Protein 2IJ9 (pdb70)

InterPro domains:
  IPR001048 Aspartate/glutamate/uridylate kinase [PF00696] (1-198)
  IPR011817 Uridylate kinase [PIRSF005650] (1-218)
  IPR011818 Uridylate kinase, archaeal/spirochete, putative [MF_01220_A] (1-219)
  IPR011818 Uridylate kinase, archaeal/spirochete, putative [TIGR02076] (3-218)
  IPR011818 Uridylate kinase, archaeal/spirochete, putative [cd04253] (2-218)
  IPR036393 Acetylglutamate kinase-like superfamily [G3DSA:3.40.1160.10] (1-219)
  IPR036393 Acetylglutamate kinase-like superfamily [SSF53633] (1-218)

B-factor: mean 96.23, std 28.85, range [34.58, 200.0]

Sequence (430 aa):
MKVVLSLGGSVLSNESEKIREFAKTIESVAQQNQVFVVVGGGKLAREYIKSARELGASETFCDYIGIAATRLNAMLLISAIPSAAKKVPVDFMEAEELSKLYRVVVMGGTFPGHTTDATAALLAEFIKADVFINATNVDGVYSADPKSDTSAVKYDRLSPQQLVEIVSRGTNVVIDLLAAKIIERSKIKTYVILGTPENIMKAVKGEAVGTVIAMKVVLSLGGSVLSNESEKIREFAKTIESVAQQNQVFVVVGGGKLAREYIKSARELGASETFCDYIGIAATRLNAMLLISAIPSAAKKVPVDFMEAEELSKLYRVVVMGGTFPGHTTDATAALLAEFIKADVFINATNVDGVYSADPKSDTSAVKYDRLSPQQLVEIVSRSSGTNVVIDLLAAKIIERSKIKTYVILGTPENIMKAVKGEAVGTVIA

Structure (mmCIF, N/CA/C/O backbone):
data_2IJ9
#
_entry.id   2IJ9
#
_cell.length_a   94.277
_cell.length_b   94.277
_cell.length_c   186.672
_cell.angle_alpha   90.00
_cell.angle_beta   90.00
_cell.angle_gamma   90.00
#
_symmetry.space_group_name_H-M   'P 43 2 2'
#
loop_
_entity.id
_entity.type
_entity.pdbx_description
1 polymer 'Uridylate kinase'
2 non-polymer 'SULFATE ION'
#
loop_
_atom_site.group_PDB
_atom_site.id
_atom_site.type_symbol
_atom_site.label_atom_id
_atom_site.label_alt_id
_atom_site.label_comp_id
_atom_site.label_asym_id
_atom_site.label_entity_id
_atom_site.label_seq_id
_atom_site.pdbx_PDB_ins_code
_atom_site.Cartn_x
_atom_site.Cartn_y
_atom_site.Cartn_z
_atom_site.occupancy
_atom_site.B_iso_or_equiv
_atom_site.auth_seq_id
_atom_site.auth_comp_id
_atom_site.auth_asym_id
_atom_site.auth_atom_id
_atom_site.pdbx_PDB_model_num
ATOM 1 N N . MET A 1 1 ? -5.792 60.135 -16.887 1.00 98.03 1 MET A N 1
ATOM 2 C CA . MET A 1 1 ? -6.550 60.869 -17.950 1.00 109.79 1 MET A CA 1
ATOM 3 C C . MET A 1 1 ? -6.742 60.039 -19.229 1.00 98.12 1 MET A C 1
ATOM 4 O O . MET A 1 1 ? -7.801 60.070 -19.837 1.00 107.73 1 MET A O 1
ATOM 9 N N . LYS A 1 2 ? -5.712 59.321 -19.654 1.00 92.60 2 LYS A N 1
ATOM 10 C CA . LYS A 1 2 ? -5.887 58.279 -20.661 1.00 85.69 2 LYS A CA 1
ATOM 11 C C . LYS A 1 2 ? -6.124 56.940 -19.960 1.00 94.26 2 LYS A C 1
ATOM 12 O O . LYS A 1 2 ? -5.178 56.306 -19.477 1.00 96.17 2 LYS A O 1
ATOM 18 N N . VAL A 1 3 ? -7.390 56.524 -19.910 1.00 91.47 3 VAL A N 1
ATOM 19 C CA . VAL A 1 3 ? -7.797 55.303 -19.217 1.00 76.92 3 VAL A CA 1
ATOM 20 C C . VAL A 1 3 ? -8.044 54.139 -20.153 1.00 65.99 3 VAL A C 1
ATOM 21 O O . VAL A 1 3 ? -8.779 54.259 -21.118 1.00 77.87 3 VAL A O 1
ATOM 25 N N . VAL A 1 4 ? -7.420 53.010 -19.865 1.00 63.85 4 VAL A N 1
ATOM 26 C CA . VAL A 1 4 ? -7.837 51.759 -20.465 1.00 65.68 4 VAL A CA 1
ATOM 27 C C . VAL A 1 4 ? -8.577 51.004 -19.388 1.00 70.48 4 VAL A C 1
ATOM 28 O O . VAL A 1 4 ? -8.030 50.733 -18.322 1.00 83.94 4 VAL A O 1
ATOM 32 N N . LEU A 1 5 ? -9.836 50.701 -19.664 1.00 68.81 5 LEU A N 1
ATOM 33 C CA . LEU A 1 5 ? -10.658 49.912 -18.769 1.00 57.05 5 LEU A CA 1
ATOM 34 C C . LEU A 1 5 ? -10.801 48.523 -19.362 1.00 56.89 5 LEU A C 1
ATOM 35 O O . LEU A 1 5 ? -10.887 48.364 -20.568 1.00 67.49 5 LEU A O 1
ATOM 40 N N . SER A 1 6 ? -10.793 47.510 -18.517 1.00 57.83 6 SER A N 1
ATOM 41 C CA . SER A 1 6 ? -10.954 46.164 -19.011 1.00 74.17 6 SER A CA 1
ATOM 42 C C . SER A 1 6 ? -12.150 45.526 -18.329 1.00 80.49 6 SER A C 1
ATOM 43 O O . SER A 1 6 ? -12.169 45.362 -17.109 1.00 100.02 6 SER A O 1
ATOM 46 N N . LEU A 1 7 ? -13.161 45.190 -19.116 1.00 66.85 7 LEU A N 1
ATOM 47 C CA . LEU A 1 7 ? -14.312 44.478 -18.586 1.00 59.38 7 LEU A CA 1
ATOM 48 C C . LEU A 1 7 ? -14.247 43.052 -19.067 1.00 63.07 7 LEU A C 1
ATOM 49 O O . LEU A 1 7 ? -14.348 42.794 -20.259 1.00 74.45 7 LEU A O 1
ATOM 54 N N . GLY A 1 8 ? -14.049 42.126 -18.133 1.00 90.80 8 GLY A N 1
ATOM 55 C CA . GLY A 1 8 ? -13.877 40.711 -18.458 1.00 101.05 8 GLY A CA 1
ATOM 56 C C . GLY A 1 8 ? -15.166 39.942 -18.724 1.00 114.40 8 GLY A C 1
ATOM 57 O O . GLY A 1 8 ? -16.249 40.529 -18.882 1.00 113.17 8 GLY A O 1
ATOM 58 N N . GLY A 1 9 ? -15.029 38.620 -18.802 1.00 109.50 9 GLY A N 1
ATOM 59 C CA . GLY A 1 9 ? -16.163 37.717 -18.927 1.00 101.04 9 GLY A CA 1
ATOM 60 C C . GLY A 1 9 ? -16.803 37.473 -17.578 1.00 104.63 9 GLY A C 1
ATOM 61 O O . GLY A 1 9 ? -16.113 37.163 -16.607 1.00 106.19 9 GLY A O 1
ATOM 62 N N . SER A 1 10 ? -18.130 37.595 -17.546 1.00 119.71 10 SER A N 1
ATOM 63 C CA . SER A 1 10 ? -18.969 37.604 -16.331 1.00 129.39 10 SER A CA 1
ATOM 64 C C . SER A 1 10 ? -19.418 39.032 -16.019 1.00 124.12 10 SER A C 1
ATOM 65 O O . SER A 1 10 ? -20.559 39.261 -15.630 1.00 124.63 10 SER A O 1
ATOM 68 N N . VAL A 1 11 ? -18.513 39.984 -16.227 1.00 118.76 11 VAL A N 1
ATOM 69 C CA . VAL A 1 11 ? -18.563 41.294 -15.561 1.00 111.03 11 VAL A CA 1
ATOM 70 C C . VAL A 1 11 ? -19.725 42.219 -15.996 1.00 112.04 11 VAL A C 1
ATOM 71 O O . VAL A 1 11 ? -19.964 43.243 -15.354 1.00 102.55 11 VAL A O 1
ATOM 75 N N . LEU A 1 12 ? -20.450 41.848 -17.059 1.00 112.29 12 LEU A N 1
ATOM 76 C CA . LEU A 1 12 ? -21.715 42.523 -17.420 1.00 109.22 12 LEU A CA 1
ATOM 77 C C . LEU A 1 12 ? -22.586 41.802 -18.466 1.00 125.47 12 LEU A C 1
ATOM 78 O O . LEU A 1 12 ? -23.275 42.458 -19.255 1.00 132.23 12 LEU A O 1
ATOM 83 N N . SER A 1 13 ? -22.585 40.467 -18.446 1.00 133.32 13 SER A N 1
ATOM 84 C CA . SER A 1 13 ? -23.323 39.659 -19.444 1.00 137.04 13 SER A CA 1
ATOM 85 C C . SER A 1 13 ? -24.806 40.033 -19.640 1.00 129.02 13 SER A C 1
ATOM 86 O O . SER A 1 13 ? -25.694 39.485 -18.981 1.00 125.57 13 SER A O 1
ATOM 89 N N . ASN A 1 14 ? -25.036 40.968 -20.562 1.00 116.52 14 ASN A N 1
ATOM 90 C CA . ASN A 1 14 ? -26.371 41.335 -21.088 1.00 127.67 14 ASN A CA 1
ATOM 91 C C . ASN A 1 14 ? -27.553 41.606 -20.118 1.00 118.97 14 ASN A C 1
ATOM 92 O O . ASN A 1 14 ? -28.708 41.302 -20.432 1.00 118.84 14 ASN A O 1
ATOM 97 N N . GLU A 1 15 ? -27.260 42.204 -18.966 1.00 99.99 15 GLU A N 1
ATOM 98 C CA . GLU A 1 15 ? -28.303 42.688 -18.061 1.00 93.59 15 GLU A CA 1
ATOM 99 C C . GLU A 1 15 ? -28.494 44.191 -18.254 1.00 96.07 15 GLU A C 1
ATOM 100 O O . GLU A 1 15 ? -27.602 44.978 -17.937 1.00 95.40 15 GLU A O 1
ATOM 106 N N . SER A 1 16 ? -29.670 44.579 -18.747 1.00 94.91 16 SER A N 1
ATOM 107 C CA . SER A 1 16 ? -29.941 45.943 -19.216 1.00 87.87 16 SER A CA 1
ATOM 108 C C . SER A 1 16 ? -29.590 47.040 -18.221 1.00 86.70 16 SER A C 1
ATOM 109 O O . SER A 1 16 ? -28.987 48.042 -18.592 1.00 86.11 16 SER A O 1
ATOM 112 N N . GLU A 1 17 ? -29.964 46.849 -16.961 1.00 98.78 17 GLU A N 1
ATOM 113 C CA . 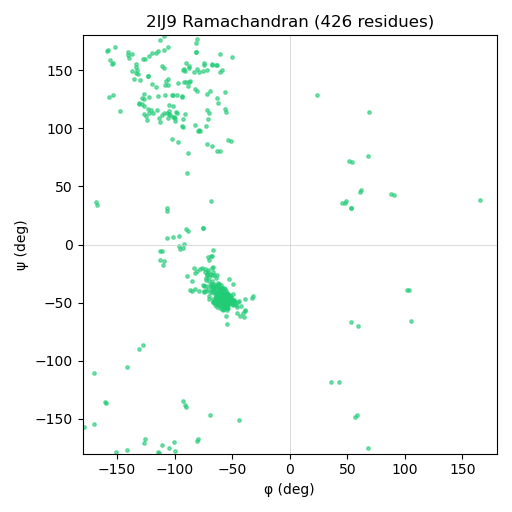GLU A 1 17 ? -29.723 47.865 -15.922 1.00 108.22 17 GLU A CA 1
ATOM 114 C C . GLU A 1 17 ? -28.258 47.962 -15.468 1.00 101.10 17 GLU A C 1
ATOM 115 O O . GLU A 1 17 ? -27.747 49.060 -15.261 1.00 85.34 17 GLU A O 1
ATOM 121 N N . LYS A 1 18 ? -27.586 46.818 -15.330 1.00 93.04 18 LYS A N 1
ATOM 122 C CA . LYS A 1 18 ? -26.186 46.804 -14.922 1.00 94.39 18 LYS A CA 1
ATOM 123 C C . LYS A 1 18 ? -25.311 47.443 -15.998 1.00 99.52 18 LYS A C 1
ATOM 124 O O . LYS A 1 18 ? -24.398 48.201 -15.690 1.00 94.87 18 LYS A O 1
ATOM 130 N N . ILE A 1 19 ? -25.608 47.133 -17.259 1.00 101.26 19 ILE A N 1
ATOM 131 C CA . ILE A 1 19 ? -24.941 47.755 -18.398 1.00 85.66 19 ILE A CA 1
ATOM 132 C C . ILE A 1 19 ? -25.186 49.269 -18.420 1.00 85.99 19 ILE A C 1
ATOM 133 O O . ILE A 1 19 ? -24.280 50.058 -18.702 1.00 79.10 19 ILE A O 1
ATOM 138 N N . ARG A 1 20 ? -26.402 49.680 -18.088 1.00 78.94 20 ARG A N 1
ATOM 139 C CA . ARG A 1 20 ? -26.673 51.095 -17.989 1.00 89.00 20 ARG A CA 1
ATOM 140 C C . ARG A 1 20 ? -25.782 51.691 -16.890 1.00 87.31 20 ARG A C 1
ATOM 141 O O . ARG A 1 20 ? -25.215 52.770 -17.062 1.00 86.76 20 ARG A O 1
ATOM 149 N N . GLU A 1 21 ? -25.623 50.951 -15.792 1.00 93.21 21 GLU A N 1
ATOM 150 C CA . GLU A 1 21 ? -24.821 51.383 -14.644 1.00 95.63 21 GLU A CA 1
ATOM 151 C C . GLU A 1 21 ? -23.354 51.588 -15.030 1.00 86.25 21 GLU A C 1
ATOM 152 O O . GLU A 1 21 ? -22.757 52.615 -14.719 1.00 93.02 21 GLU A O 1
ATOM 158 N N . PHE A 1 22 ? -22.784 50.615 -15.731 1.00 85.72 22 PHE A N 1
ATOM 159 C CA . PHE A 1 22 ? -21.402 50.718 -16.188 1.00 84.90 22 PHE A CA 1
ATOM 160 C C . PHE A 1 22 ? -21.187 51.864 -17.168 1.00 84.77 22 PHE A C 1
ATOM 161 O O . PHE A 1 22 ? -20.263 52.651 -17.005 1.00 77.77 22 PHE A O 1
ATOM 169 N N . ALA A 1 23 ? -22.047 51.945 -18.182 1.00 88.81 23 ALA A N 1
ATOM 170 C CA . ALA A 1 23 ? -21.939 52.978 -19.206 1.00 84.54 23 ALA A CA 1
ATOM 171 C C . ALA A 1 23 ? -21.963 54.360 -18.575 1.00 85.23 23 ALA A C 1
ATOM 172 O O . ALA A 1 23 ? -21.108 55.191 -18.883 1.00 90.28 23 ALA A O 1
ATOM 174 N N . LYS A 1 24 ? -22.912 54.580 -17.665 1.00 85.67 24 LYS A N 1
ATOM 175 C CA . LYS A 1 24 ? -23.033 55.857 -16.956 1.00 88.95 24 LYS A CA 1
ATOM 176 C C . LYS A 1 24 ? -21.724 56.274 -16.277 1.00 89.51 24 LYS A C 1
ATOM 177 O O . LYS A 1 24 ? -21.305 57.433 -16.368 1.00 85.27 24 LYS A O 1
ATOM 183 N N . THR A 1 25 ? -21.068 55.316 -15.631 1.00 81.34 25 THR A N 1
ATOM 184 C CA . THR A 1 25 ? -19.757 55.562 -15.043 1.00 83.04 25 THR A CA 1
ATOM 185 C C . THR A 1 25 ? -18.730 55.898 -16.123 1.00 78.74 25 THR A C 1
ATOM 186 O O . THR A 1 25 ? -17.972 56.849 -15.985 1.00 83.91 25 THR A O 1
ATOM 190 N N . ILE A 1 26 ? -18.737 55.137 -17.210 1.00 71.60 26 ILE A N 1
ATOM 191 C CA . ILE A 1 26 ? -17.755 55.339 -18.256 1.00 75.06 26 ILE A CA 1
ATOM 192 C C . ILE A 1 26 ? -17.953 56.697 -18.890 1.00 86.89 26 ILE A C 1
ATOM 193 O O . ILE A 1 26 ? -16.984 57.402 -19.196 1.00 96.44 26 ILE A O 1
ATOM 198 N N . GLU A 1 27 ? -19.220 57.057 -19.066 1.00 88.42 27 GLU A N 1
ATOM 199 C CA . GLU A 1 27 ? -19.588 58.365 -19.580 1.00 89.90 27 GLU A CA 1
ATOM 200 C C . GLU A 1 27 ? -19.050 59.465 -18.661 1.00 90.78 27 GLU A C 1
ATOM 201 O O . GLU A 1 27 ? -18.463 60.430 -19.146 1.00 83.36 27 GLU A O 1
ATOM 207 N N . SER A 1 28 ? -19.232 59.298 -17.347 1.00 87.44 28 SER A N 1
ATOM 208 C CA . SER A 1 28 ? -18.705 60.248 -16.357 1.00 91.35 28 SER A CA 1
ATOM 209 C C . SER A 1 28 ? -17.199 60.464 -16.497 1.00 87.09 28 SER A C 1
ATOM 210 O O . SER A 1 28 ? -16.721 61.593 -16.591 1.00 87.20 28 SER A O 1
ATOM 213 N N . VAL A 1 29 ? -16.456 59.366 -16.520 1.00 86.13 29 VAL A N 1
ATOM 214 C CA . VAL A 1 29 ? -15.011 59.431 -16.657 1.00 84.26 29 VAL A CA 1
ATOM 215 C C . VAL A 1 29 ? -14.630 60.074 -17.980 1.00 94.76 29 VAL A C 1
ATOM 216 O O . VAL A 1 29 ? -13.639 60.788 -18.066 1.00 103.87 29 VAL A O 1
ATOM 220 N N . ALA A 1 30 ? -15.443 59.836 -19.001 1.00 106.27 30 ALA A N 1
ATOM 221 C CA . ALA A 1 30 ? -15.219 60.414 -20.321 1.00 108.28 30 ALA A CA 1
ATOM 222 C C . ALA A 1 30 ? -15.473 61.922 -20.391 1.00 108.61 30 ALA A C 1
ATOM 223 O O . ALA A 1 30 ? -14.959 62.578 -21.299 1.00 109.11 30 ALA A O 1
ATOM 225 N N . GLN A 1 31 ? -16.269 62.463 -19.461 1.00 107.86 31 GLN A N 1
ATOM 226 C CA . GLN A 1 31 ? -16.542 63.907 -19.436 1.00 107.23 31 GLN A CA 1
ATOM 227 C C . GLN A 1 31 ? -15.243 64.646 -19.166 1.00 112.67 31 GLN A C 1
ATOM 228 O O . GLN A 1 31 ? -14.930 65.638 -19.826 1.00 109.36 31 GLN A O 1
ATOM 234 N N . GLN A 1 32 ? -14.484 64.136 -18.201 1.00 119.71 32 GLN A N 1
ATOM 235 C CA . GLN A 1 32 ? -13.177 64.691 -17.857 1.00 120.48 32 GLN A CA 1
ATOM 236 C C . GLN A 1 32 ? -12.025 64.160 -18.728 1.00 110.66 32 GLN A C 1
ATOM 237 O O . GLN A 1 32 ? -11.156 64.931 -19.129 1.00 109.40 32 GLN A O 1
ATOM 243 N N . ASN A 1 33 ? -12.043 62.860 -19.040 1.00 106.58 33 ASN A N 1
ATOM 244 C CA . ASN A 1 33 ? -10.871 62.154 -19.584 1.00 90.60 33 ASN A CA 1
ATOM 245 C C . ASN A 1 33 ? -11.090 61.385 -20.889 1.00 87.96 33 ASN A C 1
ATOM 246 O O . ASN A 1 33 ? -12.143 61.475 -21.514 1.00 91.61 33 ASN A O 1
ATOM 251 N N . GLN A 1 34 ? -10.079 60.603 -21.262 1.00 79.56 34 GLN A N 1
ATOM 252 C CA . GLN A 1 34 ? -10.066 59.802 -22.487 1.00 87.43 34 GLN A CA 1
ATOM 253 C C . GLN A 1 34 ? -10.072 58.281 -22.207 1.00 92.74 34 GLN A C 1
ATOM 254 O O . GLN A 1 34 ? -9.068 57.713 -21.777 1.00 93.98 34 GLN A O 1
ATOM 260 N N . VAL A 1 35 ? -11.199 57.628 -22.487 1.00 86.82 35 VAL A N 1
ATOM 261 C CA . VAL A 1 35 ? -11.430 56.242 -22.076 1.00 78.21 35 VAL A CA 1
ATOM 262 C C . VAL A 1 35 ? -11.389 55.246 -23.227 1.00 76.69 35 VAL A C 1
ATOM 263 O O . VAL A 1 35 ? -12.065 55.420 -24.234 1.00 85.14 35 VAL A O 1
ATOM 267 N N . PHE A 1 36 ? -10.601 54.193 -23.066 1.00 67.32 36 PHE A N 1
ATOM 268 C CA . PHE A 1 36 ? -10.695 53.027 -23.939 1.00 70.88 36 PHE A CA 1
ATOM 269 C C . PHE A 1 36 ? -11.331 51.892 -23.147 1.00 69.83 36 PHE A C 1
ATOM 270 O O . PHE A 1 36 ? -11.052 51.736 -21.960 1.00 83.57 36 PHE A O 1
ATOM 278 N N . VAL A 1 37 ? -12.205 51.120 -23.785 1.00 59.19 37 VAL A N 1
ATOM 279 C CA . VAL A 1 37 ? -12.865 50.013 -23.101 1.00 57.64 37 VAL A CA 1
ATOM 280 C C . VAL A 1 37 ? -12.666 48.751 -23.891 1.00 54.01 37 VAL A C 1
ATOM 281 O O . VAL A 1 37 ? -12.979 48.702 -25.068 1.00 59.76 37 VAL A O 1
ATOM 285 N N . VAL A 1 38 ? -12.128 4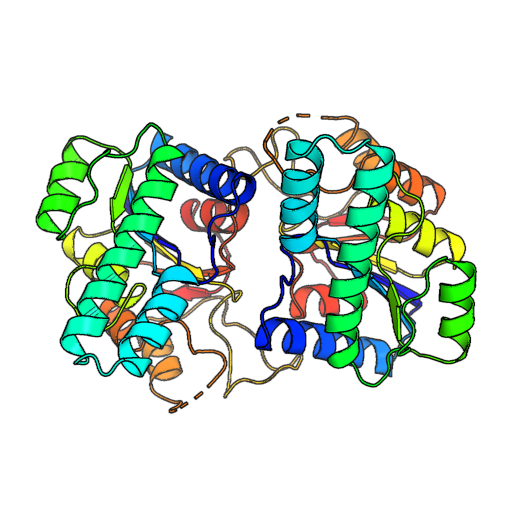7.729 -23.244 1.00 53.53 38 VAL A N 1
ATOM 286 C CA . VAL A 1 38 ? -12.023 46.433 -23.880 1.00 63.14 38 VAL A CA 1
ATOM 287 C C . VAL A 1 38 ? -12.958 45.454 -23.210 1.00 69.57 38 VAL A C 1
ATOM 288 O O . VAL A 1 38 ? -12.735 45.071 -22.054 1.00 79.02 38 VAL A O 1
ATOM 292 N N . VAL A 1 39 ? -14.000 45.046 -23.933 1.00 57.77 39 VAL A N 1
ATOM 293 C CA . VAL A 1 39 ? -14.911 44.027 -23.404 1.00 62.76 39 VAL A CA 1
ATOM 294 C C . VAL A 1 39 ? -14.476 42.612 -23.767 1.00 57.02 39 VAL A C 1
ATOM 295 O O . VAL A 1 39 ? -13.735 42.402 -24.733 1.00 81.96 39 VAL A O 1
ATOM 299 N N . GLY A 1 40 ? -14.918 41.647 -22.973 1.00 59.78 40 GLY A N 1
ATOM 300 C CA . GLY A 1 40 ? -14.584 40.243 -23.217 1.00 66.45 40 GLY A CA 1
ATOM 301 C C . GLY A 1 40 ? -15.806 39.449 -23.622 1.00 73.64 40 GLY A C 1
ATOM 302 O O . GLY A 1 40 ? -16.927 39.967 -23.612 1.00 67.86 40 GLY A O 1
ATOM 303 N N . GLY A 1 41 ? -15.590 38.180 -23.948 1.00 72.45 41 GLY A N 1
ATOM 304 C CA . GLY A 1 41 ? -16.644 37.327 -24.480 1.00 80.19 41 GLY A CA 1
ATOM 305 C C . GLY A 1 41 ? -17.753 36.860 -23.553 1.00 78.38 41 GLY A C 1
ATOM 306 O O . GLY A 1 41 ? -18.842 36.527 -24.024 1.00 87.27 41 GLY A O 1
ATOM 307 N N . GLY A 1 42 ? -17.476 36.802 -22.251 1.00 75.11 42 GLY A N 1
ATOM 308 C CA . GLY A 1 42 ? -18.481 36.439 -21.244 1.00 67.95 42 GLY A CA 1
ATOM 309 C C . GLY A 1 42 ? -19.136 35.096 -21.473 1.00 75.98 42 GLY A C 1
ATOM 310 O O . GLY A 1 42 ? -18.518 34.178 -22.018 1.00 81.89 42 GLY A O 1
ATOM 311 N N . LYS A 1 43 ? -20.396 34.987 -21.075 1.00 68.90 43 LYS A N 1
ATOM 312 C CA . LYS A 1 43 ? -21.167 33.775 -21.319 1.00 86.36 43 LYS A CA 1
ATOM 313 C C . LYS A 1 43 ? -21.098 33.482 -22.806 1.00 82.48 43 LYS A C 1
ATOM 314 O O . LYS A 1 43 ? -20.656 32.406 -23.220 1.00 74.34 43 LYS A O 1
ATOM 320 N N . LEU A 1 44 ? -21.476 34.492 -23.585 1.00 79.61 44 LEU A N 1
ATOM 321 C CA . LEU A 1 44 ? -21.573 34.416 -25.028 1.00 70.04 44 LEU A CA 1
ATOM 322 C C . LEU A 1 44 ? -20.417 33.686 -25.690 1.00 70.85 44 LEU A C 1
ATOM 323 O O . LEU A 1 44 ? -20.630 32.757 -26.476 1.00 71.31 44 LEU A O 1
ATOM 328 N N . ALA A 1 45 ? -19.197 34.111 -25.381 1.00 60.62 45 ALA A N 1
ATOM 329 C CA . ALA A 1 45 ? -18.026 33.505 -26.011 1.00 61.26 45 ALA A CA 1
ATOM 330 C C . ALA A 1 45 ? -17.826 32.107 -25.509 1.00 65.54 45 ALA A C 1
ATOM 331 O O . ALA A 1 45 ? -17.612 31.200 -26.299 1.00 61.94 45 ALA A O 1
ATOM 333 N N . ARG A 1 46 ? -17.902 31.943 -24.190 1.00 63.94 46 ARG A N 1
ATOM 334 C CA . ARG A 1 46 ? -17.696 30.647 -23.574 1.00 75.33 46 ARG A CA 1
ATOM 335 C C . ARG A 1 46 ? -18.632 29.628 -24.204 1.00 81.87 46 ARG A C 1
ATOM 336 O O . ARG A 1 46 ? -18.197 28.551 -24.629 1.00 78.70 46 ARG A O 1
ATOM 344 N N . GLU A 1 47 ? -19.905 30.017 -24.289 1.00 78.64 47 GLU A N 1
ATOM 345 C CA . GLU A 1 47 ? -20.984 29.210 -24.826 1.00 79.10 47 GLU A CA 1
ATOM 346 C C . GLU A 1 47 ? -20.639 28.801 -26.239 1.00 78.24 47 GLU A C 1
ATOM 347 O O . GLU A 1 47 ? -20.648 27.612 -26.572 1.00 85.48 47 GLU A O 1
ATOM 353 N N . TYR A 1 48 ? -20.309 29.786 -27.068 1.00 66.42 48 TYR A N 1
ATOM 354 C CA . TYR A 1 48 ? -20.176 29.528 -28.486 1.00 67.16 48 TYR A CA 1
ATOM 355 C C . TYR A 1 48 ? -18.930 28.736 -28.841 1.00 62.04 48 TYR A C 1
ATOM 356 O O . TYR A 1 48 ? -18.951 27.910 -29.753 1.00 56.94 48 TYR A O 1
ATOM 365 N N . ILE A 1 49 ? -17.848 28.997 -28.118 1.00 64.00 49 ILE A N 1
ATOM 366 C CA . ILE A 1 49 ? -16.607 28.260 -28.306 1.00 67.88 49 ILE A CA 1
ATOM 367 C C . ILE A 1 49 ? -16.857 26.815 -27.903 1.00 78.20 49 ILE A C 1
ATOM 368 O O . ILE A 1 49 ? -16.556 25.891 -28.667 1.00 76.71 49 ILE A O 1
ATOM 373 N N . LYS A 1 50 ? -17.432 26.638 -26.713 1.00 73.60 50 LYS A N 1
ATOM 374 C CA . LYS A 1 50 ? -17.890 25.334 -26.246 1.00 78.33 50 LYS A CA 1
ATOM 375 C C . LYS A 1 50 ? -18.605 24.603 -27.391 1.00 81.38 50 LYS A C 1
ATOM 376 O O . LYS A 1 50 ? -18.134 23.552 -27.850 1.00 75.66 50 LYS A O 1
ATOM 382 N N . SER A 1 51 ? -19.702 25.185 -27.884 1.00 74.24 51 SER A N 1
ATOM 383 C CA . SER A 1 51 ? -20.475 24.578 -28.968 1.00 77.43 51 SER A CA 1
ATOM 384 C C . SER A 1 51 ? -19.632 24.364 -30.228 1.00 75.90 51 SER A C 1
ATOM 385 O O . SER A 1 51 ? -19.783 23.364 -30.924 1.00 67.54 51 SER A O 1
ATOM 388 N N . ALA A 1 52 ? -18.737 25.306 -30.512 1.00 78.03 52 ALA A N 1
ATOM 389 C CA . ALA A 1 52 ? -17.946 25.246 -31.738 1.00 79.52 52 ALA A CA 1
ATOM 390 C C . ALA A 1 52 ? -16.886 24.156 -31.664 1.00 74.94 52 ALA A C 1
ATOM 391 O O . ALA A 1 52 ? -16.659 23.458 -32.650 1.00 73.54 52 ALA A O 1
ATOM 393 N N . ARG A 1 53 ? -16.252 24.019 -30.498 1.00 67.08 53 ARG A N 1
ATOM 394 C CA . ARG A 1 53 ? -15.361 22.889 -30.219 1.00 74.91 53 ARG A CA 1
ATOM 395 C C . ARG A 1 53 ? -16.113 21.564 -30.334 1.00 83.60 53 ARG A C 1
ATOM 396 O O . ARG A 1 53 ? -15.656 20.638 -31.020 1.00 85.31 53 ARG A O 1
ATOM 404 N N . GLU A 1 54 ? -17.269 21.494 -29.669 1.00 69.82 54 GLU A N 1
ATOM 405 C CA . GLU A 1 54 ? -18.147 20.335 -29.735 1.00 83.83 54 GLU A CA 1
ATOM 406 C C . GLU A 1 54 ? -18.406 19.891 -31.173 1.00 81.30 54 GLU A C 1
ATOM 407 O O . GLU A 1 54 ? -18.533 18.700 -31.445 1.00 91.78 54 GLU A O 1
ATOM 413 N N . LEU A 1 55 ? -18.466 20.851 -32.093 1.00 81.99 55 LEU A N 1
ATOM 414 C CA . LEU A 1 55 ? -18.758 20.549 -33.487 1.00 80.47 55 LEU A CA 1
ATOM 415 C C . LEU A 1 55 ? -17.492 20.309 -34.307 1.00 83.45 55 LEU A C 1
ATOM 416 O O . LEU A 1 55 ? -17.563 20.035 -35.504 1.00 83.59 55 LEU A O 1
ATOM 421 N N . GLY A 1 56 ? -16.336 20.404 -33.652 1.00 93.03 56 GLY A N 1
ATOM 422 C CA . GLY A 1 56 ? -15.049 20.075 -34.278 1.00 98.72 56 GLY A CA 1
ATOM 423 C C . GLY A 1 56 ? -14.364 21.214 -35.013 1.00 93.08 56 GLY A C 1
ATOM 424 O O . GLY A 1 56 ? -13.844 21.025 -36.111 1.00 86.56 56 GLY A O 1
ATOM 425 N N . ALA A 1 57 ? -14.368 22.394 -34.398 1.00 93.45 57 ALA A N 1
ATOM 426 C CA . ALA A 1 57 ? -13.687 23.569 -34.931 1.00 72.67 57 ALA A CA 1
ATOM 427 C C . ALA A 1 57 ? -12.207 23.487 -34.659 1.00 78.34 57 ALA A C 1
ATOM 428 O O . ALA A 1 57 ? -11.775 22.939 -33.643 1.00 82.53 57 ALA A O 1
ATOM 430 N N . SER A 1 58 ? -11.431 24.060 -35.569 1.00 93.37 58 SER A N 1
ATOM 431 C CA . SER A 1 58 ? -10.024 24.309 -35.320 1.00 87.01 58 SER A CA 1
ATOM 432 C C . SER A 1 58 ? -9.939 25.363 -34.243 1.00 80.41 58 SER A C 1
ATOM 433 O O . SER A 1 58 ? -10.871 26.150 -34.064 1.00 83.04 58 SER A O 1
ATOM 436 N N . GLU A 1 59 ? -8.824 25.373 -33.525 1.00 88.86 59 GLU A N 1
ATOM 437 C CA . GLU A 1 59 ? -8.633 26.305 -32.414 1.00 95.19 59 GLU A CA 1
ATOM 438 C C . GLU A 1 59 ? -8.584 27.748 -32.910 1.00 92.10 59 GLU A C 1
ATOM 439 O O . GLU A 1 59 ? -9.066 28.664 -32.237 1.00 79.07 59 GLU A O 1
ATOM 445 N N . THR A 1 60 ? -8.002 27.919 -34.094 1.00 91.81 60 THR A N 1
ATOM 446 C CA . THR A 1 60 ? -7.973 29.188 -34.798 1.00 96.07 60 THR A CA 1
ATOM 447 C C . THR A 1 60 ? -9.383 29.700 -35.083 1.00 101.25 60 THR A C 1
ATOM 448 O O . THR A 1 60 ? -9.679 30.877 -34.857 1.00 98.45 60 THR A O 1
ATOM 452 N N . PHE A 1 61 ? -10.251 28.820 -35.582 1.00 90.91 61 PHE A N 1
ATOM 453 C CA . PHE A 1 61 ? -11.612 29.224 -35.898 1.00 76.51 61 PHE A CA 1
ATOM 454 C C . PHE A 1 61 ? -12.394 29.577 -34.644 1.00 79.37 61 PHE A C 1
ATOM 455 O O . PHE A 1 61 ? -13.188 30.531 -34.650 1.00 76.49 61 PHE A O 1
ATOM 463 N N . CYS A 1 62 ? -12.158 28.800 -33.582 1.00 72.63 62 CYS A N 1
ATOM 464 C CA . CYS A 1 62 ? -12.697 29.093 -32.262 1.00 70.12 62 CYS A CA 1
ATOM 465 C C . CYS A 1 62 ? -12.301 30.502 -31.899 1.00 74.33 62 CYS A C 1
ATOM 466 O O . CYS A 1 62 ? -13.146 31.310 -31.485 1.00 77.70 62 CYS A O 1
ATOM 469 N N . ASP A 1 63 ? -11.012 30.788 -32.090 1.00 71.98 63 ASP A N 1
ATOM 470 C CA . ASP A 1 63 ? -10.450 32.100 -31.814 1.00 74.94 63 ASP A CA 1
ATOM 471 C C . ASP A 1 63 ? -11.276 33.214 -32.453 1.00 74.01 63 ASP A C 1
ATOM 472 O O . ASP A 1 63 ? -11.620 34.182 -31.768 1.00 62.36 63 ASP A O 1
ATOM 477 N N . TYR A 1 64 ? -11.616 33.048 -33.737 1.00 58.63 64 TYR A N 1
ATOM 478 C CA . TYR A 1 64 ? -12.450 34.010 -34.460 1.00 69.84 64 TYR A CA 1
ATOM 479 C C . TYR A 1 64 ? -13.835 34.186 -33.833 1.00 75.10 64 TYR A C 1
ATOM 480 O O . TYR A 1 64 ? -14.255 35.313 -33.535 1.00 58.93 64 TYR A O 1
ATOM 489 N N . ILE A 1 65 ? -14.508 33.061 -33.595 1.00 72.94 65 ILE A N 1
ATOM 490 C CA . ILE A 1 65 ? -15.791 33.041 -32.903 1.00 66.72 65 ILE A CA 1
ATOM 491 C C . ILE A 1 65 ? -15.725 33.856 -31.626 1.00 68.47 65 ILE A C 1
ATOM 492 O O . ILE A 1 65 ? -16.645 34.629 -31.310 1.00 75.67 65 ILE A O 1
ATOM 497 N N . GLY A 1 66 ? -14.625 33.686 -30.903 1.00 52.76 66 GLY A N 1
ATOM 498 C CA . GLY A 1 66 ? -14.456 34.367 -29.633 1.00 63.24 66 GLY A CA 1
ATOM 499 C C 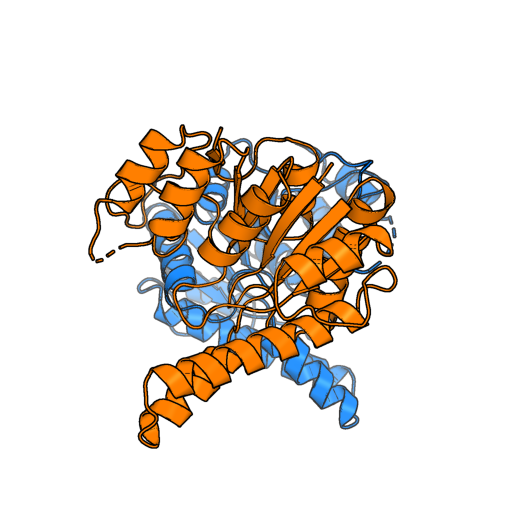. GLY A 1 66 ? -14.396 35.869 -29.839 1.00 68.66 66 GLY A C 1
ATOM 500 O O . GLY A 1 66 ? -15.059 36.642 -29.126 1.00 57.20 66 GLY A O 1
ATOM 501 N N . ILE A 1 67 ? -13.615 36.281 -30.836 1.00 53.37 67 ILE A N 1
ATOM 502 C CA . ILE A 1 67 ? -13.430 37.696 -31.082 1.00 62.02 67 ILE A CA 1
ATOM 503 C C . ILE A 1 67 ? -14.780 38.279 -31.454 1.00 62.69 67 ILE A C 1
ATOM 504 O O . ILE A 1 67 ? -15.185 39.297 -30.901 1.00 55.72 67 ILE A O 1
ATOM 509 N N . ALA A 1 68 ? -15.470 37.592 -32.365 1.00 41.26 68 ALA A N 1
ATOM 510 C CA . ALA A 1 68 ? -16.806 37.965 -32.806 1.00 52.28 68 ALA A CA 1
ATOM 511 C C . ALA A 1 68 ? -17.657 38.290 -31.601 1.00 66.07 68 ALA A C 1
ATOM 512 O O . ALA A 1 68 ? -18.236 39.391 -31.487 1.00 69.29 68 ALA A O 1
ATOM 514 N N . ALA A 1 69 ? -17.691 37.327 -30.691 1.00 57.63 69 ALA A N 1
ATOM 515 C CA . ALA A 1 69 ? -18.512 37.421 -29.513 1.00 61.64 69 ALA A CA 1
ATOM 516 C C . ALA A 1 69 ? -18.131 38.641 -28.685 1.00 52.36 69 ALA A C 1
ATOM 517 O O . ALA A 1 69 ? -19.004 39.337 -28.143 1.00 52.59 69 ALA A O 1
ATOM 519 N N . THR A 1 70 ? -16.831 38.902 -28.581 1.00 48.42 70 THR A N 1
ATOM 520 C CA . THR A 1 70 ? -16.377 40.089 -27.823 1.00 66.81 70 THR A CA 1
ATOM 521 C C . THR A 1 70 ? -16.933 41.353 -28.494 1.00 62.42 70 THR A C 1
ATOM 522 O O . THR A 1 70 ? -17.512 42.209 -27.843 1.00 49.29 70 THR A O 1
ATOM 526 N N . ARG A 1 71 ? -16.787 41.412 -29.812 1.00 58.86 71 ARG A N 1
ATOM 527 C CA . ARG A 1 71 ? -17.227 42.533 -30.607 1.00 58.66 71 ARG A CA 1
ATOM 528 C C . ARG A 1 71 ? -18.694 42.788 -30.416 1.00 63.18 71 ARG A C 1
ATOM 529 O O . ARG A 1 71 ? -19.108 43.938 -30.385 1.00 67.79 71 ARG A O 1
ATOM 537 N N . LEU A 1 72 ? -19.475 41.717 -30.289 1.00 46.05 72 LEU A N 1
ATOM 538 C CA . LEU A 1 72 ? -20.912 41.842 -30.092 1.00 49.67 72 LEU A CA 1
ATOM 539 C C . LEU A 1 72 ? -21.230 42.472 -28.736 1.00 53.58 72 LEU A C 1
ATOM 540 O O . LEU A 1 72 ? -22.003 43.429 -28.631 1.00 64.74 72 LEU A O 1
ATOM 545 N N . ASN A 1 73 ? -20.615 41.939 -27.697 1.00 53.80 73 ASN A N 1
ATOM 546 C CA . ASN A 1 73 ? -20.762 42.494 -26.362 1.00 58.20 73 ASN A CA 1
ATOM 547 C C . ASN A 1 73 ? -20.368 43.946 -26.331 1.00 54.21 73 ASN A C 1
ATOM 548 O O . ASN A 1 73 ? -20.985 44.755 -25.651 1.00 61.44 73 ASN A O 1
ATOM 553 N N . ALA A 1 74 ? -19.324 44.262 -27.085 1.00 66.04 74 ALA A N 1
ATOM 554 C CA . ALA A 1 74 ? -18.843 45.615 -27.204 1.00 67.80 74 ALA A CA 1
ATOM 555 C C . ALA A 1 74 ? -19.944 46.487 -27.819 1.00 81.18 74 ALA A C 1
ATOM 556 O O . ALA A 1 74 ? -20.291 47.533 -27.252 1.00 66.41 74 ALA A O 1
ATOM 558 N N . MET A 1 75 ? -20.523 46.025 -28.934 1.00 67.31 75 MET A N 1
ATOM 559 C CA . MET A 1 75 ? -21.634 46.736 -29.583 1.00 70.69 75 MET A CA 1
ATOM 560 C C . MET A 1 75 ? -22.684 47.073 -28.530 1.00 72.56 75 MET A C 1
ATOM 561 O O . MET A 1 75 ? -23.088 48.233 -28.366 1.00 70.16 75 MET A O 1
ATOM 566 N N . LEU A 1 76 ? -23.083 46.045 -27.788 1.00 62.92 76 LEU A N 1
ATOM 567 C CA . LEU A 1 76 ? -24.121 46.183 -26.798 1.00 66.21 76 LEU A CA 1
ATOM 568 C C . LEU A 1 76 ? -23.799 47.311 -25.818 1.00 67.43 76 LEU A C 1
ATOM 569 O O . LEU A 1 76 ? -24.662 48.119 -25.483 1.00 68.09 76 LEU A O 1
ATOM 574 N N . LEU A 1 77 ? -22.538 47.374 -25.393 1.00 72.97 77 LEU A N 1
ATOM 575 C CA . LEU A 1 77 ? -22.096 48.389 -24.449 1.00 70.02 77 LEU A CA 1
ATOM 576 C C . LEU A 1 77 ? -22.166 49.776 -25.084 1.00 69.20 77 LEU A C 1
ATOM 577 O O . LEU A 1 77 ? -22.510 50.736 -24.412 1.00 57.25 77 LEU A O 1
ATOM 582 N N . ILE A 1 78 ? -21.865 49.856 -26.381 1.00 74.51 78 ILE A N 1
ATOM 583 C CA . ILE A 1 78 ? -21.785 51.129 -27.102 1.00 74.44 78 ILE A CA 1
ATOM 584 C C . ILE A 1 78 ? -23.161 51.782 -27.230 1.00 85.37 78 ILE A C 1
ATOM 585 O O . ILE A 1 78 ? -23.295 53.015 -27.156 1.00 73.50 78 ILE A O 1
ATOM 590 N N . SER A 1 79 ? -24.180 50.941 -27.398 1.00 80.61 79 SER A N 1
ATOM 591 C CA . SER A 1 79 ? -25.560 51.395 -27.400 1.00 69.76 79 SER A CA 1
ATOM 592 C C . SER A 1 79 ? -25.750 52.281 -26.197 1.00 83.89 79 SER A C 1
ATOM 593 O O . SER A 1 79 ? -26.260 53.401 -26.297 1.00 93.89 79 SER A O 1
ATOM 596 N N . ALA A 1 80 ? -25.288 51.778 -25.060 1.00 81.90 80 ALA A N 1
ATOM 597 C CA . ALA A 1 80 ? -25.531 52.415 -23.785 1.00 87.57 80 ALA A CA 1
ATOM 598 C C . ALA A 1 80 ? -24.736 53.703 -23.579 1.00 82.48 80 ALA A C 1
ATOM 599 O O . ALA A 1 80 ? -25.174 54.577 -22.834 1.00 93.17 80 ALA A O 1
ATOM 601 N N . ILE A 1 81 ? -23.582 53.844 -24.229 1.00 83.68 81 ILE A N 1
ATOM 602 C CA . ILE A 1 81 ? -22.832 55.095 -24.065 1.00 86.57 81 ILE A CA 1
ATOM 603 C C . ILE A 1 81 ? -22.833 55.974 -25.323 1.00 91.65 81 ILE A C 1
ATOM 604 O O . ILE A 1 81 ? -22.290 55.594 -26.355 1.00 104.12 81 ILE A O 1
ATOM 609 N N . PRO A 1 82 ? -23.483 57.149 -25.236 1.00 93.66 82 PRO A N 1
ATOM 610 C CA . PRO A 1 82 ? -23.682 58.055 -26.369 1.00 94.09 82 PRO A CA 1
ATOM 611 C C . PRO A 1 82 ? -22.408 58.717 -26.905 1.00 89.28 82 PRO A C 1
ATOM 612 O O . PRO A 1 82 ? -22.341 59.061 -28.081 1.00 95.24 82 PRO A O 1
ATOM 616 N N . SER A 1 83 ? -21.401 58.878 -26.060 1.00 95.44 83 SER A N 1
ATOM 617 C CA . SER A 1 83 ? -20.153 59.521 -26.473 1.00 97.07 83 SER A CA 1
ATOM 618 C C . SER A 1 83 ? -19.133 58.530 -27.056 1.00 93.82 83 SER A C 1
ATOM 619 O O . SER A 1 83 ? -17.954 58.861 -27.257 1.00 91.42 83 SER A O 1
ATOM 622 N N . ALA A 1 84 ? -19.591 57.313 -27.329 1.00 84.54 84 ALA A N 1
ATOM 623 C CA . ALA A 1 84 ? -18.715 56.276 -27.829 1.00 72.69 84 ALA A CA 1
ATOM 624 C C . ALA A 1 84 ? -18.692 56.280 -29.330 1.00 77.42 84 ALA A C 1
ATOM 625 O O . ALA A 1 84 ? -19.678 56.636 -29.964 1.00 81.54 84 ALA A O 1
ATOM 627 N N . ALA A 1 85 ? -17.565 55.881 -29.902 1.00 78.61 85 ALA A N 1
ATOM 628 C CA . ALA A 1 85 ? -17.511 55.612 -31.328 1.00 83.05 85 ALA A CA 1
ATOM 629 C C . ALA A 1 85 ? -18.458 54.445 -31.639 1.00 78.75 85 ALA A C 1
ATOM 630 O O . ALA A 1 85 ? -18.365 53.381 -31.022 1.00 96.52 85 ALA A O 1
ATOM 632 N N . LYS A 1 86 ? -19.369 54.652 -32.588 1.00 74.48 86 LYS A N 1
ATOM 633 C CA . LYS A 1 86 ? -20.338 53.636 -32.996 1.00 69.98 86 LYS A CA 1
ATOM 634 C C . LYS A 1 86 ? -19.671 52.500 -33.753 1.00 69.95 86 LYS A C 1
ATOM 635 O O . LYS A 1 86 ? -20.287 51.460 -33.986 1.00 88.77 86 LYS A O 1
ATOM 641 N N . LYS A 1 87 ? -18.425 52.715 -34.163 1.00 59.35 87 LYS A N 1
ATOM 642 C CA . LYS A 1 87 ? -17.607 51.676 -34.782 1.00 69.20 87 LYS A CA 1
ATOM 643 C C . LYS A 1 87 ? -16.866 50.904 -33.698 1.00 61.18 87 LYS A C 1
ATOM 644 O O . LYS A 1 87 ? -16.359 51.501 -32.755 1.00 70.33 87 LYS A O 1
ATOM 650 N N . VAL A 1 88 ? -16.825 49.581 -33.812 1.00 67.75 88 VAL A N 1
ATOM 651 C CA . VAL A 1 88 ? -15.981 48.758 -32.938 1.00 66.28 88 VAL A CA 1
ATOM 652 C C . VAL A 1 88 ? -14.665 48.565 -33.661 1.00 46.01 88 VAL A C 1
ATOM 653 O O . VAL A 1 88 ? -14.614 47.853 -34.665 1.00 64.20 88 VAL A O 1
ATOM 657 N N . PRO A 1 89 ? -13.594 49.215 -33.183 1.00 61.60 89 PRO A N 1
ATOM 658 C CA . PRO A 1 89 ? -12.302 48.994 -33.851 1.00 69.71 89 PRO A CA 1
ATOM 659 C C . PRO A 1 89 ? -11.881 47.524 -33.834 1.00 61.81 89 PRO A C 1
ATOM 660 O O . PRO A 1 89 ? -12.249 46.777 -32.926 1.00 67.40 89 PRO A O 1
ATOM 664 N N . VAL A 1 90 ? -11.133 47.130 -34.852 1.00 62.35 90 VAL A N 1
ATOM 665 C CA . VAL A 1 90 ? -10.763 45.745 -35.061 1.00 66.59 90 VAL A CA 1
ATOM 666 C C . VAL A 1 90 ? -9.250 45.613 -34.846 1.00 78.27 90 VAL A C 1
ATOM 667 O O . VAL A 1 90 ? -8.692 44.507 -34.874 1.00 75.50 90 VAL A O 1
ATOM 671 N N . ASP A 1 91 ? -8.604 46.765 -34.640 1.00 84.61 91 ASP A N 1
ATOM 672 C CA . ASP A 1 91 ? -7.177 46.854 -34.303 1.00 82.43 91 ASP A CA 1
ATOM 673 C C . ASP A 1 91 ? -6.841 48.181 -33.614 1.00 81.27 91 ASP A C 1
ATOM 674 O O . ASP A 1 91 ? -7.635 49.128 -33.636 1.00 85.05 91 ASP A O 1
ATOM 679 N N . PHE A 1 92 ? -5.647 48.249 -33.033 1.00 78.65 92 PHE A N 1
ATOM 680 C CA . PHE A 1 92 ? -5.267 49.358 -32.152 1.00 75.76 92 PHE A CA 1
ATOM 681 C C . PHE A 1 92 ? -5.143 50.667 -32.926 1.00 77.83 92 PHE A C 1
ATOM 682 O O . PHE A 1 92 ? -5.523 51.724 -32.421 1.00 86.69 92 PHE A O 1
ATOM 690 N N . MET A 1 93 ? -4.625 50.600 -34.151 1.00 72.47 93 MET A N 1
ATOM 691 C CA . MET A 1 93 ? -4.515 51.810 -34.964 1.00 85.13 93 MET A CA 1
ATOM 692 C C . MET A 1 93 ? -5.902 52.420 -35.127 1.00 78.48 93 MET A C 1
ATOM 693 O O . MET A 1 93 ? -6.131 53.579 -34.741 1.00 75.50 93 MET A O 1
ATOM 698 N N . GLU A 1 94 ? -6.824 51.611 -35.649 1.00 73.12 94 GLU A N 1
ATOM 699 C CA . GLU A 1 94 ? -8.235 51.950 -35.680 1.00 67.39 94 GLU A CA 1
ATOM 700 C C . GLU A 1 94 ? -8.690 52.530 -34.335 1.00 83.86 94 GLU A C 1
ATOM 701 O O . GLU A 1 94 ? -9.322 53.602 -34.299 1.00 79.58 94 GLU A O 1
ATOM 707 N N . ALA A 1 95 ? -8.346 51.828 -33.245 1.00 69.47 95 ALA A N 1
ATOM 708 C CA . ALA A 1 95 ? -8.768 52.214 -31.902 1.00 71.52 95 ALA A CA 1
ATOM 709 C C . ALA A 1 95 ? -8.225 53.573 -31.519 1.00 80.65 95 ALA A C 1
ATOM 710 O O . ALA A 1 95 ? -8.901 54.346 -30.832 1.00 92.98 95 ALA A O 1
ATOM 712 N N . GLU A 1 96 ? -7.010 53.869 -31.976 1.00 74.47 96 GLU A N 1
ATOM 713 C CA . GLU A 1 96 ? -6.398 55.143 -31.653 1.00 74.41 96 GLU A CA 1
ATOM 714 C C . GLU A 1 96 ? -6.906 56.205 -32.589 1.00 74.87 96 GLU A C 1
ATOM 715 O O . GLU A 1 96 ? -7.136 57.343 -32.167 1.00 74.35 96 GLU A O 1
ATOM 721 N N . GLU A 1 97 ? -7.083 55.837 -33.858 1.00 65.56 97 GLU A N 1
ATOM 722 C CA . GLU A 1 97 ? -7.668 56.758 -34.822 1.00 71.41 97 GLU A CA 1
ATOM 723 C C . GLU A 1 97 ? -8.993 57.307 -34.284 1.00 83.06 97 GLU A C 1
ATOM 724 O O . GLU A 1 97 ? -9.191 58.534 -34.206 1.00 77.52 97 GLU A O 1
ATOM 730 N N . LEU A 1 98 ? -9.863 56.390 -33.856 1.00 76.13 98 LEU A N 1
ATOM 731 C CA . LEU A 1 98 ? -11.179 56.736 -33.319 1.00 76.12 98 LEU A CA 1
ATOM 732 C C . LEU A 1 98 ? -11.101 57.552 -32.052 1.00 84.61 98 LEU A C 1
ATOM 733 O O . LEU A 1 98 ? -12.027 58.309 -31.741 1.00 91.05 98 LEU A O 1
ATOM 738 N N . SER A 1 99 ? -10.002 57.387 -31.319 1.00 85.60 99 SER A N 1
ATOM 739 C CA . SER A 1 99 ? -9.793 58.127 -30.080 1.00 94.15 99 SER A CA 1
ATOM 740 C C . SER A 1 99 ? -9.628 59.615 -30.359 1.00 92.71 99 SER A C 1
ATOM 741 O O . SER A 1 99 ? -9.894 60.442 -29.485 1.00 77.17 99 SER A O 1
ATOM 744 N N . LYS A 1 100 ? -9.206 59.939 -31.585 1.00 93.19 100 LYS A N 1
ATOM 745 C CA . LYS A 1 100 ? -9.021 61.325 -32.012 1.00 99.07 100 LYS A CA 1
ATOM 746 C C . LYS A 1 100 ? -10.356 62.031 -32.311 1.00 104.17 100 LYS A C 1
ATOM 747 O O . LYS A 1 100 ? -10.432 63.261 -32.316 1.00 110.54 100 LYS A O 1
ATOM 753 N N . LEU A 1 101 ? -11.406 61.253 -32.547 1.00 96.93 101 LEU A N 1
ATOM 754 C CA . LEU A 1 101 ? -12.716 61.821 -32.829 1.00 91.23 101 LEU A CA 1
ATOM 755 C C . LEU A 1 101 ? -13.708 61.590 -31.694 1.00 97.02 101 LEU A C 1
ATOM 756 O O . LEU A 1 101 ? -14.737 62.266 -31.623 1.00 96.48 101 LEU A O 1
ATOM 761 N N . TYR A 1 102 ? -13.397 60.632 -30.816 1.00 103.57 102 TYR A N 1
ATOM 762 C CA . TYR A 1 102 ? -14.310 60.229 -29.734 1.00 95.55 102 TYR A CA 1
ATOM 763 C C . TYR A 1 102 ? -13.641 60.145 -28.364 1.00 94.42 102 TYR A C 1
ATOM 764 O O . TYR A 1 102 ? -12.462 59.801 -28.266 1.00 89.13 102 TYR A O 1
ATOM 773 N N . ARG A 1 103 ? -14.399 60.469 -27.316 1.00 91.14 103 ARG A N 1
ATOM 774 C CA . ARG A 1 103 ? -13.883 60.407 -25.954 1.00 95.07 103 ARG A CA 1
ATOM 775 C C . ARG A 1 103 ? -13.916 58.986 -25.406 1.00 90.88 103 ARG A C 1
ATOM 776 O O . ARG A 1 103 ? -13.172 58.658 -24.487 1.00 93.32 103 ARG A O 1
ATOM 784 N N . VAL A 1 104 ? -14.780 58.143 -25.965 1.00 84.46 104 VAL A N 1
ATOM 785 C CA . VAL A 1 104 ? -14.801 56.728 -25.597 1.00 80.10 104 VAL A CA 1
ATOM 786 C C . VAL A 1 104 ? -14.690 55.851 -26.832 1.00 75.32 104 VAL A C 1
ATOM 787 O O . VAL A 1 104 ? -15.400 56.054 -27.822 1.00 81.60 104 VAL A O 1
ATOM 791 N N . VAL A 1 105 ? -13.759 54.907 -26.785 1.00 68.50 105 VAL A N 1
ATOM 792 C CA . VAL A 1 105 ? -13.640 53.904 -27.824 1.00 69.16 105 VAL A CA 1
ATOM 793 C C . VAL A 1 105 ? -13.852 52.581 -27.136 1.00 71.88 105 VAL A C 1
ATOM 794 O O . VAL A 1 105 ? -13.374 52.389 -26.021 1.00 87.82 105 VAL A O 1
ATOM 798 N N . VAL A 1 106 ? -14.608 51.687 -27.771 1.00 67.16 106 VAL A N 1
ATOM 799 C CA . VAL A 1 106 ? -14.908 50.398 -27.169 1.00 58.19 106 VAL A CA 1
ATOM 800 C C . VAL A 1 106 ? -14.573 49.300 -28.154 1.00 67.59 106 VAL A C 1
ATOM 801 O O . VAL A 1 106 ? -15.108 49.282 -29.251 1.00 88.71 106 VAL A O 1
ATOM 805 N N . MET A 1 107 ? -13.680 48.390 -27.779 1.00 71.50 107 MET A N 1
ATOM 806 C CA . MET A 1 107 ? -13.328 47.296 -28.670 1.00 66.31 107 MET A CA 1
ATOM 807 C C . MET A 1 107 ? -13.464 45.942 -28.018 1.00 70.07 107 MET A C 1
ATOM 808 O O . MET A 1 107 ? -13.486 45.828 -26.797 1.00 74.99 107 MET A O 1
ATOM 813 N N . GLY A 1 108 ? -13.569 44.909 -28.847 1.00 84.68 108 GLY A N 1
ATOM 814 C CA . GLY A 1 108 ? -13.473 43.528 -28.375 1.00 78.93 108 GLY A CA 1
ATOM 815 C C . GLY A 1 108 ? -12.019 43.090 -28.455 1.00 68.81 108 GLY A C 1
ATOM 816 O O . GLY A 1 108 ? -11.111 43.869 -28.148 1.00 72.60 108 GLY A O 1
ATOM 817 N N . GLY A 1 109 ? -11.794 41.861 -28.902 1.00 69.93 109 GLY A N 1
ATOM 818 C CA . GLY A 1 109 ? -10.440 41.347 -29.104 1.00 76.77 109 GLY A CA 1
ATOM 819 C C . GLY A 1 109 ? -9.806 41.799 -30.405 1.00 81.63 109 GLY A C 1
ATOM 820 O O . GLY A 1 109 ? -10.435 42.500 -31.203 1.00 86.08 109 GLY A O 1
ATOM 821 N N . THR A 1 110 ? -8.546 41.419 -30.609 1.00 88.87 110 THR A N 1
ATOM 822 C CA . THR A 1 110 ? -7.854 41.692 -31.864 1.00 85.10 110 THR A CA 1
ATOM 823 C C . THR A 1 110 ? -7.195 40.429 -32.363 1.00 90.67 110 THR A C 1
ATOM 824 O O . THR A 1 110 ? -7.809 39.668 -33.097 1.00 98.28 110 THR A O 1
ATOM 828 N N . PHE A 1 111 ? -5.948 40.198 -31.964 1.00 108.55 111 PHE A N 1
ATOM 829 C CA . PHE A 1 111 ? -5.240 39.009 -32.416 1.00 114.55 111 PHE A CA 1
ATOM 830 C C . PHE A 1 111 ? -5.896 37.809 -31.760 1.00 115.28 111 PHE A C 1
ATOM 831 O O . PHE A 1 111 ? -6.174 37.834 -30.558 1.00 113.93 111 PHE A O 1
ATOM 839 N N . PRO A 1 112 ? -6.195 36.776 -32.563 1.00 119.25 112 PRO A N 1
ATOM 840 C CA . PRO A 1 112 ? -6.665 35.471 -32.094 1.00 119.61 112 PRO A CA 1
ATOM 841 C C . PRO A 1 112 ? -5.631 34.746 -31.223 1.00 127.24 112 PRO A C 1
ATOM 842 O O . PRO A 1 112 ? -4.926 33.860 -31.706 1.00 135.04 112 PRO A O 1
ATOM 846 N N . GLY A 1 113 ? -5.550 35.122 -29.948 1.00 137.37 113 GLY A N 1
ATOM 847 C CA . GLY A 1 113 ? -4.606 34.507 -29.009 1.00 143.56 113 GLY A CA 1
ATOM 848 C C . GLY A 1 113 ? -5.020 34.713 -27.563 1.00 145.20 113 GLY A C 1
ATOM 849 O O . GLY A 1 113 ? -6.197 34.567 -27.222 1.00 145.91 113 GLY A O 1
ATOM 850 N N . HIS A 1 114 ? -4.054 35.055 -26.712 1.00 148.21 114 HIS A N 1
ATOM 851 C CA . HIS A 1 114 ? -4.347 35.415 -25.319 1.00 146.85 114 HIS A CA 1
ATOM 852 C C . HIS A 1 114 ? -5.218 36.685 -25.269 1.00 134.74 114 HIS A C 1
ATOM 853 O O . HIS A 1 114 ? -5.205 37.496 -26.206 1.00 112.38 114 HIS A O 1
ATOM 860 N N . THR A 1 115 ? -5.976 36.843 -24.185 1.00 123.72 115 THR A N 1
ATOM 861 C CA . THR A 1 115 ? -7.164 37.688 -24.232 1.00 116.32 115 THR A CA 1
ATOM 862 C C . THR A 1 115 ? -7.385 38.696 -23.104 1.00 99.71 115 THR A C 1
ATOM 863 O O . THR A 1 115 ? -6.933 38.517 -21.978 1.00 101.84 115 THR A O 1
ATOM 867 N N . THR A 1 116 ? -8.092 39.759 -23.484 1.00 97.03 116 THR A N 1
ATOM 868 C CA . THR A 1 116 ? -8.737 40.770 -22.629 1.00 76.21 116 THR A CA 1
ATOM 869 C C . THR A 1 116 ? -7.853 41.548 -21.681 1.00 82.00 116 THR A C 1
ATOM 870 O O . THR A 1 116 ? -7.678 42.745 -21.865 1.00 85.94 116 THR A O 1
ATOM 874 N N . ASP A 1 117 ? -7.339 40.884 -20.652 1.00 92.38 117 ASP A N 1
ATOM 875 C CA . ASP A 1 117 ? -6.312 41.473 -19.803 1.00 90.29 117 ASP A CA 1
ATOM 876 C C . ASP A 1 117 ? -5.098 41.814 -20.664 1.00 82.37 117 ASP A C 1
ATOM 877 O O . ASP A 1 117 ? -4.627 42.953 -20.667 1.00 75.21 117 ASP A O 1
ATOM 882 N N . ALA A 1 118 ? -4.626 40.822 -21.417 1.00 69.97 118 ALA A N 1
ATOM 883 C CA . ALA A 1 118 ? -3.424 40.963 -22.215 1.00 73.44 118 ALA A CA 1
ATOM 884 C C . ALA A 1 118 ? -3.674 41.961 -23.323 1.00 76.48 118 ALA A C 1
ATOM 885 O O . ALA A 1 118 ? -2.892 42.901 -23.522 1.00 75.02 118 ALA A O 1
ATOM 887 N N . THR A 1 119 ? -4.785 41.756 -24.022 1.00 72.69 119 THR A N 1
ATOM 888 C CA . THR A 1 119 ? -5.239 42.688 -25.044 1.00 71.24 119 THR A CA 1
ATOM 889 C C . THR A 1 119 ? -5.241 44.136 -24.536 1.00 65.66 119 THR A C 1
ATOM 890 O O . THR A 1 119 ? -4.652 45.006 -25.161 1.00 77.06 119 THR A O 1
ATOM 894 N N . ALA A 1 120 ? -5.857 44.383 -23.387 1.00 50.16 120 ALA A N 1
ATOM 895 C CA . ALA A 1 120 ? -5.958 45.736 -22.864 1.00 66.16 120 ALA A CA 1
ATOM 896 C C . ALA A 1 120 ? -4.613 46.291 -22.387 1.00 71.21 120 ALA A C 1
ATOM 897 O O . ALA A 1 120 ? -4.371 47.505 -22.455 1.00 68.62 120 ALA A O 1
ATOM 899 N N . ALA A 1 121 ? -3.749 45.400 -21.902 1.00 79.48 121 ALA A N 1
ATOM 900 C CA . ALA A 1 121 ? -2.404 45.784 -21.484 1.00 80.56 121 ALA A CA 1
ATOM 901 C C . ALA A 1 121 ? -1.635 46.261 -22.710 1.00 79.10 121 ALA A C 1
ATOM 902 O O . ALA A 1 121 ? -1.054 47.352 -22.710 1.00 82.72 121 ALA A O 1
ATOM 904 N N . LEU A 1 122 ? -1.669 45.449 -23.764 1.00 65.18 122 LEU A N 1
ATOM 905 C CA . LEU A 1 122 ? -1.105 45.828 -25.054 1.00 73.10 122 LEU A CA 1
ATOM 906 C C . LEU A 1 122 ? -1.611 47.199 -25.524 1.00 76.30 122 LEU A C 1
ATOM 907 O O . LEU A 1 122 ? -0.820 48.058 -25.896 1.00 84.26 122 LEU A O 1
ATOM 912 N N . LEU A 1 123 ? -2.923 47.399 -25.471 1.00 70.80 123 LEU A N 1
ATOM 913 C CA . LEU A 1 123 ? -3.538 48.653 -25.872 1.00 74.15 123 LEU A CA 1
ATOM 914 C C . LEU A 1 123 ? -3.039 49.842 -25.067 1.00 70.78 123 LEU A C 1
ATOM 915 O O . LEU A 1 123 ? -2.733 50.891 -25.632 1.00 76.21 123 LEU A O 1
ATOM 920 N N . ALA A 1 124 ? -2.979 49.663 -23.753 1.00 66.60 124 ALA A N 1
ATOM 921 C CA . ALA A 1 124 ? -2.471 50.674 -22.841 1.00 75.02 124 ALA A CA 1
ATOM 922 C C . ALA A 1 124 ? -1.076 51.136 -23.234 1.00 82.19 124 ALA A C 1
ATOM 923 O O . ALA A 1 124 ? -0.820 52.336 -23.359 1.00 84.06 124 ALA A O 1
ATOM 925 N N . GLU A 1 125 ? -0.192 50.160 -23.420 1.00 77.79 125 GLU A N 1
ATOM 926 C CA . GLU A 1 125 ? 1.167 50.377 -23.880 1.00 81.52 125 GLU A CA 1
ATOM 927 C C . GLU A 1 125 ? 1.192 51.147 -25.199 1.00 78.71 125 GLU A C 1
ATOM 928 O O . GLU A 1 125 ? 1.729 52.253 -25.257 1.00 94.98 125 GLU A O 1
ATOM 934 N N . PHE A 1 126 ? 0.598 50.547 -26.233 1.00 76.72 126 PHE A N 1
ATOM 935 C CA . PHE A 1 126 ? 0.426 51.129 -27.576 1.00 69.90 126 PHE A CA 1
ATOM 936 C C . PHE A 1 126 ? 0.091 52.605 -27.577 1.00 70.57 126 PHE A C 1
ATOM 937 O O . PHE A 1 126 ? 0.669 53.379 -28.328 1.00 86.96 126 PHE A O 1
ATOM 945 N N . ILE A 1 127 ? -0.860 52.990 -26.747 1.00 72.56 127 ILE A N 1
ATOM 946 C CA . ILE A 1 127 ? -1.338 54.353 -26.773 1.00 74.81 127 ILE A CA 1
ATOM 947 C C . ILE A 1 127 ? -0.744 55.183 -25.649 1.00 82.85 127 ILE A C 1
ATOM 948 O O . ILE A 1 127 ? -1.134 56.344 -25.467 1.00 98.27 127 ILE A O 1
ATOM 953 N N . LYS A 1 128 ? 0.202 54.588 -24.916 1.00 81.86 128 LYS A N 1
ATOM 954 C CA . LYS A 1 128 ? 0.823 55.222 -23.742 1.00 82.62 128 LYS A CA 1
ATOM 955 C C . LYS A 1 128 ? -0.261 55.676 -22.763 1.00 86.03 128 LYS A C 1
ATOM 956 O O . LYS A 1 128 ? -0.535 56.873 -22.624 1.00 78.65 128 LYS A O 1
ATOM 962 N N . ALA A 1 129 ? -0.906 54.716 -22.111 1.00 80.10 129 ALA A N 1
ATOM 963 C CA . ALA A 1 129 ? -2.036 55.053 -21.259 1.00 92.99 129 ALA A CA 1
ATOM 964 C C . ALA A 1 129 ? -1.577 55.563 -19.907 1.00 92.34 129 ALA A C 1
ATOM 965 O O . ALA A 1 129 ? -0.504 55.187 -19.429 1.00 95.66 129 ALA A O 1
ATOM 967 N N . ASP A 1 130 ? -2.394 56.420 -19.303 1.00 82.86 130 ASP A N 1
ATOM 968 C CA . ASP A 1 130 ? -2.124 56.941 -17.964 1.00 84.50 130 ASP A CA 1
ATOM 969 C C . ASP A 1 130 ? -2.418 55.916 -16.879 1.00 91.24 130 ASP A C 1
ATOM 970 O O . ASP A 1 130 ? -1.729 55.868 -15.854 1.00 99.14 130 ASP A O 1
ATOM 975 N N . VAL A 1 131 ? -3.446 55.103 -17.100 1.00 86.29 131 VAL A N 1
ATOM 976 C CA . VAL A 1 131 ? -3.873 54.144 -16.089 1.00 77.81 131 VAL A CA 1
ATOM 977 C C . VAL A 1 131 ? -4.636 52.985 -16.696 1.00 83.75 131 VAL A C 1
ATOM 978 O O . VAL A 1 131 ? -5.598 53.174 -17.433 1.00 90.76 131 VAL A O 1
ATOM 982 N N . PHE A 1 132 ? -4.187 51.777 -16.392 1.00 81.41 132 PHE A N 1
ATOM 983 C CA . PHE A 1 132 ? -4.872 50.589 -16.849 1.00 75.60 132 PHE A CA 1
ATOM 984 C C . PHE A 1 132 ? -5.719 50.011 -15.722 1.00 77.26 132 PHE A C 1
ATOM 985 O O . PHE A 1 132 ? -5.212 49.473 -14.749 1.00 95.65 132 PHE A O 1
ATOM 993 N N . ILE A 1 133 ? -7.028 50.124 -15.870 1.00 78.21 133 ILE A N 1
ATOM 994 C CA . ILE A 1 133 ? -7.951 49.639 -14.852 1.00 73.93 133 ILE A CA 1
ATOM 995 C C . ILE A 1 133 ? -8.553 48.286 -15.249 1.00 68.30 133 ILE A C 1
ATOM 996 O O . ILE A 1 133 ? -9.349 48.199 -16.173 1.00 63.13 133 ILE A O 1
ATOM 1001 N N . ASN A 1 134 ? -8.161 47.229 -14.552 1.00 63.32 134 ASN A N 1
ATOM 1002 C CA . ASN A 1 134 ? -8.590 45.895 -14.929 1.00 62.57 134 ASN A CA 1
ATOM 1003 C C . ASN A 1 134 ? -9.722 45.367 -14.032 1.00 62.01 134 ASN A C 1
ATOM 1004 O O . ASN A 1 134 ? -9.490 44.750 -12.997 1.00 71.30 134 ASN A O 1
ATOM 1009 N N . ALA A 1 135 ? -10.955 45.630 -14.462 1.00 70.29 135 ALA A N 1
ATOM 1010 C CA . ALA A 1 135 ? -12.159 45.375 -13.673 1.00 66.51 135 ALA A CA 1
ATOM 1011 C C . ALA A 1 135 ? -12.564 43.926 -13.786 1.00 74.04 135 ALA A C 1
ATOM 1012 O O . ALA A 1 135 ? -13.131 43.507 -14.787 1.00 85.78 135 ALA A O 1
ATOM 1014 N N . THR A 1 136 ? -12.263 43.159 -12.748 1.00 79.69 136 THR A N 1
ATOM 1015 C CA . THR A 1 136 ? -12.533 41.735 -12.763 1.00 79.62 136 THR A CA 1
ATOM 1016 C C . THR A 1 136 ? -13.654 41.405 -11.764 1.00 84.22 136 THR A C 1
ATOM 1017 O O . THR A 1 136 ? -14.290 42.305 -11.218 1.00 73.76 136 THR A O 1
ATOM 1021 N N . ASN A 1 137 ? -13.913 40.120 -11.553 1.00 86.68 137 ASN A N 1
ATOM 1022 C CA . ASN A 1 137 ? -14.941 39.689 -10.614 1.00 90.43 137 ASN A CA 1
ATOM 1023 C C . ASN A 1 137 ? -14.379 39.356 -9.232 1.00 96.53 137 ASN A C 1
ATOM 1024 O O . ASN A 1 137 ? -15.128 38.990 -8.325 1.00 101.75 137 ASN A O 1
ATOM 1029 N N . VAL A 1 138 ? -13.058 39.477 -9.078 1.00 100.69 138 VAL A N 1
ATOM 1030 C CA . VAL A 1 138 ? -12.434 39.415 -7.752 1.00 95.04 138 VAL A CA 1
ATOM 1031 C C . VAL A 1 138 ? -11.923 40.792 -7.321 1.00 91.04 138 VAL A C 1
ATOM 1032 O O . VAL A 1 138 ? -11.848 41.708 -8.128 1.00 91.04 138 VAL A O 1
ATOM 1036 N N . ASP A 1 139 ? -11.575 40.922 -6.049 1.00 88.27 139 ASP A N 1
ATOM 1037 C CA . ASP A 1 139 ? -11.348 42.219 -5.421 1.00 93.83 139 ASP A CA 1
ATOM 1038 C C . ASP A 1 139 ? -9.949 42.778 -5.684 1.00 94.05 139 ASP A C 1
ATOM 1039 O O . ASP A 1 139 ? -9.739 43.990 -5.636 1.00 93.15 139 ASP A O 1
ATOM 1044 N N . GLY A 1 140 ? -8.995 41.897 -5.959 1.00 79.19 140 GLY A N 1
ATOM 1045 C CA . GLY A 1 140 ? -7.631 42.314 -6.245 1.00 71.28 140 GLY A CA 1
ATOM 1046 C C . GLY A 1 140 ? -6.798 41.094 -6.546 1.00 82.45 140 GLY A C 1
ATOM 1047 O O . GLY A 1 140 ? -7.338 40.061 -6.937 1.00 79.79 140 GLY A O 1
ATOM 1048 N N . VAL A 1 141 ? -5.486 41.204 -6.365 1.00 88.86 141 VAL A N 1
ATOM 1049 C CA . VAL A 1 141 ? -4.605 40.048 -6.496 1.00 91.38 141 VAL A CA 1
ATOM 1050 C C . VAL A 1 141 ? -4.492 39.384 -5.134 1.00 91.98 141 VAL A C 1
ATOM 1051 O O . VAL A 1 141 ? -4.404 40.067 -4.132 1.00 97.19 141 VAL A O 1
ATOM 1055 N N . TYR A 1 142 ? -4.502 38.058 -5.092 1.00 98.88 142 TYR A N 1
ATOM 1056 C CA . TYR A 1 142 ? -4.551 37.358 -3.819 1.00 101.70 142 TYR A CA 1
ATOM 1057 C C . TYR A 1 142 ? -3.355 36.464 -3.577 1.00 118.55 142 TYR A C 1
ATOM 1058 O O . TYR A 1 142 ? -2.611 36.156 -4.505 1.00 117.37 142 TYR A O 1
ATOM 1067 N N . SER A 1 143 ? -3.188 36.051 -2.320 1.00 130.95 143 SER A N 1
ATOM 1068 C CA . SER A 1 143 ? -1.976 35.365 -1.858 1.00 133.91 143 SER A CA 1
ATOM 1069 C C . SER A 1 143 ? -1.699 34.050 -2.581 1.00 145.47 143 SER A C 1
ATOM 1070 O O . SER A 1 143 ? -2.573 33.516 -3.266 1.00 130.33 143 SER A O 1
ATOM 1073 N N . ALA A 1 144 ? -0.466 33.556 -2.450 1.00 165.92 144 ALA A N 1
ATOM 1074 C CA . ALA A 1 144 ? -0.168 32.165 -2.770 1.00 178.60 144 ALA A CA 1
ATOM 1075 C C . ALA A 1 144 ? -1.123 31.360 -1.895 1.00 186.57 144 ALA A C 1
ATOM 1076 O O . ALA A 1 144 ? -1.240 31.621 -0.697 1.00 188.76 144 ALA A O 1
ATOM 1078 N N . ASP A 1 145 ? -1.813 30.402 -2.511 1.00 193.48 145 ASP A N 1
ATOM 1079 C CA . ASP A 1 145 ? -3.121 29.912 -2.042 1.00 190.90 145 ASP A CA 1
ATOM 1080 C C . ASP A 1 145 ? -4.168 31.032 -2.229 1.00 187.06 145 ASP A C 1
ATOM 1081 O O . ASP A 1 145 ? -4.542 31.704 -1.263 1.00 178.48 145 ASP A O 1
ATOM 1086 N N . PRO A 1 146 ? -4.629 31.252 -3.482 1.00 184.93 146 PRO A N 1
ATOM 1087 C CA . PRO A 1 146 ? -5.579 32.331 -3.740 1.00 173.34 146 PRO A CA 1
ATOM 1088 C C . PRO A 1 146 ? -7.021 31.840 -3.659 1.00 158.52 146 PRO A C 1
ATOM 1089 O O . PRO A 1 146 ? -7.383 31.133 -2.713 1.00 151.77 146 PRO A O 1
ATOM 1093 N N . LYS A 1 147 ? -7.828 32.238 -4.642 1.00 143.36 147 LYS A N 1
ATOM 1094 C CA . LYS A 1 147 ? -9.168 31.701 -4.844 1.00 117.12 147 LYS A CA 1
ATOM 1095 C C . LYS A 1 147 ? -10.123 32.102 -3.706 1.00 114.66 147 LYS A C 1
ATOM 1096 O O . LYS A 1 147 ? -9.777 32.913 -2.830 1.00 79.92 147 LYS A O 1
ATOM 1102 N N . SER A 1 148 ? -11.341 31.565 -3.778 1.00 125.67 148 SER A N 1
ATOM 1103 C CA . SER A 1 148 ? -12.328 31.611 -2.712 1.00 118.08 148 SER A CA 1
ATOM 1104 C C . SER A 1 148 ? -12.085 30.393 -1.823 1.00 125.35 148 SER A C 1
ATOM 1105 O O . SER A 1 148 ? -12.758 29.357 -1.944 1.00 94.95 148 SER A O 1
ATOM 1108 N N . ASP A 1 149 ? -11.059 30.541 -0.981 1.00 136.22 149 ASP A N 1
ATOM 1109 C CA . ASP A 1 149 ? -10.661 29.608 0.069 1.00 136.83 149 ASP A CA 1
ATOM 1110 C C . ASP A 1 149 ? -10.221 30.469 1.260 1.00 135.66 149 ASP A C 1
ATOM 1111 O O . ASP A 1 149 ? -10.309 31.697 1.206 1.00 141.80 149 ASP A O 1
ATOM 1116 N N . THR A 1 150 ? -9.745 29.844 2.330 1.00 130.16 150 THR A N 1
ATOM 1117 C CA . THR A 1 150 ? -9.579 30.566 3.595 1.00 124.61 150 THR A CA 1
ATOM 1118 C C . THR A 1 150 ? -8.226 31.267 3.808 1.00 125.74 150 THR A C 1
ATOM 1119 O O . THR A 1 150 ? -8.161 32.268 4.522 1.00 117.47 150 THR A O 1
ATOM 1123 N N . SER A 1 151 ? -7.164 30.764 3.180 1.00 125.28 151 SER A N 1
ATOM 1124 C CA . SER A 1 151 ? -5.806 31.291 3.401 1.00 125.11 151 SER A CA 1
ATOM 1125 C C . SER A 1 151 ? -5.462 32.435 2.450 1.00 122.25 151 SER A C 1
ATOM 1126 O O . SER A 1 151 ? -4.501 32.328 1.678 1.00 132.39 151 SER A O 1
ATOM 1129 N N . ALA A 1 152 ? -6.208 33.537 2.515 1.00 102.90 152 ALA A N 1
ATOM 1130 C CA . ALA A 1 152 ? -6.169 34.504 1.422 1.00 83.92 152 ALA A CA 1
ATOM 1131 C C . ALA A 1 152 ? -6.350 35.955 1.807 1.00 79.55 152 ALA A C 1
ATOM 1132 O O . ALA A 1 152 ? -7.428 36.320 2.250 1.00 91.46 152 ALA A O 1
ATOM 1134 N N . VAL A 1 153 ? -5.339 36.802 1.619 1.00 99.65 153 VAL A N 1
ATOM 1135 C CA . VAL A 1 153 ? -5.658 38.231 1.505 1.00 104.37 153 VAL A CA 1
ATOM 1136 C C . VAL A 1 153 ? -5.160 38.804 0.200 1.00 102.23 153 VAL A C 1
ATOM 1137 O O . VAL A 1 153 ? -4.320 38.203 -0.468 1.00 93.84 153 VAL A O 1
ATOM 1141 N N . LYS A 1 154 ? -5.705 39.959 -0.167 1.00 91.33 154 LYS A N 1
ATOM 1142 C CA . LYS A 1 154 ? -5.251 40.669 -1.342 1.00 97.27 154 LYS A CA 1
ATOM 1143 C C . LYS A 1 154 ? -4.000 41.475 -1.002 1.00 101.32 154 LYS A C 1
ATOM 1144 O O . LYS A 1 154 ? -3.677 41.666 0.166 1.00 111.66 154 LYS A O 1
ATOM 1150 N N . TYR A 1 155 ? -3.298 41.936 -2.028 1.00 90.96 155 TYR A N 1
ATOM 1151 C CA . TYR A 1 155 ? -2.172 42.820 -1.852 1.00 86.58 155 TYR A CA 1
ATOM 1152 C C . TYR A 1 155 ? -2.597 44.232 -2.227 1.00 86.02 155 TYR A C 1
ATOM 1153 O O . TYR A 1 155 ? -2.835 44.504 -3.384 1.00 86.57 155 TYR A O 1
ATOM 1162 N N . ASP A 1 156 ? -2.682 45.133 -1.256 1.00 95.84 156 ASP A N 1
ATOM 1163 C CA . ASP A 1 156 ? -3.177 46.481 -1.530 1.00 103.39 156 ASP A CA 1
ATOM 1164 C C . ASP A 1 156 ? -2.324 47.276 -2.517 1.00 100.77 156 ASP A C 1
ATOM 1165 O O . ASP A 1 156 ? -2.864 48.073 -3.286 1.00 101.97 156 ASP A O 1
ATOM 1170 N N . ARG A 1 157 ? -1.012 47.059 -2.505 1.00 87.39 157 ARG A N 1
ATOM 1171 C CA . ARG A 1 157 ? -0.168 47.522 -3.615 1.00 92.05 157 ARG A CA 1
ATOM 1172 C C . ARG A 1 157 ? 0.847 46.465 -4.010 1.00 80.34 157 ARG A C 1
ATOM 1173 O O . ARG A 1 157 ? 1.072 45.526 -3.265 1.00 95.27 157 ARG A O 1
ATOM 1181 N N . LEU A 1 158 ? 1.436 46.618 -5.192 1.00 78.08 158 LEU A N 1
ATOM 1182 C CA . LEU A 1 158 ? 2.451 45.698 -5.707 1.00 83.83 158 LEU A CA 1
ATOM 1183 C C . LEU A 1 158 ? 3.368 46.382 -6.711 1.00 101.68 158 LEU A C 1
ATOM 1184 O O . LEU A 1 158 ? 2.993 47.364 -7.352 1.00 111.90 158 LEU A O 1
ATOM 1189 N N . SER A 1 159 ? 4.575 45.853 -6.860 1.00 102.84 159 SER A N 1
ATOM 1190 C CA . SER A 1 159 ? 5.423 46.272 -7.948 1.00 93.45 159 SER A CA 1
ATOM 1191 C C . SER A 1 159 ? 5.047 45.370 -9.100 1.00 96.24 159 SER A C 1
ATOM 1192 O O . SER A 1 159 ? 4.578 44.260 -8.872 1.00 97.91 159 SER A O 1
ATOM 1195 N N . PRO A 1 160 ? 5.208 45.857 -10.340 1.00 96.14 160 PRO A N 1
ATOM 1196 C CA . PRO A 1 160 ? 5.208 45.017 -11.530 1.00 93.29 160 PRO A CA 1
ATOM 1197 C C . PRO A 1 160 ? 5.918 43.681 -11.320 1.00 100.93 160 PRO A C 1
ATOM 1198 O O . PRO A 1 160 ? 5.296 42.634 -11.501 1.00 102.07 160 PRO A O 1
ATOM 1202 N N . GLN A 1 161 ? 7.192 43.727 -10.919 1.00 109.75 161 GLN A N 1
ATOM 1203 C CA . GLN A 1 161 ? 8.020 42.527 -10.736 1.00 112.83 161 GLN A CA 1
ATOM 1204 C C . GLN A 1 161 ? 7.377 41.549 -9.762 1.00 109.37 161 GLN A C 1
ATOM 1205 O O . GLN A 1 161 ? 7.362 40.341 -10.007 1.00 112.81 161 GLN A O 1
ATOM 1211 N N . GLN A 1 162 ? 6.841 42.087 -8.667 1.00 108.71 162 GLN A N 1
ATOM 1212 C CA . GLN A 1 162 ? 6.104 41.299 -7.678 1.00 111.40 162 GLN A CA 1
ATOM 1213 C C . GLN A 1 162 ? 4.940 40.579 -8.342 1.00 106.55 162 GLN A C 1
ATOM 1214 O O . GLN A 1 162 ? 4.825 39.359 -8.239 1.00 93.67 162 GLN A O 1
ATOM 1220 N N . LEU A 1 163 ? 4.101 41.352 -9.037 1.00 106.91 163 LEU A N 1
ATOM 1221 C CA . LEU A 1 163 ? 2.937 40.824 -9.741 1.00 98.59 163 LEU A CA 1
ATOM 1222 C C . LEU A 1 163 ? 3.323 39.713 -10.702 1.00 96.77 163 LEU A C 1
ATOM 1223 O O . LEU A 1 163 ? 2.667 38.683 -10.736 1.00 88.65 163 LEU A O 1
ATOM 1228 N N . VAL A 1 164 ? 4.383 39.923 -11.477 1.00 91.71 164 VAL A N 1
ATOM 1229 C CA . VAL A 1 164 ? 4.866 38.889 -12.386 1.00 99.65 164 VAL A CA 1
ATOM 1230 C C . VAL A 1 164 ? 5.126 37.598 -11.624 1.00 103.46 164 VAL A C 1
ATOM 1231 O O . VAL A 1 164 ? 4.555 36.559 -11.958 1.00 89.53 164 VAL A O 1
ATOM 1235 N N . GLU A 1 165 ? 5.950 37.694 -10.579 1.00 108.42 165 GLU A N 1
ATOM 1236 C CA . GLU A 1 165 ? 6.265 36.560 -9.718 1.00 118.31 165 GLU A CA 1
ATOM 1237 C C . GLU A 1 165 ? 5.007 35.865 -9.222 1.00 115.31 165 GLU A C 1
ATOM 1238 O O . GLU A 1 165 ? 4.914 34.639 -9.257 1.00 120.74 165 GLU A O 1
ATOM 1244 N N . ILE A 1 166 ? 4.041 36.668 -8.782 1.00 112.62 166 ILE A N 1
ATOM 1245 C CA . ILE A 1 166 ? 2.798 36.178 -8.192 1.00 104.76 166 ILE A CA 1
ATOM 1246 C C . ILE A 1 166 ? 1.999 35.341 -9.181 1.00 103.97 166 ILE A C 1
ATOM 1247 O O . ILE A 1 166 ? 1.378 34.368 -8.783 1.00 106.31 166 ILE A O 1
ATOM 1252 N N . VAL A 1 167 ? 2.026 35.721 -10.461 1.00 114.91 167 VAL A N 1
ATOM 1253 C CA . VAL A 1 167 ? 1.348 34.960 -11.518 1.00 119.01 167 VAL A CA 1
ATOM 1254 C C . VAL A 1 167 ? 2.348 34.206 -12.389 1.00 121.55 167 VAL A C 1
ATOM 1255 O O . VAL A 1 167 ? 2.114 33.968 -13.568 1.00 124.55 167 VAL A O 1
ATOM 1259 N N . SER A 1 168 ? 3.454 33.803 -11.783 1.00 125.44 168 SER A N 1
ATOM 1260 C CA . SER A 1 168 ? 4.462 33.058 -12.506 1.00 130.49 168 SER A CA 1
ATOM 1261 C C . SER A 1 168 ? 4.653 31.533 -12.253 1.00 137.85 168 SER A C 1
ATOM 1262 O O . SER A 1 168 ? 5.581 31.002 -12.837 1.00 144.18 168 SER A O 1
ATOM 1265 N N . ARG A 1 169 ? 3.887 30.756 -11.466 1.00 146.35 169 ARG A N 1
ATOM 1266 C CA . ARG A 1 169 ? 2.824 31.045 -10.480 1.00 140.83 169 ARG A CA 1
ATOM 1267 C C . ARG A 1 169 ? 1.493 31.597 -10.995 1.00 135.36 169 ARG A C 1
ATOM 1268 O O . ARG A 1 169 ? 0.963 31.121 -11.998 1.00 129.80 169 ARG A O 1
ATOM 1276 N N . GLY A 1 175 ? -10.492 24.677 -10.337 1.00 101.40 175 GLY A N 1
ATOM 1277 C CA . GLY A 1 175 ? -10.352 25.796 -11.260 1.00 125.47 175 GLY A CA 1
ATOM 1278 C C . GLY A 1 175 ? -9.663 26.961 -10.573 1.00 139.39 175 GLY A C 1
ATOM 1279 O O . GLY A 1 175 ? -8.865 26.744 -9.660 1.00 138.41 175 GLY A O 1
ATOM 1280 N N . THR A 1 176 ? -9.957 28.198 -10.986 1.00 156.98 176 THR A N 1
ATOM 1281 C CA . THR A 1 176 ? -10.918 28.509 -12.057 1.00 169.47 176 THR A CA 1
ATOM 1282 C C . THR A 1 176 ? -10.456 29.687 -12.951 1.00 169.20 176 THR A C 1
ATOM 1283 O O . THR A 1 176 ? -9.561 29.509 -13.786 1.00 168.41 176 THR A O 1
ATOM 1287 N N . ASN A 1 177 ? -11.059 30.870 -12.785 1.00 167.60 177 ASN A N 1
ATOM 1288 C CA . ASN A 1 177 ? -10.666 32.068 -13.545 1.00 162.79 177 ASN A CA 1
ATOM 1289 C C . ASN A 1 177 ? -9.315 32.594 -13.054 1.00 162.04 177 ASN A C 1
ATOM 1290 O O . ASN A 1 177 ? -8.984 32.427 -11.875 1.00 162.17 177 ASN A O 1
ATOM 1295 N N . VAL A 1 178 ? -8.548 33.221 -13.951 1.00 154.89 178 VAL A N 1
ATOM 1296 C CA . VAL A 1 178 ? -7.108 33.455 -13.711 1.00 146.26 178 VAL A CA 1
ATOM 1297 C C . VAL A 1 178 ? -6.749 34.196 -12.388 1.00 146.85 178 VAL A C 1
ATOM 1298 O O . VAL A 1 178 ? -6.135 33.572 -11.520 1.00 141.98 178 VAL A O 1
ATOM 1302 N N . VAL A 1 179 ? -7.060 35.482 -12.191 1.00 144.70 179 VAL A N 1
ATOM 1303 C CA . VAL A 1 179 ? -7.132 36.550 -13.167 1.00 142.02 179 VAL A CA 1
ATOM 1304 C C . VAL A 1 179 ? -5.806 37.269 -12.970 1.00 137.78 179 VAL A C 1
ATOM 1305 O O . VAL A 1 179 ? -4.975 36.838 -12.156 1.00 145.18 179 VAL A O 1
ATOM 1309 N N . ILE A 1 180 ? -5.705 38.425 -13.616 1.00 114.75 180 ILE A N 1
ATOM 1310 C CA . ILE A 1 180 ? -4.588 38.815 -14.477 1.00 104.75 180 ILE A CA 1
ATOM 1311 C C . ILE A 1 180 ? -3.744 37.689 -15.094 1.00 98.88 180 ILE A C 1
ATOM 1312 O O . ILE A 1 180 ? -3.268 36.775 -14.435 1.00 89.29 180 ILE A O 1
ATOM 1317 N N . ASP A 1 181 ? -3.596 37.795 -16.405 1.00 120.29 181 ASP A N 1
ATOM 1318 C CA . ASP A 1 181 ? -2.814 36.870 -17.202 1.00 119.45 181 ASP A CA 1
ATOM 1319 C C . ASP A 1 181 ? -1.333 37.138 -16.978 1.00 111.65 181 ASP A C 1
ATOM 1320 O O . ASP A 1 181 ? -0.947 38.240 -16.583 1.00 111.91 181 ASP A O 1
ATOM 1325 N N . LEU A 1 182 ? -0.518 36.117 -17.219 1.00 107.13 182 LEU A N 1
ATOM 1326 C CA . LEU A 1 182 ? 0.931 36.212 -17.088 1.00 109.00 182 LEU A CA 1
ATOM 1327 C C . LEU A 1 182 ? 1.510 37.203 -18.086 1.00 105.42 182 LEU A C 1
ATOM 1328 O O . LEU A 1 182 ? 2.312 38.066 -17.723 1.00 99.48 182 LEU A O 1
ATOM 1333 N N . LEU A 1 183 ? 1.092 37.074 -19.342 1.00 106.69 183 LEU A N 1
ATOM 1334 C CA . LEU A 1 183 ? 1.550 37.960 -20.409 1.00 108.43 183 LEU A CA 1
ATOM 1335 C C . LEU A 1 183 ? 1.071 39.379 -20.160 1.00 99.41 183 LEU A C 1
ATOM 1336 O O . LEU A 1 183 ? 1.803 40.326 -20.419 1.00 91.93 183 LEU A O 1
ATOM 1341 N N . ALA A 1 184 ? -0.141 39.509 -19.625 1.00 89.62 184 ALA A N 1
ATOM 1342 C CA . ALA A 1 184 ? -0.673 40.800 -19.223 1.00 85.54 184 ALA A CA 1
ATOM 1343 C C . ALA A 1 184 ? 0.252 41.486 -18.220 1.00 95.25 184 ALA A C 1
ATOM 1344 O O . ALA A 1 184 ? 0.612 42.642 -18.399 1.00 90.42 184 ALA A O 1
ATOM 1346 N N . ALA A 1 185 ? 0.648 40.743 -17.186 1.00 110.98 185 ALA A N 1
ATOM 1347 C CA . ALA A 1 185 ? 1.574 41.218 -16.149 1.00 105.69 185 ALA A CA 1
ATOM 1348 C C . ALA A 1 185 ? 2.935 41.601 -16.719 1.00 100.54 185 ALA A C 1
ATOM 1349 O O . ALA A 1 185 ? 3.467 42.680 -16.425 1.00 98.45 185 ALA A O 1
ATOM 1351 N N . LYS A 1 186 ? 3.488 40.709 -17.538 1.00 98.52 186 LYS A N 1
ATOM 1352 C CA . LYS A 1 186 ? 4.755 40.958 -18.225 1.00 100.29 186 LYS A CA 1
ATOM 1353 C C . LYS A 1 186 ? 4.661 42.254 -19.009 1.00 96.09 186 LYS A C 1
ATOM 1354 O O . LYS A 1 186 ? 5.544 43.116 -18.907 1.00 92.18 186 LYS A O 1
ATOM 1360 N N . ILE A 1 187 ? 3.563 42.391 -19.754 1.00 85.75 187 ILE A N 1
ATOM 1361 C CA . ILE A 1 187 ? 3.292 43.596 -20.527 1.00 81.64 187 ILE A CA 1
ATOM 1362 C C . ILE A 1 187 ? 3.173 44.828 -19.631 1.00 80.82 187 ILE A C 1
ATOM 1363 O O . ILE A 1 187 ? 3.701 45.883 -19.966 1.00 73.87 187 ILE A O 1
ATOM 1368 N N . ILE A 1 188 ? 2.515 44.681 -18.481 1.00 88.52 188 ILE A N 1
ATOM 1369 C CA . ILE A 1 188 ? 2.400 45.780 -17.511 1.00 91.18 188 ILE A CA 1
ATOM 1370 C C . ILE A 1 188 ? 3.763 46.190 -16.962 1.00 101.06 188 ILE A C 1
ATOM 1371 O O . ILE A 1 188 ? 3.997 47.387 -16.706 1.00 88.14 188 ILE A O 1
ATOM 1376 N N . GLU A 1 189 ? 4.645 45.197 -16.780 1.00 97.60 189 GLU A N 1
ATOM 1377 C CA . GLU A 1 189 ? 5.994 45.456 -16.284 1.00 109.68 189 GLU A CA 1
ATOM 1378 C C . GLU A 1 189 ? 6.798 46.244 -17.299 1.00 108.19 189 GLU A C 1
ATOM 1379 O O . GLU A 1 189 ? 7.454 47.230 -16.946 1.00 108.04 189 GLU A O 1
ATOM 1385 N N . ARG A 1 190 ? 6.734 45.804 -18.554 1.00 103.91 190 ARG A N 1
ATOM 1386 C CA . ARG A 1 190 ? 7.395 46.501 -19.644 1.00 96.39 190 ARG A CA 1
ATOM 1387 C C . ARG A 1 190 ? 6.878 47.927 -19.758 1.00 89.22 190 ARG A C 1
ATOM 1388 O O . ARG A 1 190 ? 7.656 48.877 -19.819 1.00 92.98 190 ARG A O 1
ATOM 1396 N N . SER A 1 191 ? 5.561 48.072 -19.731 1.00 88.47 191 SER A N 1
ATOM 1397 C CA . SER A 1 191 ? 4.925 49.357 -20.012 1.00 92.34 191 SER A CA 1
ATOM 1398 C C . SER A 1 191 ? 5.081 50.356 -18.876 1.00 96.27 191 SER A C 1
ATOM 1399 O O . SER A 1 191 ? 4.935 51.561 -19.087 1.00 94.83 191 SER A O 1
ATOM 1402 N N . LYS A 1 192 ? 5.356 49.847 -17.678 1.00 98.36 192 LYS A N 1
ATOM 1403 C CA . LYS A 1 192 ? 5.469 50.672 -16.477 1.00 102.79 192 LYS A CA 1
ATOM 1404 C C . LYS A 1 192 ? 4.230 51.556 -16.256 1.00 99.69 192 LYS A C 1
ATOM 1405 O O . LYS A 1 192 ? 4.323 52.651 -15.696 1.00 103.39 192 LYS A O 1
ATOM 1411 N N . ILE A 1 193 ? 3.070 51.057 -16.690 1.00 97.66 193 ILE A N 1
ATOM 1412 C CA . ILE A 1 193 ? 1.801 51.791 -16.594 1.00 89.66 193 ILE A CA 1
ATOM 1413 C C . ILE A 1 193 ? 1.051 51.427 -15.312 1.00 90.15 193 ILE A C 1
ATOM 1414 O O . ILE A 1 193 ? 0.824 50.247 -15.030 1.00 81.13 193 ILE A O 1
ATOM 1419 N N . LYS A 1 194 ? 0.679 52.446 -14.539 1.00 86.26 194 LYS A N 1
ATOM 1420 C CA . LYS A 1 194 ? -0.023 52.243 -13.273 1.00 92.32 194 LYS A CA 1
ATOM 1421 C C . LYS A 1 194 ? -1.301 51.443 -13.496 1.00 100.85 194 LYS A C 1
ATOM 1422 O O . LYS A 1 194 ? -2.213 51.885 -14.197 1.00 106.19 194 LYS A O 1
ATOM 1428 N N . THR A 1 195 ? -1.357 50.261 -12.899 1.00 94.64 195 THR A N 1
ATOM 1429 C CA . THR A 1 195 ? -2.470 49.352 -13.116 1.00 88.73 195 THR A CA 1
ATOM 1430 C C . THR A 1 195 ? -3.337 49.200 -11.873 1.00 83.93 195 THR A C 1
ATOM 1431 O O . THR A 1 195 ? -2.877 49.423 -10.760 1.00 110.49 195 THR A O 1
ATOM 1435 N N . TYR A 1 196 ? -4.607 48.876 -12.080 1.00 73.07 196 TYR A N 1
ATOM 1436 C CA . TYR A 1 196 ? -5.490 48.473 -11.004 1.00 76.70 196 TYR A CA 1
ATOM 1437 C C . TYR A 1 196 ? -6.051 47.100 -11.324 1.00 81.85 196 TYR A C 1
ATOM 1438 O O . TYR A 1 196 ? -6.274 46.776 -12.492 1.00 80.46 196 TYR A O 1
ATOM 1447 N N . VAL A 1 197 ? -6.247 46.286 -10.291 1.00 67.71 197 VAL A N 1
ATOM 1448 C CA . VAL A 1 197 ? -6.944 45.016 -10.432 1.00 60.98 197 VAL A CA 1
ATOM 1449 C C . VAL A 1 197 ? -8.039 45.065 -9.398 1.00 57.78 197 VAL A C 1
ATOM 1450 O O . VAL A 1 197 ? -7.778 45.105 -8.200 1.00 59.55 197 VAL A O 1
ATOM 1454 N N . ILE A 1 198 ? -9.278 45.118 -9.864 1.00 64.31 198 ILE A N 1
ATOM 1455 C CA . ILE A 1 198 ? -10.379 45.447 -8.959 1.00 78.89 198 ILE A CA 1
ATOM 1456 C C . ILE A 1 198 ? -11.650 44.645 -9.185 1.00 81.90 198 ILE A C 1
ATOM 1457 O O . ILE A 1 198 ? -11.830 44.011 -10.230 1.00 87.19 198 ILE A O 1
ATOM 1462 N N . LEU A 1 199 ? -12.515 44.664 -8.177 1.00 67.17 199 LEU A N 1
ATOM 1463 C CA . LEU A 1 199 ? -13.869 44.179 -8.348 1.00 82.05 199 LEU A CA 1
ATOM 1464 C C . LEU A 1 199 ? -14.632 45.178 -9.196 1.00 85.59 199 LEU A C 1
ATOM 1465 O O . LEU A 1 199 ? -14.845 46.316 -8.781 1.00 79.71 199 LEU A O 1
ATOM 1470 N N . GLY A 1 200 ? -15.038 44.727 -10.381 1.00 83.20 200 GLY A N 1
ATOM 1471 C CA . GLY A 1 200 ? -15.590 45.593 -11.411 1.00 87.44 200 GLY A CA 1
ATOM 1472 C C . GLY A 1 200 ? -16.973 46.107 -11.103 1.00 87.31 200 GLY A C 1
ATOM 1473 O O . GLY A 1 200 ? -17.974 45.517 -11.486 1.00 109.58 200 GLY A O 1
ATOM 1474 N N . THR A 1 201 ? -17.019 47.210 -10.389 1.00 74.88 201 THR A N 1
ATOM 1475 C CA . THR A 1 201 ? -18.269 47.871 -10.107 1.00 88.84 201 THR A CA 1
ATOM 1476 C C . THR A 1 201 ? -18.057 49.355 -10.338 1.00 92.71 201 THR A C 1
ATOM 1477 O O . THR A 1 201 ? -16.978 49.877 -10.049 1.00 99.51 201 THR A O 1
ATOM 1481 N N . PRO A 1 202 ? -19.078 50.030 -10.894 1.00 88.06 202 PRO A N 1
ATOM 1482 C CA . PRO A 1 202 ? -19.143 51.465 -11.137 1.00 92.14 202 PRO A CA 1
ATOM 1483 C C . PRO A 1 202 ? -18.417 52.315 -10.100 1.00 100.47 202 PRO A C 1
ATOM 1484 O O . PRO A 1 202 ? -17.665 53.229 -10.469 1.00 99.33 202 PRO A O 1
ATOM 1488 N N . GLU A 1 203 ? -18.633 52.004 -8.822 1.00 103.97 203 GLU A N 1
ATOM 1489 C CA . GLU A 1 203 ? -17.966 52.713 -7.732 1.00 101.65 203 GLU A CA 1
ATOM 1490 C C . GLU A 1 203 ? -16.455 52.530 -7.765 1.00 97.37 203 GLU A C 1
ATOM 1491 O O . GLU A 1 203 ? -15.720 53.517 -7.762 1.00 96.57 203 GLU A O 1
ATOM 1497 N N . ASN A 1 204 ? -16.007 51.272 -7.798 1.00 82.72 204 ASN A N 1
ATOM 1498 C CA . ASN A 1 204 ? -14.582 50.957 -7.804 1.00 85.20 204 ASN A CA 1
ATOM 1499 C C . ASN A 1 204 ? -13.865 51.540 -9.007 1.00 86.39 204 ASN A C 1
ATOM 1500 O O . ASN A 1 204 ? -12.774 52.081 -8.876 1.00 102.18 204 ASN A O 1
ATOM 1505 N N . ILE A 1 205 ? -14.480 51.417 -10.178 1.00 82.59 205 ILE A N 1
ATOM 1506 C CA . ILE A 1 205 ? -13.935 51.976 -11.406 1.00 75.79 205 ILE A CA 1
ATOM 1507 C C . ILE A 1 205 ? -13.712 53.488 -11.246 1.00 88.58 205 ILE A C 1
ATOM 1508 O O . ILE A 1 205 ? -12.634 54.015 -11.542 1.00 67.16 205 ILE A O 1
ATOM 1513 N N . MET A 1 206 ? -14.736 54.166 -10.738 1.00 94.06 206 MET A N 1
ATOM 1514 C CA . MET A 1 206 ? -14.665 55.590 -10.453 1.00 96.75 206 MET A CA 1
ATOM 1515 C C . MET A 1 206 ? -13.510 55.907 -9.510 1.00 98.11 206 MET A C 1
ATOM 1516 O O . MET A 1 206 ? -12.705 56.800 -9.786 1.00 100.67 206 MET A O 1
ATOM 1521 N N . LYS A 1 207 ? -13.441 55.160 -8.407 1.00 100.26 207 LYS A N 1
ATOM 1522 C CA . LYS A 1 207 ? -12.356 55.274 -7.426 1.00 92.98 207 LYS A CA 1
ATOM 1523 C C . LYS A 1 207 ? -10.980 55.082 -8.074 1.00 89.33 207 LYS A C 1
ATOM 1524 O O . LYS A 1 207 ? -10.107 55.924 -7.927 1.00 77.53 207 LYS A O 1
ATOM 1530 N N . ALA A 1 208 ? -10.811 53.994 -8.819 1.00 87.54 208 ALA A N 1
ATOM 1531 C CA . ALA A 1 208 ? -9.549 53.716 -9.491 1.00 92.01 208 ALA A CA 1
ATOM 1532 C C . ALA A 1 208 ? -9.128 54.865 -10.400 1.00 93.73 208 ALA A C 1
ATOM 1533 O O . ALA A 1 208 ? -7.961 55.257 -10.413 1.00 92.54 208 ALA A O 1
ATOM 1535 N N . VAL A 1 209 ? -10.092 55.403 -11.144 1.00 94.87 209 VAL A N 1
ATOM 1536 C CA . VAL A 1 209 ? -9.867 56.562 -12.005 1.00 98.34 209 VAL A CA 1
ATOM 1537 C C . VAL A 1 209 ? -9.337 57.722 -11.162 1.00 105.58 209 VAL A C 1
ATOM 1538 O O . VAL A 1 209 ? -8.321 58.341 -11.502 1.00 104.37 209 VAL A O 1
ATOM 1542 N N . LYS A 1 210 ? -10.000 57.972 -10.034 1.00 107.85 210 LYS A N 1
ATOM 1543 C CA . LYS A 1 210 ? -9.629 59.072 -9.141 1.00 103.68 210 LYS A CA 1
ATOM 1544 C C . LYS A 1 210 ? -8.372 58.794 -8.310 1.00 103.83 210 LYS A C 1
ATOM 1545 O O . LYS A 1 210 ? -8.107 59.504 -7.340 1.00 106.79 210 LYS A O 1
ATOM 1551 N N . GLY A 1 211 ? -7.619 57.757 -8.697 1.00 108.69 211 GLY A N 1
ATOM 1552 C CA . GLY A 1 211 ? -6.320 57.395 -8.089 1.00 108.42 211 GLY A CA 1
ATOM 1553 C C . GLY A 1 211 ? -6.292 57.026 -6.607 1.00 101.47 211 GLY A C 1
ATOM 1554 O O . GLY A 1 211 ? -5.413 57.465 -5.872 1.00 102.86 211 GLY A O 1
ATOM 1555 N N . GLU A 1 212 ? -7.237 56.202 -6.172 1.00 103.23 212 GLU A N 1
ATOM 1556 C CA . GLU A 1 212 ? -7.403 55.898 -4.756 1.00 101.00 212 GLU A CA 1
ATOM 1557 C C . GLU A 1 212 ? -7.101 54.436 -4.436 1.00 112.77 212 GLU A C 1
ATOM 1558 O O . GLU A 1 212 ? -6.735 53.648 -5.314 1.00 115.54 212 GLU A O 1
ATOM 1564 N N . ALA A 1 213 ? -7.264 54.081 -3.166 1.00 114.80 213 ALA A N 1
ATOM 1565 C CA . ALA A 1 213 ? -7.056 52.713 -2.729 1.00 111.81 213 ALA A CA 1
ATOM 1566 C C . ALA A 1 213 ? -8.258 51.839 -3.083 1.00 110.79 213 ALA A C 1
ATOM 1567 O O . ALA A 1 213 ? -9.285 51.843 -2.392 1.00 113.60 213 ALA A O 1
ATOM 1569 N N . VAL A 1 214 ? -8.127 51.108 -4.182 1.00 97.40 214 VAL A N 1
ATOM 1570 C CA . VAL A 1 214 ? -9.060 50.038 -4.504 1.00 80.21 214 VAL A CA 1
ATOM 1571 C C . VAL A 1 214 ? -8.245 48.840 -4.920 1.00 72.25 214 VAL A C 1
ATOM 1572 O O . VAL A 1 214 ? -7.156 48.986 -5.499 1.00 74.18 214 VAL A O 1
ATOM 1576 N N . GLY A 1 215 ? -8.774 47.663 -4.615 1.00 62.70 215 GLY A N 1
ATOM 1577 C CA . GLY A 1 215 ? -8.158 46.391 -4.999 1.00 81.42 215 GLY A CA 1
ATOM 1578 C C . GLY A 1 215 ? -6.653 46.286 -4.838 1.00 77.62 215 GLY A C 1
ATOM 1579 O O . GLY A 1 215 ? -6.119 46.405 -3.738 1.00 88.38 215 GLY A O 1
ATOM 1580 N N . THR A 1 216 ? -5.974 46.077 -5.955 1.00 69.26 216 THR A N 1
ATOM 1581 C CA . THR A 1 216 ? -4.543 45.956 -5.972 1.00 74.26 216 THR A CA 1
ATOM 1582 C C . THR A 1 216 ? -4.006 47.015 -6.914 1.00 92.15 216 THR A C 1
ATOM 1583 O O . THR A 1 216 ? -4.250 46.961 -8.113 1.00 108.50 216 THR A O 1
ATOM 1587 N N . VAL A 1 217 ? -3.289 47.992 -6.379 1.00 93.08 217 VAL A N 1
ATOM 1588 C CA . VAL A 1 217 ? -2.636 48.967 -7.235 1.00 82.64 217 VAL A CA 1
ATOM 1589 C C . VAL A 1 217 ? -1.289 48.404 -7.615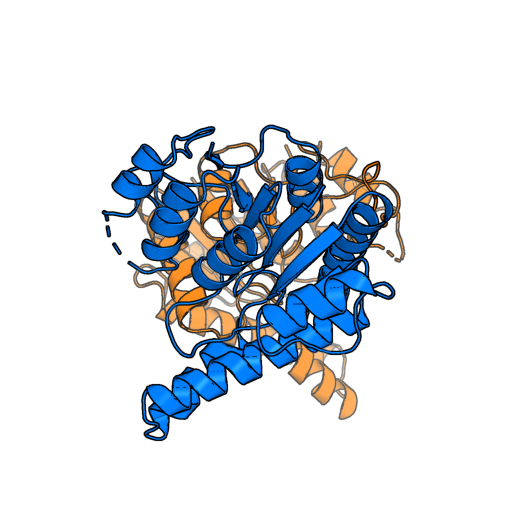 1.00 81.83 217 VAL A C 1
ATOM 1590 O O . VAL A 1 217 ? -0.639 47.765 -6.808 1.00 100.75 217 VAL A O 1
ATOM 1594 N N . ILE A 1 218 ? -0.882 48.612 -8.858 1.00 92.51 218 ILE A N 1
ATOM 1595 C CA . ILE A 1 218 ? 0.415 48.147 -9.329 1.00 94.78 218 ILE A CA 1
ATOM 1596 C C . ILE A 1 218 ? 1.133 49.291 -10.043 1.00 111.75 218 ILE A C 1
ATOM 1597 O O . ILE A 1 218 ? 0.610 49.839 -11.012 1.00 120.66 218 ILE A O 1
ATOM 1602 N N . ALA A 1 219 ? 2.313 49.664 -9.542 1.00 120.86 219 ALA A N 1
ATOM 1603 C CA . ALA A 1 219 ? 3.083 50.793 -10.094 1.00 126.79 219 ALA A CA 1
ATOM 1604 C C . ALA A 1 219 ? 4.588 50.663 -9.862 1.00 122.34 219 ALA A C 1
ATOM 1605 O O . ALA A 1 219 ? 5.025 50.034 -8.903 1.00 123.08 219 ALA A O 1
ATOM 1607 N N . MET B 1 1 ? -21.778 29.813 11.295 1.00 98.05 1 MET B N 1
ATOM 1608 C CA . MET B 1 1 ? -21.643 28.323 11.191 1.00 113.31 1 MET B CA 1
ATOM 1609 C C . MET B 1 1 ? -22.889 27.648 10.562 1.00 105.90 1 MET B C 1
ATOM 1610 O O . MET B 1 1 ? -22.765 26.708 9.770 1.00 114.48 1 MET B O 1
ATOM 1615 N N . LYS B 1 2 ? -24.085 28.106 10.921 1.00 95.32 2 LYS B N 1
ATOM 1616 C CA . LYS B 1 2 ? -25.278 27.737 10.164 1.00 88.99 2 LYS B CA 1
ATOM 1617 C C . LYS B 1 2 ? -25.520 28.819 9.126 1.00 95.07 2 LYS B C 1
ATOM 1618 O O . LYS B 1 2 ? -26.019 29.905 9.444 1.00 99.37 2 LYS B O 1
ATOM 1624 N N . VAL B 1 3 ? -25.157 28.527 7.883 1.00 91.38 3 VAL B N 1
ATOM 1625 C CA . VAL B 1 3 ? -25.305 29.506 6.812 1.00 79.75 3 VAL B CA 1
ATOM 1626 C C . VAL B 1 3 ? -26.510 29.219 5.939 1.00 74.37 3 VAL B C 1
ATOM 1627 O O . VAL B 1 3 ? -26.678 28.084 5.450 1.00 81.17 3 VAL B O 1
ATOM 1631 N N . VAL B 1 4 ? -27.343 30.242 5.749 1.00 58.70 4 VAL B N 1
ATOM 1632 C CA . VAL B 1 4 ? -28.303 30.232 4.645 1.00 66.49 4 VAL B CA 1
ATOM 1633 C C . VAL B 1 4 ? -27.740 31.115 3.537 1.00 78.62 4 VAL B C 1
ATOM 1634 O O . VAL B 1 4 ? -27.504 32.310 3.746 1.00 91.71 4 VAL B O 1
ATOM 1638 N N . LEU B 1 5 ? -27.509 30.520 2.370 1.00 73.18 5 LEU B N 1
ATOM 1639 C CA . LEU B 1 5 ? -27.075 31.265 1.194 1.00 62.19 5 LEU B CA 1
ATOM 1640 C C . LEU B 1 5 ? -28.225 31.399 0.217 1.00 60.70 5 LEU B C 1
ATOM 1641 O O . LEU B 1 5 ? -28.959 30.438 -0.041 1.00 70.26 5 LEU B O 1
ATOM 1646 N N . SER B 1 6 ? -28.370 32.587 -0.344 1.00 62.09 6 SER B N 1
ATOM 1647 C CA . SER B 1 6 ? -29.410 32.802 -1.336 1.00 78.71 6 SER B CA 1
ATOM 1648 C C . SER B 1 6 ? -28.795 33.123 -2.700 1.00 86.15 6 SER B C 1
ATOM 1649 O O . SER B 1 6 ? -28.126 34.139 -2.863 1.00 101.69 6 SER B O 1
ATOM 1652 N N . LEU B 1 7 ? -29.016 32.245 -3.672 1.00 69.87 7 LEU B N 1
ATOM 1653 C CA . LEU B 1 7 ? -28.618 32.505 -5.038 1.00 56.11 7 LEU B CA 1
ATOM 1654 C C . LEU B 1 7 ? -29.851 32.825 -5.868 1.00 67.39 7 LEU B C 1
ATOM 1655 O O . LEU B 1 7 ? -30.664 31.949 -6.134 1.00 76.54 7 LEU B O 1
ATOM 1660 N N . GLY B 1 8 ? -29.987 34.086 -6.265 1.00 88.53 8 GLY B N 1
ATOM 1661 C CA . GLY B 1 8 ? -31.161 34.557 -6.988 1.00 95.69 8 GLY B CA 1
ATOM 1662 C C . GLY B 1 8 ? -31.160 34.229 -8.470 1.00 114.11 8 GLY B C 1
ATOM 1663 O O . GLY B 1 8 ? -30.353 33.411 -8.946 1.00 113.29 8 GLY B O 1
ATOM 1664 N N . GLY B 1 9 ? -32.086 34.865 -9.192 1.00 111.27 9 GLY B N 1
ATOM 1665 C CA . GLY B 1 9 ? -32.195 34.728 -10.643 1.00 104.93 9 GLY B CA 1
ATOM 1666 C C . GLY B 1 9 ? -31.212 35.637 -11.349 1.00 110.82 9 GLY B C 1
ATOM 1667 O O . GLY B 1 9 ? -31.102 36.822 -11.011 1.00 107.48 9 GLY B O 1
ATOM 1668 N N . SER B 1 10 ? -30.524 35.068 -12.343 1.00 123.26 10 SER B N 1
ATOM 1669 C CA . SER B 1 10 ? -29.343 35.647 -13.014 1.00 130.46 10 SER B CA 1
ATOM 1670 C C . SER B 1 10 ? -28.062 34.998 -12.483 1.00 127.26 10 SER B C 1
ATOM 1671 O O . SER B 1 10 ? -27.139 34.708 -13.249 1.00 126.08 10 SER B O 1
ATOM 1674 N N . VAL B 1 11 ? -28.041 34.742 -11.174 1.00 120.14 11 VAL B N 1
ATOM 1675 C CA . VAL B 1 11 ? -26.797 34.592 -10.403 1.00 110.66 11 VAL B CA 1
ATOM 1676 C C . VAL B 1 11 ? -25.941 33.350 -10.736 1.00 110.86 11 VAL B C 1
ATOM 1677 O O . VAL B 1 11 ? -24.788 33.258 -10.300 1.00 102.06 11 VAL B O 1
ATOM 1681 N N . LEU B 1 12 ? -26.489 32.421 -11.525 1.00 112.20 12 LEU B N 1
ATOM 1682 C CA . LEU B 1 12 ? -25.692 31.313 -12.097 1.00 113.19 12 LEU B CA 1
ATOM 1683 C C . LEU B 1 12 ? -26.380 30.500 -13.203 1.00 125.79 12 LEU B C 1
ATOM 1684 O O . LEU B 1 12 ? -26.168 29.285 -13.298 1.00 131.98 12 LEU B O 1
ATOM 1689 N N . SER B 1 13 ? -27.168 31.166 -14.050 1.00 132.90 13 SER B N 1
ATOM 1690 C CA . SER B 1 13 ? -27.971 30.477 -15.086 1.00 136.73 13 SER B CA 1
ATOM 1691 C C . SER B 1 13 ? -27.185 29.534 -16.008 1.00 124.89 13 SER B C 1
ATOM 1692 O O . SER B 1 13 ? -26.677 29.950 -17.050 1.00 120.09 13 SER B O 1
ATOM 1695 N N . ASN B 1 14 ? -27.103 28.274 -15.584 1.00 109.85 14 ASN B N 1
ATOM 1696 C CA . ASN B 1 14 ? -26.564 27.133 -16.357 1.00 125.67 14 ASN B CA 1
ATOM 1697 C C . ASN B 1 14 ? -25.239 27.252 -17.149 1.00 119.87 14 ASN B C 1
ATOM 1698 O O . ASN B 1 14 ? -25.095 26.652 -18.219 1.00 123.80 14 ASN B O 1
ATOM 1703 N N . GLU B 1 15 ? -24.275 27.994 -16.610 1.00 104.16 15 GLU B N 1
ATOM 1704 C CA . GLU B 1 15 ? -22.919 28.023 -17.164 1.00 96.21 15 GLU B CA 1
ATOM 1705 C C . GLU B 1 15 ? -22.048 27.053 -16.358 1.00 92.83 15 GLU B C 1
ATOM 1706 O O . GLU B 1 15 ? -21.782 27.282 -15.168 1.00 91.61 15 GLU B O 1
ATOM 1712 N N . SER B 1 16 ? -21.610 25.978 -17.010 1.00 84.46 16 SER B N 1
ATOM 1713 C CA . SER B 1 16 ? -20.870 24.884 -16.357 1.00 84.30 16 SER B CA 1
ATOM 1714 C C . SER B 1 16 ? -19.734 25.303 -15.417 1.00 87.40 16 SER B C 1
ATOM 1715 O O . SER B 1 16 ? -19.683 24.872 -14.268 1.00 82.02 16 SER B O 1
ATOM 1718 N N . GLU B 1 17 ? -18.831 26.143 -15.914 1.00 99.87 17 GLU B N 1
ATOM 1719 C CA . GLU B 1 17 ? -17.690 26.605 -15.133 1.00 107.18 17 GLU B CA 1
ATOM 1720 C C . GLU B 1 17 ? -18.081 27.511 -13.954 1.00 102.21 17 GLU B C 1
ATOM 1721 O O . GLU B 1 17 ? -17.518 27.367 -12.864 1.00 90.94 17 GLU B O 1
ATOM 1727 N N . LYS B 1 18 ? -19.039 28.422 -14.159 1.00 91.18 18 LYS B N 1
ATOM 1728 C CA . LYS B 1 18 ? -19.416 29.365 -13.104 1.00 96.03 18 LYS B CA 1
ATOM 1729 C C . LYS B 1 18 ? -20.068 28.601 -11.966 1.00 100.44 18 LYS B C 1
ATOM 1730 O O . LYS B 1 18 ? -19.831 28.883 -10.787 1.00 98.94 18 LYS B O 1
ATOM 1736 N N . ILE B 1 19 ? -20.877 27.615 -12.338 1.00 101.27 19 ILE B N 1
ATOM 1737 C CA . ILE B 1 19 ? -21.507 26.720 -11.371 1.00 89.93 19 ILE B CA 1
ATOM 1738 C C . ILE B 1 19 ? -20.439 25.923 -10.603 1.00 87.84 19 ILE B C 1
ATOM 1739 O O . ILE B 1 19 ? -20.469 25.831 -9.364 1.00 71.67 19 ILE B O 1
ATOM 1744 N N . ARG B 1 20 ? -19.466 25.390 -11.334 1.00 85.16 20 ARG B N 1
ATOM 1745 C CA . ARG B 1 20 ? -18.357 24.725 -10.674 1.00 88.91 20 ARG B CA 1
ATOM 1746 C C . ARG B 1 20 ? -17.705 25.685 -9.668 1.00 85.49 20 ARG B C 1
ATOM 1747 O O . ARG B 1 20 ? -17.377 25.282 -8.561 1.00 86.39 20 ARG B O 1
ATOM 1755 N N . GLU B 1 21 ? -17.584 26.959 -10.042 1.00 86.23 21 GLU B N 1
ATOM 1756 C CA . GLU B 1 21 ? -16.974 27.975 -9.195 1.00 93.41 21 GLU B CA 1
ATOM 1757 C C . GLU B 1 21 ? -17.787 28.201 -7.920 1.00 88.17 21 GLU B C 1
ATOM 1758 O O . GLU B 1 21 ? -17.217 28.257 -6.825 1.00 99.60 21 GLU B O 1
ATOM 1764 N N . PHE B 1 22 ? -19.109 28.310 -8.055 1.00 84.21 22 PHE B N 1
ATOM 1765 C CA . PHE B 1 22 ? -19.995 28.452 -6.885 1.00 85.09 22 PHE B CA 1
ATOM 1766 C C . PHE B 1 22 ? -20.008 27.225 -5.967 1.00 84.19 22 PHE B C 1
ATOM 1767 O O . PHE B 1 22 ? -19.881 27.358 -4.742 1.00 75.99 22 PHE B O 1
ATOM 1775 N N . ALA B 1 23 ? -20.164 26.040 -6.561 1.00 80.56 23 ALA B N 1
ATOM 1776 C CA . ALA B 1 23 ? -20.144 24.787 -5.808 1.00 81.61 23 ALA B CA 1
ATOM 1777 C C . ALA B 1 23 ? -18.879 24.679 -4.969 1.00 84.54 23 ALA B C 1
ATOM 1778 O O . ALA B 1 23 ? -18.943 24.447 -3.763 1.00 89.42 23 ALA B O 1
ATOM 1780 N N . LYS B 1 24 ? -17.733 24.889 -5.608 1.00 86.68 24 LYS B N 1
ATOM 1781 C CA . LYS B 1 24 ? -16.446 24.785 -4.933 1.00 87.46 24 LYS B CA 1
ATOM 1782 C C . LYS B 1 24 ? -16.364 25.664 -3.692 1.00 89.53 24 LYS B C 1
ATOM 1783 O O . LYS B 1 24 ? -15.853 25.225 -2.651 1.00 90.08 24 LYS B O 1
ATOM 1789 N N . THR B 1 25 ? -16.885 26.885 -3.800 1.00 73.11 25 THR B N 1
ATOM 1790 C CA . THR B 1 25 ? -17.004 27.759 -2.643 1.00 77.62 25 THR B CA 1
ATOM 1791 C C . THR B 1 25 ? -17.926 27.154 -1.577 1.00 83.47 25 THR B C 1
ATOM 1792 O O . THR B 1 25 ? -17.568 27.094 -0.390 1.00 93.27 25 THR B O 1
ATOM 1796 N N . ILE B 1 26 ? -19.090 26.667 -2.000 1.00 80.07 26 ILE B N 1
ATOM 1797 C CA . ILE B 1 26 ? -20.072 26.124 -1.059 1.00 77.40 26 ILE B CA 1
ATOM 1798 C C . ILE B 1 26 ? -19.499 24.903 -0.349 1.00 78.78 26 ILE B C 1
ATOM 1799 O O . ILE B 1 26 ? -19.638 24.755 0.859 1.00 94.43 26 ILE B O 1
ATOM 1804 N N . GLU B 1 27 ? -18.815 24.061 -1.105 1.00 77.35 27 GLU B N 1
ATOM 1805 C CA . GLU B 1 27 ? -18.129 22.907 -0.552 1.00 83.03 27 GLU B CA 1
ATOM 1806 C C . GLU B 1 27 ? -17.068 23.294 0.479 1.00 84.20 27 GLU B C 1
ATOM 1807 O O . GLU B 1 27 ? -16.975 22.658 1.523 1.00 83.32 27 GLU B O 1
ATOM 1813 N N . SER B 1 28 ? -16.281 24.330 0.184 1.00 84.16 28 SER B N 1
ATOM 1814 C CA . SER B 1 28 ? -15.335 24.904 1.156 1.00 93.28 28 SER B CA 1
ATOM 1815 C C . SER B 1 28 ? -16.001 25.311 2.457 1.00 86.85 28 SER B C 1
ATOM 1816 O O . SER B 1 28 ? -15.578 24.884 3.540 1.00 90.28 28 SER B O 1
ATOM 1819 N N . VAL B 1 29 ? -17.043 26.132 2.347 1.00 74.78 29 VAL B N 1
ATOM 1820 C CA . VAL B 1 29 ? -17.783 26.567 3.522 1.00 82.76 29 VAL B CA 1
ATOM 1821 C C . VAL B 1 29 ? -18.381 25.377 4.276 1.00 93.79 29 VAL B C 1
ATOM 1822 O O . VAL B 1 29 ? -18.431 25.371 5.508 1.00 101.43 29 VAL B O 1
ATOM 1826 N N . ALA B 1 30 ? -18.789 24.358 3.524 1.00 103.50 30 ALA B N 1
ATOM 1827 C CA . ALA B 1 30 ? -19.345 23.135 4.091 1.00 106.01 30 ALA B CA 1
ATOM 1828 C C . ALA B 1 30 ? -18.339 22.268 4.845 1.00 107.66 30 ALA B C 1
ATOM 1829 O O . ALA B 1 30 ? -18.740 21.501 5.727 1.00 113.30 30 ALA B O 1
ATOM 1831 N N . GLN B 1 31 ? -17.053 22.375 4.499 1.00 106.68 31 GLN B N 1
ATOM 1832 C CA . GLN B 1 31 ? -16.008 21.621 5.210 1.00 110.37 31 GLN B CA 1
ATOM 1833 C C . GLN B 1 31 ? -16.000 21.997 6.690 1.00 110.73 31 GLN B C 1
ATOM 1834 O O . GLN B 1 31 ? -15.944 21.129 7.563 1.00 102.50 31 GLN B O 1
ATOM 1840 N N . GLN B 1 32 ? -16.076 23.299 6.951 1.00 116.60 32 GLN B N 1
ATOM 1841 C CA . GLN B 1 32 ? -16.118 23.826 8.312 1.00 121.03 32 GLN B CA 1
ATOM 1842 C C . GLN B 1 32 ? -17.538 23.883 8.903 1.00 112.51 32 GLN B C 1
ATOM 1843 O O . GLN B 1 32 ? -17.735 23.585 10.080 1.00 113.70 32 GLN B O 1
ATOM 1849 N N . ASN B 1 33 ? -18.524 24.242 8.083 1.00 108.71 33 ASN B N 1
ATOM 1850 C CA . ASN B 1 33 ? -19.837 24.646 8.592 1.00 91.55 33 ASN B CA 1
ATOM 1851 C C . ASN B 1 33 ? -21.016 23.877 8.021 1.00 91.38 33 ASN B C 1
ATOM 1852 O O . ASN B 1 33 ? -20.845 22.837 7.369 1.00 90.09 33 ASN B O 1
ATOM 1857 N N . GLN B 1 34 ? -22.211 24.423 8.274 1.00 86.98 34 GLN B N 1
ATOM 1858 C CA . GLN B 1 34 ? -23.495 23.856 7.836 1.00 87.78 34 GLN B CA 1
ATOM 1859 C C . GLN B 1 34 ? -24.236 24.821 6.905 1.00 92.97 34 GLN B C 1
ATOM 1860 O O . GLN B 1 34 ? -24.677 25.908 7.321 1.00 91.93 34 GLN B O 1
ATOM 1866 N N . VAL B 1 35 ? -24.371 24.409 5.645 1.00 88.86 35 VAL B N 1
ATOM 1867 C CA . VAL B 1 35 ? -24.849 25.294 4.586 1.00 81.27 35 VAL B CA 1
ATOM 1868 C C . VAL B 1 35 ? -26.199 24.874 4.011 1.00 84.83 35 VAL B C 1
ATOM 1869 O O . VAL B 1 35 ? -26.403 23.727 3.593 1.00 79.56 35 VAL B O 1
ATOM 1873 N N . PHE B 1 36 ? -27.117 25.828 3.984 1.00 77.12 36 PHE B N 1
ATOM 1874 C CA . PHE B 1 36 ? -28.339 25.673 3.234 1.00 67.57 36 PHE B CA 1
ATOM 1875 C C . PHE B 1 36 ? -28.249 26.589 2.028 1.00 69.69 36 PHE B C 1
ATOM 1876 O O . PHE B 1 36 ? -27.790 27.728 2.141 1.00 85.88 36 PHE B O 1
ATOM 1884 N N . VAL B 1 37 ? -28.669 26.092 0.870 1.00 66.53 37 VAL B N 1
ATOM 1885 C CA . VAL B 1 37 ? -28.694 26.897 -0.347 1.00 63.72 37 VAL B CA 1
ATOM 1886 C C . VAL B 1 37 ? -30.097 26.973 -0.943 1.00 64.12 37 VAL B C 1
ATOM 1887 O O . VAL B 1 37 ? -30.736 25.949 -1.184 1.00 62.18 37 VAL B O 1
ATOM 1891 N N . VAL B 1 38 ? -30.569 28.189 -1.179 1.00 58.50 38 VAL B N 1
ATOM 1892 C CA . VAL B 1 38 ? -31.836 28.395 -1.869 1.00 62.61 38 VAL B CA 1
ATOM 1893 C C . VAL B 1 38 ? -31.642 29.038 -3.261 1.00 72.27 38 VAL B C 1
ATOM 1894 O O . VAL B 1 38 ? -31.375 30.238 -3.384 1.00 82.48 38 VAL B O 1
ATOM 1898 N N . VAL B 1 39 ? -31.797 28.240 -4.307 1.00 61.26 39 VAL B N 1
ATOM 1899 C CA . VAL B 1 39 ? -31.661 28.742 -5.660 1.00 58.85 39 VAL B CA 1
ATOM 1900 C C . VAL B 1 39 ? -32.993 29.297 -6.194 1.00 64.90 39 VAL B C 1
ATOM 1901 O O . VAL B 1 39 ? -34.072 28.904 -5.763 1.00 83.35 39 VAL B O 1
ATOM 1905 N N . GLY B 1 40 ? -32.907 30.224 -7.136 1.00 66.98 40 GLY B N 1
ATOM 1906 C CA . GLY B 1 40 ? -34.087 30.819 -7.729 1.00 55.11 40 GLY B CA 1
ATOM 1907 C C . GLY B 1 40 ? -34.281 30.373 -9.164 1.00 70.28 40 GLY B C 1
ATOM 1908 O O . GLY B 1 40 ? -33.475 29.612 -9.708 1.00 69.82 40 GLY B O 1
ATOM 1909 N N . GLY B 1 41 ? -35.351 30.855 -9.789 1.00 75.05 41 GLY B N 1
ATOM 1910 C CA . GLY B 1 41 ? -35.739 30.377 -11.114 1.00 83.66 41 GLY B CA 1
ATOM 1911 C C . GLY B 1 41 ? -34.894 30.815 -12.300 1.00 82.72 41 GLY B C 1
ATOM 1912 O O . GLY B 1 41 ? -34.825 30.099 -13.310 1.00 82.37 41 GLY B O 1
ATOM 1913 N N . GLY B 1 42 ? -34.279 31.995 -12.185 1.00 80.47 42 GLY B N 1
ATOM 1914 C CA . GLY B 1 42 ? -33.416 32.547 -13.226 1.00 69.31 42 GLY B CA 1
ATOM 1915 C C . GLY B 1 42 ? -34.129 32.726 -14.555 1.00 78.84 42 GLY B C 1
ATOM 1916 O O . GLY B 1 42 ? -35.342 33.010 -14.611 1.00 69.28 42 GLY B O 1
ATOM 1917 N N . LYS B 1 43 ? -33.366 32.541 -15.629 1.00 71.20 43 LYS B N 1
ATOM 1918 C CA . LYS B 1 43 ? -33.887 32.650 -16.988 1.00 88.72 43 LYS B CA 1
ATOM 1919 C C . LYS B 1 43 ? -35.037 31.657 -17.102 1.00 81.71 43 LYS B C 1
ATOM 1920 O O . LYS B 1 43 ? -36.178 32.023 -17.403 1.00 69.61 43 LYS B O 1
ATOM 1926 N N . LEU B 1 44 ? -34.709 30.410 -16.783 1.00 82.53 44 LEU B N 1
ATOM 1927 C CA . LEU B 1 44 ? -35.622 29.283 -16.832 1.00 73.32 44 LEU B CA 1
ATOM 1928 C C . LEU B 1 44 ? -37.035 29.596 -16.334 1.00 77.02 44 LEU B C 1
ATOM 1929 O O . LEU B 1 44 ? -38.008 29.439 -17.074 1.00 72.61 44 LEU B O 1
ATOM 1934 N N . ALA B 1 45 ? -37.151 30.035 -15.084 1.00 65.72 45 ALA B N 1
ATOM 1935 C CA . ALA B 1 45 ? -38.458 30.363 -14.555 1.00 54.51 45 ALA B CA 1
ATOM 1936 C C . ALA B 1 45 ? -39.075 31.511 -15.331 1.00 70.07 45 ALA B C 1
ATOM 1937 O O . ALA B 1 45 ? -40.217 31.390 -15.792 1.00 66.13 45 ALA B O 1
ATOM 1939 N N . ARG B 1 46 ? -38.308 32.597 -15.504 1.00 76.11 46 ARG B N 1
ATOM 1940 C CA . ARG B 1 46 ? -38.808 33.815 -16.165 1.00 82.79 46 ARG B CA 1
ATOM 1941 C C . ARG B 1 46 ? -39.404 33.444 -17.510 1.00 80.85 46 ARG B C 1
ATOM 1942 O O . ARG B 1 46 ? -40.548 33.788 -17.831 1.00 74.11 46 ARG B O 1
ATOM 1950 N N . GLU B 1 47 ? -38.604 32.695 -18.257 1.00 80.94 47 GLU B N 1
ATOM 1951 C CA . GLU B 1 47 ? -38.937 32.165 -19.567 1.00 84.84 47 GLU B CA 1
ATOM 1952 C C . GLU B 1 47 ? -40.237 31.363 -19.535 1.00 81.71 47 GLU B C 1
ATOM 1953 O O . GLU B 1 47 ? -41.165 31.645 -20.287 1.00 86.35 47 GLU B O 1
ATOM 1959 N N . TYR B 1 48 ? -40.302 30.380 -18.639 1.00 76.31 48 TYR B N 1
ATOM 1960 C CA . TYR B 1 48 ? -41.431 29.454 -18.600 1.00 71.77 48 TYR B CA 1
ATOM 1961 C C . TYR B 1 48 ? -42.737 30.057 -18.129 1.00 71.13 48 TYR B C 1
ATOM 1962 O O . TYR B 1 48 ? -43.785 29.778 -18.729 1.00 63.10 48 TYR B O 1
ATOM 1971 N N . ILE B 1 49 ? -42.670 30.858 -17.062 1.00 62.25 49 ILE B N 1
ATOM 1972 C CA . ILE B 1 49 ? -43.809 31.646 -16.614 1.00 61.66 49 ILE B CA 1
ATOM 1973 C C . ILE B 1 49 ? -44.294 32.574 -17.740 1.00 74.07 49 ILE B C 1
ATOM 1974 O O . ILE B 1 49 ? -45.485 32.594 -18.062 1.00 68.67 49 ILE B O 1
ATOM 1979 N N . LYS B 1 50 ? -43.363 33.314 -18.347 1.00 75.50 50 LYS B N 1
ATOM 1980 C CA . LYS B 1 50 ? -43.665 34.165 -19.499 1.00 82.33 50 LYS B CA 1
ATOM 1981 C C . LYS B 1 50 ? -44.529 33.394 -20.505 1.00 80.87 50 LYS B C 1
ATOM 1982 O O . LYS B 1 50 ? -45.655 33.793 -20.802 1.00 68.27 50 LYS B O 1
ATOM 1988 N N . SER B 1 51 ? -43.999 32.274 -20.994 1.00 78.43 51 SER B N 1
ATOM 1989 C CA . SER B 1 51 ? -44.733 31.390 -21.901 1.00 80.36 51 SER B CA 1
ATOM 1990 C C . SER B 1 51 ? -46.030 30.850 -21.292 1.00 74.46 51 SER B C 1
ATOM 1991 O O . SER B 1 51 ? -47.025 30.727 -21.984 1.00 61.58 51 SER B O 1
ATOM 1994 N N . ALA B 1 52 ? -46.018 30.525 -20.004 1.00 71.74 52 ALA B N 1
ATOM 1995 C CA . ALA B 1 52 ? -47.192 29.936 -19.386 1.00 73.36 52 ALA B CA 1
ATOM 1996 C C . ALA B 1 52 ? -48.310 30.969 -19.249 1.00 75.45 52 ALA B C 1
ATOM 1997 O O . ALA B 1 52 ? -49.479 30.648 -19.458 1.00 77.67 52 ALA B O 1
ATOM 1999 N N . ARG B 1 53 ? -47.941 32.207 -18.919 1.00 68.67 53 ARG B N 1
ATOM 2000 C CA . ARG B 1 53 ? -48.879 33.330 -18.899 1.00 68.73 53 ARG B CA 1
ATOM 2001 C C . ARG B 1 53 ? -49.448 33.555 -20.285 1.00 80.01 53 ARG B C 1
ATOM 2002 O O . ARG B 1 53 ? -50.663 33.678 -20.441 1.00 88.18 53 ARG B O 1
ATOM 2010 N N . GLU B 1 54 ? -48.559 33.601 -21.281 1.00 70.58 54 GLU B N 1
ATOM 2011 C CA . GLU B 1 54 ? -48.930 33.767 -22.698 1.00 86.76 54 GLU B CA 1
ATOM 2012 C C . GLU B 1 54 ? -49.972 32.751 -23.165 1.00 83.64 54 GLU B C 1
ATOM 2013 O O . GLU B 1 54 ? -50.772 33.038 -24.053 1.00 88.61 54 GLU B O 1
ATOM 2019 N N . LEU B 1 55 ? -49.955 31.568 -22.557 1.00 84.18 55 LEU B N 1
ATOM 2020 C CA . LEU B 1 55 ? -50.874 30.496 -22.911 1.00 79.34 55 LEU B CA 1
ATOM 2021 C C . LEU B 1 55 ? -52.119 30.518 -22.040 1.00 82.32 55 LEU B C 1
ATOM 2022 O O . LEU B 1 55 ? -53.030 29.719 -22.242 1.00 84.01 55 LEU B O 1
ATOM 2027 N N . GLY B 1 56 ? -52.152 31.435 -21.079 1.00 85.80 56 GLY B N 1
ATOM 2028 C CA . GLY B 1 56 ? -53.334 31.648 -20.253 1.00 94.01 56 GLY B CA 1
ATOM 2029 C C . GLY B 1 56 ? -53.386 30.826 -18.979 1.00 92.27 56 GLY B C 1
ATOM 2030 O O . GLY B 1 56 ? -54.438 30.296 -18.624 1.00 92.54 56 GLY B O 1
ATOM 2031 N N . ALA B 1 57 ? -52.254 30.724 -18.286 1.00 87.25 57 ALA B N 1
ATOM 2032 C CA . ALA B 1 57 ? -52.189 30.020 -17.008 1.00 69.69 57 ALA B CA 1
ATOM 2033 C C . ALA B 1 57 ? -52.816 30.841 -15.891 1.00 81.90 57 ALA B C 1
ATOM 2034 O O . ALA B 1 57 ? -52.772 32.074 -15.910 1.00 91.31 57 ALA B O 1
ATOM 2036 N N . SER B 1 58 ? -53.384 30.155 -14.904 1.00 91.83 58 SER B N 1
ATOM 2037 C CA . SER B 1 58 ? -53.711 30.793 -13.637 1.00 85.18 58 SER B CA 1
ATOM 2038 C C . SER B 1 58 ? -52.401 31.168 -12.923 1.00 85.29 58 SER B C 1
ATOM 2039 O O . SER B 1 58 ? -51.354 30.554 -13.167 1.00 81.59 58 SER B O 1
ATOM 2042 N N . GLU B 1 59 ? -52.455 32.176 -12.055 1.00 84.98 59 GLU B N 1
ATOM 2043 C CA . GLU B 1 59 ? -51.258 32.683 -11.400 1.00 88.94 59 GLU B CA 1
ATOM 2044 C C . GLU B 1 59 ? -50.709 31.628 -10.457 1.00 89.02 59 GLU B C 1
ATOM 2045 O O . GLU B 1 59 ? -49.493 31.523 -10.246 1.00 77.61 59 GLU B O 1
ATOM 2051 N N . THR B 1 60 ? -51.629 30.843 -9.906 1.00 92.44 60 THR B N 1
ATOM 2052 C CA . THR B 1 60 ? -51.296 29.739 -9.023 1.00 95.53 60 THR B CA 1
ATOM 2053 C C . THR B 1 60 ? -50.505 28.685 -9.786 1.00 94.01 60 THR B C 1
ATOM 2054 O O . THR B 1 60 ? -49.522 28.154 -9.286 1.00 92.15 60 THR B O 1
ATOM 2058 N N . PHE B 1 61 ? -50.939 28.394 -11.007 1.00 88.53 61 PHE B N 1
ATOM 2059 C CA . PHE B 1 61 ? -50.253 27.420 -11.846 1.00 77.70 61 PHE B CA 1
ATOM 2060 C C . PHE B 1 61 ? -48.876 27.916 -12.312 1.00 75.25 61 PHE B C 1
ATOM 2061 O O . PHE B 1 61 ? -47.922 27.145 -12.327 1.00 71.11 61 PHE B O 1
ATOM 2069 N N . CYS B 1 62 ? -48.780 29.197 -12.681 1.00 74.33 62 CYS B N 1
ATOM 2070 C CA . CYS B 1 62 ? -47.491 29.851 -12.942 1.00 65.65 62 CYS B CA 1
ATOM 2071 C C . CYS B 1 62 ? -46.579 29.660 -11.755 1.00 70.93 62 CYS B C 1
ATOM 2072 O O . CYS B 1 62 ? -45.409 29.309 -11.913 1.00 68.36 62 CYS B O 1
ATOM 2075 N N . ASP B 1 63 ? -47.128 29.901 -10.565 1.00 69.67 63 ASP B N 1
ATOM 2076 C CA . ASP B 1 63 ? -46.405 29.683 -9.323 1.00 75.63 63 ASP B CA 1
ATOM 2077 C C . ASP B 1 63 ? -45.751 28.292 -9.304 1.00 69.28 63 ASP B C 1
ATOM 2078 O O . ASP B 1 63 ? -44.555 28.161 -9.027 1.00 51.67 63 ASP B O 1
ATOM 2083 N N . TYR B 1 64 ? -46.526 27.267 -9.650 1.00 59.06 64 TYR B N 1
ATOM 2084 C CA . TYR B 1 64 ? -46.020 25.895 -9.615 1.00 71.79 64 TYR B CA 1
ATOM 2085 C C . TYR B 1 64 ? -44.852 25.693 -10.576 1.00 69.84 64 TYR B C 1
ATOM 2086 O O . TYR B 1 64 ? -43.793 25.209 -10.181 1.00 63.71 64 TYR B O 1
ATOM 2095 N N . ILE B 1 65 ? -45.049 26.112 -11.820 1.00 64.67 65 ILE B N 1
ATOM 2096 C CA . ILE B 1 65 ? -44.006 26.104 -12.839 1.00 57.37 65 ILE B CA 1
ATOM 2097 C C . ILE B 1 65 ? -42.736 26.798 -12.356 1.00 69.44 65 ILE B C 1
ATOM 2098 O O . ILE B 1 65 ? -41.631 26.306 -12.565 1.00 78.24 65 ILE B O 1
ATOM 2103 N N . GLY B 1 66 ? -42.901 27.937 -11.696 1.00 63.77 66 GLY B N 1
ATOM 2104 C CA . GLY B 1 66 ? -41.773 28.635 -11.127 1.00 62.70 66 GLY B CA 1
ATOM 2105 C C . GLY B 1 66 ? -41.026 27.745 -10.155 1.00 67.73 66 GLY B C 1
ATOM 2106 O O . GLY B 1 66 ? -39.800 27.601 -10.256 1.00 66.33 66 GLY B O 1
ATOM 2107 N N . ILE B 1 67 ? -41.759 27.139 -9.219 1.00 58.11 67 ILE B N 1
ATOM 2108 C CA . ILE B 1 67 ? -41.124 26.320 -8.187 1.00 58.44 67 ILE B CA 1
ATOM 2109 C C . ILE B 1 67 ? -40.383 25.182 -8.864 1.00 65.68 67 ILE B C 1
ATOM 2110 O O . ILE B 1 67 ? -39.206 24.945 -8.582 1.00 61.92 67 ILE B O 1
ATOM 2115 N N . ALA B 1 68 ? -41.087 24.509 -9.778 1.00 39.10 68 ALA B N 1
ATOM 2116 C CA . ALA B 1 68 ? -40.520 23.507 -10.651 1.00 48.62 68 ALA B CA 1
ATOM 2117 C C . ALA B 1 68 ? -39.139 23.898 -11.150 1.00 62.34 68 ALA B C 1
ATOM 2118 O O . ALA B 1 68 ? -38.149 23.226 -10.864 1.00 65.75 68 ALA B O 1
ATOM 2120 N N . ALA B 1 69 ? -39.101 25.001 -11.891 1.00 62.90 69 ALA B N 1
ATOM 2121 C CA . ALA B 1 69 ? -37.873 25.582 -12.415 1.00 60.37 69 ALA B CA 1
ATOM 2122 C C . ALA B 1 69 ? -36.785 25.773 -11.352 1.00 58.62 69 ALA B C 1
ATOM 2123 O O . ALA B 1 69 ? -35.637 25.342 -11.541 1.00 51.62 69 ALA B O 1
ATOM 2125 N N . THR B 1 70 ? -37.145 26.406 -10.235 1.00 45.24 70 THR B N 1
ATOM 2126 C CA . THR B 1 70 ? -36.178 26.596 -9.177 1.00 58.54 70 THR B CA 1
ATOM 2127 C C . THR B 1 70 ? -35.579 25.236 -8.823 1.00 58.31 70 THR B C 1
ATOM 2128 O O . THR B 1 70 ? -34.366 25.096 -8.772 1.00 47.71 70 THR B O 1
ATOM 2132 N N . ARG B 1 71 ? -36.440 24.236 -8.638 1.00 58.10 71 ARG B N 1
ATOM 2133 C CA . ARG B 1 71 ? -36.017 22.902 -8.213 1.00 62.65 71 ARG B CA 1
ATOM 2134 C C . ARG B 1 71 ? -35.029 22.293 -9.204 1.00 61.03 71 ARG B C 1
ATOM 2135 O O . ARG B 1 71 ? -34.081 21.623 -8.810 1.00 55.03 71 ARG B O 1
ATOM 2143 N N . LEU B 1 72 ? -35.261 22.551 -10.488 1.00 44.98 72 LEU B N 1
ATOM 2144 C CA . LEU B 1 72 ? -34.398 22.082 -11.565 1.00 53.96 72 LEU B CA 1
ATOM 2145 C C . LEU B 1 72 ? -33.009 22.731 -11.514 1.00 60.62 72 LEU B C 1
ATOM 2146 O O . LEU B 1 72 ? -31.991 22.044 -11.584 1.00 63.19 72 LEU B O 1
ATOM 2151 N N . ASN B 1 73 ? -32.979 24.053 -11.388 1.00 51.78 73 ASN B N 1
ATOM 2152 C CA . ASN B 1 73 ? -31.737 24.742 -11.146 1.00 55.74 73 ASN B CA 1
ATOM 2153 C C . ASN B 1 73 ? -31.026 24.154 -9.945 1.00 55.25 73 ASN B C 1
ATOM 2154 O O . ASN B 1 73 ? -29.812 23.935 -9.967 1.00 63.88 73 ASN B O 1
ATOM 2159 N N . ALA B 1 74 ? -31.797 23.876 -8.905 1.00 57.58 74 ALA B N 1
ATOM 2160 C CA . ALA B 1 74 ? -31.240 23.370 -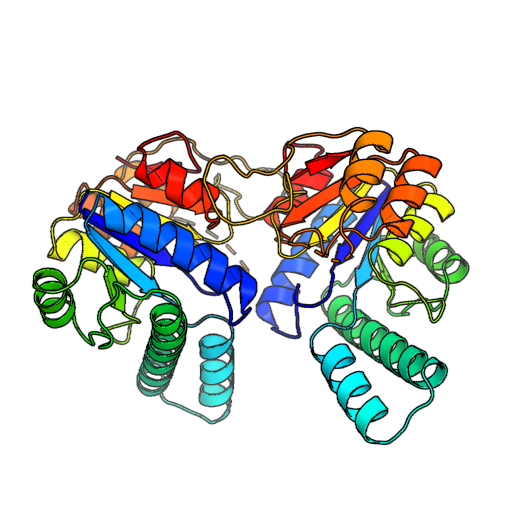7.671 1.00 66.31 74 ALA B CA 1
ATOM 2161 C C . ALA B 1 74 ? -30.566 22.020 -7.899 1.00 82.80 74 ALA B C 1
ATOM 2162 O O . ALA B 1 74 ? -29.462 21.777 -7.393 1.00 68.45 74 ALA B O 1
ATOM 2164 N N . MET B 1 75 ? -31.227 21.163 -8.681 1.00 74.36 75 MET B N 1
ATOM 2165 C CA . MET B 1 75 ? -30.678 19.866 -9.024 1.00 67.28 75 MET B CA 1
ATOM 2166 C C . MET B 1 75 ? -29.342 20.060 -9.718 1.00 69.40 75 MET B C 1
ATOM 2167 O O . MET B 1 75 ? -28.368 19.392 -9.406 1.00 74.18 75 MET B O 1
ATOM 2172 N N . LEU B 1 76 ? -29.300 21.020 -10.627 1.00 64.80 76 LEU B N 1
ATOM 2173 C CA . LEU B 1 76 ? -28.112 21.280 -11.399 1.00 62.74 76 LEU B CA 1
ATOM 2174 C C . LEU B 1 76 ? -26.973 21.599 -10.456 1.00 67.21 76 LEU B C 1
ATOM 2175 O O . LEU B 1 76 ? -25.896 21.016 -10.548 1.00 71.61 76 LEU B O 1
ATOM 2180 N N . LEU B 1 77 ? -27.227 22.507 -9.525 1.00 63.38 77 LEU B N 1
ATOM 2181 C CA . LEU B 1 77 ? -26.215 22.892 -8.552 1.00 66.07 77 LEU B CA 1
ATOM 2182 C C . LEU B 1 77 ? -25.726 21.701 -7.707 1.00 70.19 77 LEU B C 1
ATOM 2183 O O . LEU B 1 77 ? -24.551 21.588 -7.411 1.00 60.97 77 LEU B O 1
ATOM 2188 N N . ILE B 1 78 ? -26.642 20.812 -7.343 1.00 81.43 78 ILE B N 1
ATOM 2189 C CA . ILE B 1 78 ? -26.336 19.644 -6.513 1.00 76.69 78 ILE B CA 1
ATOM 2190 C C . ILE B 1 78 ? -25.372 18.672 -7.199 1.00 84.83 78 ILE B C 1
ATOM 2191 O O . ILE B 1 78 ? -24.527 18.066 -6.538 1.00 73.23 78 ILE B O 1
ATOM 2196 N N . SER B 1 79 ? -25.495 18.537 -8.521 1.00 81.02 79 SER B N 1
ATOM 2197 C CA . SER B 1 79 ? -24.591 17.693 -9.294 1.00 70.00 79 SER B CA 1
ATOM 2198 C C . SER B 1 79 ? -23.203 18.156 -8.947 1.00 80.60 79 SER B C 1
ATOM 2199 O O . SER B 1 79 ? -22.316 17.360 -8.626 1.00 86.60 79 SER B O 1
ATOM 2202 N N . ALA B 1 80 ? -23.050 19.474 -8.960 1.00 79.61 80 ALA B N 1
ATOM 2203 C CA . ALA B 1 80 ? -21.759 20.096 -8.767 1.00 89.37 80 ALA B CA 1
ATOM 2204 C C . ALA B 1 80 ? -21.172 19.938 -7.368 1.00 81.43 80 ALA B C 1
ATOM 2205 O O . ALA B 1 80 ? -19.961 19.843 -7.227 1.00 98.19 80 ALA B O 1
ATOM 2207 N N . ILE B 1 81 ? -22.004 19.912 -6.334 1.00 86.07 81 ILE B N 1
ATOM 2208 C CA . ILE B 1 81 ? -21.459 19.719 -4.986 1.00 86.82 81 ILE B CA 1
ATOM 2209 C C . ILE B 1 81 ? -21.690 18.319 -4.403 1.00 94.07 81 ILE B C 1
ATOM 2210 O O . ILE B 1 81 ? -22.827 17.902 -4.185 1.00 104.37 81 ILE B O 1
ATOM 2215 N N . PRO B 1 82 ? -20.593 17.570 -4.184 1.00 98.02 82 PRO B N 1
ATOM 2216 C CA . PRO B 1 82 ? -20.664 16.158 -3.787 1.00 99.92 82 PRO B CA 1
ATOM 2217 C C . PRO B 1 82 ? -21.162 15.933 -2.353 1.00 92.24 82 PRO B C 1
ATOM 2218 O O . PRO B 1 82 ? -21.702 14.871 -2.051 1.00 95.70 82 PRO B O 1
ATOM 2222 N N . SER B 1 83 ? -21.008 16.935 -1.493 1.00 98.21 83 SER B N 1
ATOM 2223 C CA . SER B 1 83 ? -21.448 16.834 -0.096 1.00 100.10 83 SER B CA 1
ATOM 2224 C C . SER B 1 83 ? -22.893 17.300 0.121 1.00 93.25 83 SER B C 1
ATOM 2225 O O . SER B 1 83 ? -23.344 17.500 1.250 1.00 90.77 83 SER B O 1
ATOM 2228 N N . ALA B 1 84 ? -23.622 17.462 -0.970 1.00 88.52 84 ALA B N 1
ATOM 2229 C CA . ALA B 1 84 ? -25.003 17.878 -0.880 1.00 81.05 84 ALA B CA 1
ATOM 2230 C C . ALA B 1 84 ? -25.926 16.668 -0.839 1.00 83.04 84 ALA B C 1
ATOM 2231 O O . ALA B 1 84 ? -25.604 15.608 -1.395 1.00 79.74 84 ALA B O 1
ATOM 2233 N N . ALA B 1 85 ? -27.067 16.837 -0.170 1.00 83.12 85 ALA B N 1
ATOM 2234 C CA . ALA B 1 85 ? -28.172 15.884 -0.253 1.00 83.69 85 ALA B CA 1
ATOM 2235 C C . ALA B 1 85 ? -28.683 15.823 -1.683 1.00 72.11 85 ALA B C 1
ATOM 2236 O O . ALA B 1 85 ? -29.095 16.846 -2.231 1.00 89.95 85 ALA B O 1
ATOM 2238 N N . LYS B 1 86 ? -28.658 14.629 -2.274 1.00 69.17 86 LYS B N 1
ATOM 2239 C CA . LYS B 1 86 ? -29.157 14.407 -3.646 1.00 69.88 86 LYS B CA 1
ATOM 2240 C C . LYS B 1 86 ? -30.668 14.593 -3.796 1.00 72.82 86 LYS B C 1
ATOM 2241 O O . LYS B 1 86 ? -31.200 14.505 -4.887 1.00 95.37 86 LYS B O 1
ATOM 2247 N N . LYS B 1 87 ? -31.366 14.823 -2.697 1.00 65.76 87 LYS B N 1
ATOM 2248 C CA . LYS B 1 87 ? -32.775 15.109 -2.754 1.00 68.36 87 LYS B CA 1
ATOM 2249 C C . LYS B 1 87 ? -32.902 16.631 -2.711 1.00 58.56 87 LYS B C 1
ATOM 2250 O O . LYS B 1 87 ? -32.170 17.293 -1.998 1.00 58.80 87 LYS B O 1
ATOM 2256 N N . VAL B 1 88 ? -33.803 17.183 -3.505 1.00 62.93 88 VAL B N 1
ATOM 2257 C CA . VAL B 1 88 ? -34.192 18.564 -3.320 1.00 66.26 88 VAL B CA 1
ATOM 2258 C C . VAL B 1 88 ? -35.399 18.613 -2.381 1.00 55.20 88 VAL B C 1
ATOM 2259 O O . VAL B 1 88 ? -36.490 18.168 -2.757 1.00 63.91 88 VAL B O 1
ATOM 2263 N N . PRO B 1 89 ? -35.215 19.157 -1.161 1.00 64.21 89 PRO B N 1
ATOM 2264 C CA . PRO B 1 89 ? -36.342 19.299 -0.245 1.00 69.84 89 PRO B CA 1
ATOM 2265 C C . PRO B 1 89 ? -37.425 20.183 -0.804 1.00 63.09 89 PRO B C 1
ATOM 2266 O O . PRO B 1 89 ? -37.133 21.127 -1.542 1.00 74.59 89 PRO B O 1
ATOM 2270 N N . VAL B 1 90 ? -38.661 19.875 -0.426 1.00 59.66 90 VAL B N 1
ATOM 2271 C CA . VAL B 1 90 ? -39.840 20.517 -0.978 1.00 66.14 90 VAL B CA 1
ATOM 2272 C C . VAL B 1 90 ? -40.490 21.379 0.105 1.00 72.17 90 VAL B C 1
ATOM 2273 O O . VAL B 1 90 ? -41.461 22.101 -0.152 1.00 67.45 90 VAL B O 1
ATOM 2277 N N . ASP B 1 91 ? -39.936 21.274 1.316 1.00 79.52 91 ASP B N 1
ATOM 2278 C CA . ASP B 1 91 ? -40.341 22.066 2.487 1.00 81.28 91 ASP B CA 1
ATOM 2279 C C . ASP B 1 91 ? -39.217 22.090 3.527 1.00 81.69 91 ASP B C 1
ATOM 2280 O O . ASP B 1 91 ? -38.284 21.293 3.471 1.00 84.69 91 ASP B O 1
ATOM 2285 N N . PHE B 1 92 ? -39.331 22.989 4.492 1.00 79.59 92 PHE B N 1
ATOM 2286 C CA . PHE B 1 92 ? -38.235 23.264 5.405 1.00 67.18 92 PHE B CA 1
ATOM 2287 C C . PHE B 1 92 ? -37.983 22.086 6.339 1.00 72.77 92 PHE B C 1
ATOM 2288 O O . PHE B 1 92 ? -36.847 21.834 6.705 1.00 88.21 92 PHE B O 1
ATOM 2296 N N . MET B 1 93 ? -39.037 21.376 6.742 1.00 76.75 93 MET B N 1
ATOM 2297 C CA . MET B 1 93 ? -38.874 20.235 7.643 1.00 77.31 93 MET B CA 1
ATOM 2298 C C . MET B 1 93 ? -37.978 19.220 6.959 1.00 73.25 93 MET B C 1
ATOM 2299 O O . MET B 1 93 ? -36.963 18.825 7.524 1.00 68.78 93 MET B O 1
ATOM 2304 N N . GLU B 1 94 ? -38.334 18.847 5.725 1.00 72.63 94 GLU B N 1
ATOM 2305 C CA . GLU B 1 94 ? -37.450 18.068 4.849 1.00 68.91 94 GLU B CA 1
ATOM 2306 C C . GLU B 1 94 ? -36.039 18.661 4.793 1.00 80.16 94 GLU B C 1
ATOM 2307 O O . GLU B 1 94 ? -35.055 17.941 4.950 1.00 77.79 94 GLU B O 1
ATOM 2313 N N . ALA B 1 95 ? -35.954 19.976 4.581 1.00 77.24 95 ALA B N 1
ATOM 2314 C CA . ALA B 1 95 ? -34.669 20.675 4.480 1.00 72.75 95 ALA B CA 1
ATOM 2315 C C . ALA B 1 95 ? -33.842 20.528 5.735 1.00 79.24 95 ALA B C 1
ATOM 2316 O O . ALA B 1 95 ? -32.627 20.350 5.654 1.00 92.31 95 ALA B O 1
ATOM 2318 N N . GLU B 1 96 ? -34.504 20.591 6.889 1.00 73.58 96 GLU B N 1
ATOM 2319 C CA . GLU B 1 96 ? -33.817 20.440 8.153 1.00 69.24 96 GLU B CA 1
ATOM 2320 C C . GLU B 1 96 ? -33.541 18.972 8.421 1.00 67.20 96 GLU B C 1
ATOM 2321 O O . GLU B 1 96 ? -32.471 18.623 8.898 1.00 71.09 96 GLU B O 1
ATOM 2327 N N . GLU B 1 97 ? -34.494 18.108 8.095 1.00 68.51 97 GLU B N 1
ATOM 2328 C CA . GLU B 1 97 ? -34.278 16.664 8.235 1.00 75.82 97 GLU B CA 1
ATOM 2329 C C . GLU B 1 97 ? -32.990 16.263 7.533 1.00 78.99 97 GLU B C 1
ATOM 2330 O O . GLU B 1 97 ? -32.128 15.614 8.128 1.00 71.75 97 GLU B O 1
ATOM 2336 N N . LEU B 1 98 ? -32.860 16.712 6.286 1.00 79.31 98 LEU B N 1
ATOM 2337 C CA . LEU B 1 98 ? -31.703 16.428 5.455 1.00 77.51 98 LEU B CA 1
ATOM 2338 C C . LEU B 1 98 ? -30.443 17.068 5.989 1.00 86.73 98 LEU B C 1
ATOM 2339 O O . LEU B 1 98 ? -29.346 16.572 5.734 1.00 92.67 98 LEU B O 1
ATOM 2344 N N . SER B 1 99 ? -30.595 18.165 6.727 1.00 82.36 99 SER B N 1
ATOM 2345 C CA . SER B 1 99 ? -29.442 18.848 7.301 1.00 90.84 99 SER B CA 1
ATOM 2346 C C . SER B 1 99 ? -28.763 18.002 8.371 1.00 90.46 99 SER B C 1
ATOM 2347 O O . SER B 1 99 ? -27.596 18.217 8.688 1.00 76.85 99 SER B O 1
ATOM 2350 N N . LYS B 1 100 ? -29.504 17.037 8.913 1.00 95.26 100 LYS B N 1
ATOM 2351 C CA . LYS B 1 100 ? -28.987 16.129 9.933 1.00 98.76 100 LYS B CA 1
ATOM 2352 C C . LYS B 1 100 ? -28.110 15.024 9.333 1.00 99.50 100 LYS B C 1
ATOM 2353 O O . LYS B 1 100 ? -27.299 14.429 10.029 1.00 105.72 100 LYS B O 1
ATOM 2359 N N . LEU B 1 101 ? -28.269 14.760 8.042 1.00 91.43 101 LEU B N 1
ATOM 2360 C CA . LEU B 1 101 ? -27.463 13.752 7.361 1.00 87.89 101 LEU B CA 1
ATOM 2361 C C . LEU B 1 101 ? -26.449 14.329 6.380 1.00 96.29 101 LEU B C 1
ATOM 2362 O O . LEU B 1 101 ? -25.563 13.615 5.918 1.00 102.40 101 LEU B O 1
ATOM 2367 N N . TYR B 1 102 ? -26.593 15.608 6.039 1.00 104.64 102 TYR B N 1
ATOM 2368 C CA . TYR B 1 102 ? -25.730 16.243 5.040 1.00 90.77 102 TYR B CA 1
ATOM 2369 C C . TYR B 1 102 ? -25.279 17.623 5.461 1.00 92.42 102 TYR B C 1
ATOM 2370 O O . TYR B 1 102 ? -26.000 18.322 6.179 1.00 84.51 102 TYR B O 1
ATOM 2379 N N . ARG B 1 103 ? -24.083 18.010 5.009 1.00 95.12 103 ARG B N 1
ATOM 2380 C CA . ARG B 1 103 ? -23.520 19.328 5.342 1.00 98.23 103 ARG B CA 1
ATOM 2381 C C . ARG B 1 103 ? -24.045 20.420 4.410 1.00 88.39 103 ARG B C 1
ATOM 2382 O O . ARG B 1 103 ? -23.998 21.615 4.728 1.00 91.00 103 ARG B O 1
ATOM 2390 N N . VAL B 1 104 ? -24.545 20.004 3.255 1.00 72.33 104 VAL B N 1
ATOM 2391 C CA . VAL B 1 104 ? -25.173 20.937 2.342 1.00 78.20 104 VAL B CA 1
ATOM 2392 C C . VAL B 1 104 ? -26.558 20.459 1.915 1.00 71.14 104 VAL B C 1
ATOM 2393 O O . VAL B 1 104 ? -26.740 19.334 1.459 1.00 72.55 104 VAL B O 1
ATOM 2397 N N . VAL B 1 105 ? -27.539 21.326 2.114 1.00 69.24 105 VAL B N 1
ATOM 2398 C CA . VAL B 1 105 ? -28.864 21.106 1.592 1.00 68.70 105 VAL B CA 1
ATOM 2399 C C . VAL B 1 105 ? -29.154 22.217 0.596 1.00 67.27 105 VAL B C 1
ATOM 2400 O O . VAL B 1 105 ? -28.846 23.374 0.844 1.00 86.22 105 VAL B O 1
ATOM 2404 N N . VAL B 1 106 ? -29.707 21.845 -0.550 1.00 67.09 106 VAL B N 1
ATOM 2405 C CA . VAL B 1 106 ? -30.007 22.789 -1.610 1.00 60.49 106 VAL B CA 1
ATOM 2406 C C . VAL B 1 106 ? -31.463 22.642 -2.005 1.00 67.81 106 VAL B C 1
ATOM 2407 O O . VAL B 1 106 ? -31.886 21.578 -2.463 1.00 83.52 106 VAL B O 1
ATOM 2411 N N . MET B 1 107 ? -32.224 23.716 -1.847 1.00 68.82 107 MET B N 1
ATOM 2412 C CA . MET B 1 107 ? -33.638 23.694 -2.211 1.00 71.77 107 MET B CA 1
ATOM 2413 C C . MET B 1 107 ? -34.080 24.795 -3.170 1.00 73.07 107 MET B C 1
ATOM 2414 O O . MET B 1 107 ? -33.439 25.845 -3.293 1.00 68.84 107 MET B O 1
ATOM 2419 N N . GLY B 1 108 ? -35.212 24.547 -3.821 1.00 79.71 108 GLY B N 1
ATOM 2420 C CA . GLY B 1 108 ? -35.834 25.543 -4.676 1.00 81.07 108 GLY B CA 1
ATOM 2421 C C . GLY B 1 108 ? -36.781 26.355 -3.828 1.00 71.50 108 GLY B C 1
ATOM 2422 O O . GLY B 1 108 ? -36.460 26.682 -2.685 1.00 74.88 108 GLY B O 1
ATOM 2423 N N . GLY B 1 109 ? -37.949 26.670 -4.391 1.00 77.12 109 GLY B N 1
ATOM 2424 C CA . GLY B 1 109 ? -39.024 27.324 -3.653 1.00 78.48 109 GLY B CA 1
ATOM 2425 C C . GLY B 1 109 ? -39.821 26.331 -2.829 1.00 79.45 109 GLY B C 1
ATOM 2426 O O . GLY B 1 109 ? -39.607 25.115 -2.917 1.00 71.16 109 GLY B O 1
ATOM 2427 N N . THR B 1 110 ? -40.732 26.857 -2.010 1.00 93.40 110 THR B N 1
ATOM 2428 C CA . THR B 1 110 ? -41.688 26.031 -1.260 1.00 87.23 110 THR B CA 1
ATOM 2429 C C . THR B 1 110 ? -43.116 26.512 -1.498 1.00 90.33 110 THR B C 1
ATOM 2430 O O . THR B 1 110 ? -43.795 26.011 -2.390 1.00 98.81 110 THR B O 1
ATOM 2434 N N . PHE B 1 111 ? -43.564 27.492 -0.714 1.00 109.76 111 PHE B N 1
ATOM 2435 C CA . PHE B 1 111 ? -44.908 28.041 -0.882 1.00 116.71 111 PHE B CA 1
ATOM 2436 C C . PHE B 1 111 ? -44.956 28.866 -2.163 1.00 114.95 111 PHE B C 1
ATOM 2437 O O . PHE B 1 111 ? -44.089 29.709 -2.395 1.00 111.72 111 PHE B O 1
ATOM 2445 N N . PRO B 1 112 ? -45.948 28.595 -3.016 1.00 116.48 112 PRO B N 1
ATOM 2446 C CA . PRO B 1 112 ? -46.276 29.406 -4.183 1.00 117.78 112 PRO B CA 1
ATOM 2447 C C . PRO B 1 112 ? -46.672 30.845 -3.824 1.00 126.77 112 PRO B C 1
ATOM 2448 O O . PRO B 1 112 ? -47.856 31.171 -3.771 1.00 135.82 112 PRO B O 1
ATOM 2452 N N . GLY B 1 113 ? -45.678 31.696 -3.586 1.00 135.84 113 GLY B N 1
ATOM 2453 C CA . GLY B 1 113 ? -45.918 33.099 -3.256 1.00 141.13 113 GLY B CA 1
ATOM 2454 C C . GLY B 1 113 ? -44.680 33.942 -3.497 1.00 144.70 113 GLY B C 1
ATOM 2455 O O . GLY B 1 113 ? -44.012 33.795 -4.524 1.00 144.68 113 GLY B O 1
ATOM 2456 N N . HIS B 1 114 ? -44.375 34.827 -2.547 1.00 147.63 114 HIS B N 1
ATOM 2457 C CA . HIS B 1 114 ? -43.151 35.636 -2.592 1.00 144.55 114 HIS B CA 1
ATOM 2458 C C . HIS B 1 114 ? -41.921 34.732 -2.493 1.00 132.52 114 HIS B C 1
ATOM 2459 O O . HIS B 1 114 ? -41.995 33.629 -1.945 1.00 110.31 114 HIS B O 1
ATOM 2466 N N . THR B 1 115 ? -40.798 35.202 -3.028 1.00 120.17 115 THR B N 1
ATOM 2467 C CA . THR B 1 115 ? -39.758 34.281 -3.440 1.00 113.52 115 THR B CA 1
ATOM 2468 C C . THR B 1 115 ? -38.330 34.594 -3.029 1.00 98.78 115 THR B C 1
ATOM 2469 O O . THR B 1 115 ? -37.965 35.742 -2.780 1.00 97.93 115 THR B O 1
ATOM 2473 N N . THR B 1 116 ? -37.565 33.502 -2.973 1.00 99.14 116 THR B N 1
ATOM 2474 C CA . THR B 1 116 ? -36.094 33.399 -2.825 1.00 75.93 116 THR B CA 1
ATOM 2475 C C . THR B 1 116 ? -35.431 34.130 -1.676 1.00 83.11 116 THR B C 1
ATOM 2476 O O . THR B 1 116 ? -34.879 33.486 -0.790 1.00 86.39 116 THR B O 1
ATOM 2480 N N . ASP B 1 117 ? -35.461 35.460 -1.707 1.00 92.18 117 ASP B N 1
ATOM 2481 C CA . ASP B 1 117 ? -35.023 36.261 -0.571 1.00 89.77 117 ASP B CA 1
ATOM 2482 C C . ASP B 1 117 ? -35.889 35.938 0.633 1.00 81.49 117 ASP B C 1
ATOM 2483 O O . ASP B 1 117 ? -35.377 35.569 1.697 1.00 75.16 117 ASP B O 1
ATOM 2488 N N . ALA B 1 118 ? -37.203 36.063 0.446 1.00 76.45 118 ALA B N 1
ATOM 2489 C CA . ALA B 1 118 ? -38.169 35.814 1.514 1.00 69.68 118 ALA B CA 1
ATOM 2490 C C . ALA B 1 118 ? -38.087 34.359 1.928 1.00 68.77 118 ALA B C 1
ATOM 2491 O O . ALA B 1 118 ? -37.906 34.059 3.105 1.00 66.13 118 ALA B O 1
ATOM 2493 N N . THR B 1 119 ? -38.167 33.465 0.945 1.00 68.27 119 THR B N 1
ATOM 2494 C CA . THR B 1 119 ? -38.037 32.039 1.193 1.00 70.40 119 THR B CA 1
ATOM 2495 C C . THR B 1 119 ? -36.822 31.709 2.052 1.00 66.15 119 THR B C 1
ATOM 2496 O O . THR B 1 119 ? -36.942 31.000 3.046 1.00 73.09 119 THR B O 1
ATOM 2500 N N . ALA B 1 120 ? -35.667 32.254 1.690 1.00 55.48 120 ALA B N 1
ATOM 2501 C CA . ALA B 1 120 ? -34.445 31.962 2.420 1.00 69.39 120 ALA B CA 1
ATOM 2502 C C . ALA B 1 120 ? -34.417 32.641 3.776 1.00 67.66 120 ALA B C 1
ATOM 2503 O O . ALA B 1 120 ? -33.805 32.121 4.707 1.00 76.41 120 ALA B O 1
ATOM 2505 N N . ALA B 1 121 ? -35.068 33.799 3.889 1.00 76.34 121 ALA B N 1
ATOM 2506 C CA . ALA B 1 121 ? -35.186 34.486 5.184 1.00 78.73 121 ALA B CA 1
ATOM 2507 C C . ALA B 1 121 ? -36.005 33.627 6.135 1.00 80.66 121 ALA B C 1
ATOM 2508 O O . ALA B 1 121 ? -35.554 33.331 7.244 1.00 82.44 121 ALA B O 1
ATOM 2510 N N . LEU B 1 122 ? -37.192 33.213 5.681 1.00 71.17 122 LEU B N 1
ATOM 2511 C CA . LEU B 1 122 ? -38.010 32.223 6.383 1.00 66.27 122 LEU B CA 1
ATOM 2512 C C . LEU B 1 122 ? -37.213 30.983 6.835 1.00 70.84 122 LEU B C 1
ATOM 2513 O O . LEU B 1 122 ? -37.271 30.606 8.001 1.00 74.41 122 LEU B O 1
ATOM 2518 N N . LEU B 1 123 ? -36.459 30.378 5.917 1.00 69.96 123 LEU B N 1
ATOM 2519 C CA . LEU B 1 123 ? -35.623 29.214 6.221 1.00 73.05 123 LEU B CA 1
ATOM 2520 C C . LEU B 1 123 ? -34.596 29.474 7.305 1.00 72.44 123 LEU B C 1
ATOM 2521 O O . LEU B 1 123 ? -34.406 28.647 8.193 1.00 83.15 123 LEU B O 1
ATOM 2526 N N . ALA B 1 124 ? -33.939 30.620 7.223 1.00 66.17 124 ALA B N 1
ATOM 2527 C CA . ALA B 1 124 ? -32.975 31.033 8.232 1.00 79.43 124 ALA B CA 1
ATOM 2528 C C . ALA B 1 124 ? -33.594 31.037 9.630 1.00 82.55 124 ALA B C 1
ATOM 2529 O O . ALA B 1 124 ? -33.054 30.453 10.575 1.00 81.36 124 ALA B O 1
ATOM 2531 N N . GLU B 1 125 ? -34.734 31.709 9.734 1.00 85.18 125 GLU B N 1
ATOM 2532 C CA . GLU B 1 125 ? -35.489 31.832 10.973 1.00 80.47 125 GLU B CA 1
ATOM 2533 C C . GLU B 1 125 ? -35.891 30.458 11.500 1.00 72.61 125 GLU B C 1
ATOM 2534 O O . GLU B 1 125 ? -35.556 30.124 12.624 1.00 90.47 125 GLU B O 1
ATOM 2540 N N . PHE B 1 126 ? -36.585 29.677 10.665 1.00 79.13 126 PHE B N 1
ATOM 2541 C CA . PHE B 1 126 ? -37.015 28.290 10.938 1.00 62.71 126 PHE B CA 1
ATOM 2542 C C . PHE B 1 126 ? -35.942 27.437 11.574 1.00 69.12 126 PHE B C 1
ATOM 2543 O O . PHE B 1 126 ? -36.186 26.770 12.575 1.00 87.67 126 PHE B O 1
ATOM 2551 N N . ILE B 1 127 ? -34.749 27.462 10.997 1.00 71.51 127 ILE B N 1
ATOM 2552 C CA . ILE B 1 127 ? -33.667 26.626 11.486 1.00 72.87 127 ILE B CA 1
ATOM 2553 C C . ILE B 1 127 ? -32.728 27.352 12.433 1.00 78.20 127 ILE B C 1
ATOM 2554 O O . ILE B 1 127 ? -31.700 26.790 12.810 1.00 99.45 127 ILE B O 1
ATOM 2559 N N . LYS B 1 128 ? -33.085 28.582 12.815 1.00 77.00 128 LYS B N 1
ATOM 2560 C CA . LYS B 1 128 ? -32.235 29.458 13.647 1.00 81.23 128 LYS B CA 1
ATOM 2561 C C . LYS B 1 128 ? -30.832 29.577 13.058 1.00 89.94 128 LYS B C 1
ATOM 2562 O O . LYS B 1 128 ? -29.872 28.991 13.590 1.00 86.04 128 LYS B O 1
ATOM 2568 N N . ALA B 1 129 ? -30.715 30.300 11.945 1.00 83.95 129 ALA B N 1
ATOM 2569 C CA . ALA B 1 129 ? -29.449 30.333 11.217 1.00 92.27 129 ALA B CA 1
ATOM 2570 C C . ALA B 1 129 ? -28.517 31.350 11.842 1.00 92.33 129 ALA B C 1
ATOM 2571 O O . ALA B 1 129 ? -28.977 32.351 12.398 1.00 91.43 129 ALA B O 1
ATOM 2573 N N . ASP B 1 130 ? -27.215 31.074 11.759 1.00 86.99 130 ASP B N 1
ATOM 2574 C CA . ASP B 1 130 ? -26.178 31.973 12.270 1.00 82.47 130 ASP B CA 1
ATOM 2575 C C . ASP B 1 130 ? -25.988 33.179 11.364 1.00 89.84 130 ASP B C 1
ATOM 2576 O O . ASP B 1 130 ? -25.727 34.287 11.842 1.00 95.94 130 ASP B O 1
ATOM 2581 N N . VAL B 1 131 ? -26.122 32.956 10.058 1.00 85.99 131 VAL B N 1
ATOM 2582 C CA . VAL B 1 131 ? -25.908 34.012 9.079 1.00 81.38 131 VAL B CA 1
ATOM 2583 C C . VAL B 1 131 ? -26.698 33.762 7.795 1.00 84.32 131 VAL B C 1
ATOM 2584 O O . VAL B 1 131 ? -26.645 32.668 7.205 1.00 84.33 131 VAL B O 1
ATOM 2588 N N . PHE B 1 132 ? -27.450 34.786 7.393 1.00 82.38 132 PHE B N 1
ATOM 2589 C CA . PHE B 1 132 ? -28.157 34.785 6.118 1.00 81.84 132 PHE B CA 1
ATOM 2590 C C . PHE B 1 132 ? -27.400 35.590 5.059 1.00 85.57 132 PHE B C 1
ATOM 2591 O O . PHE B 1 132 ? -27.403 36.814 5.088 1.00 97.67 132 PHE B O 1
ATOM 2599 N N . ILE B 1 133 ? -26.783 34.889 4.112 1.00 82.54 133 ILE B N 1
ATOM 2600 C CA . ILE B 1 133 ? -26.033 35.524 3.037 1.00 68.19 133 ILE B CA 1
ATOM 2601 C C . ILE B 1 133 ? -26.858 35.594 1.744 1.00 68.28 133 ILE B C 1
ATOM 2602 O O . ILE B 1 133 ? -27.114 34.581 1.079 1.00 70.05 133 ILE B O 1
ATOM 2607 N N . ASN B 1 134 ? -27.278 36.805 1.402 1.00 62.85 134 ASN B N 1
ATOM 2608 C CA . ASN B 1 134 ? -28.124 37.032 0.235 1.00 71.16 134 ASN B CA 1
ATOM 2609 C C . ASN B 1 134 ? -27.311 37.464 -1.012 1.00 75.80 134 ASN B C 1
ATOM 2610 O O . ASN B 1 134 ? -27.112 38.662 -1.261 1.00 84.49 134 ASN B O 1
ATOM 2615 N N . ALA B 1 135 ? -26.847 36.481 -1.785 1.00 73.33 135 ALA B N 1
ATOM 2616 C CA . ALA B 1 135 ? -25.986 36.733 -2.938 1.00 62.64 135 ALA B CA 1
ATOM 2617 C C . ALA B 1 135 ? -26.775 37.195 -4.154 1.00 74.85 135 ALA B C 1
ATOM 2618 O O . ALA B 1 135 ? -27.319 36.375 -4.898 1.00 87.48 135 ALA B O 1
ATOM 2620 N N . THR B 1 136 ? -26.815 38.508 -4.356 1.00 77.10 136 THR B N 1
ATOM 2621 C CA . THR B 1 136 ? -27.536 39.110 -5.472 1.00 80.56 136 THR B CA 1
ATOM 2622 C C . THR B 1 136 ? -26.573 39.595 -6.582 1.00 87.60 136 THR B C 1
ATOM 2623 O O . THR B 1 136 ? -25.364 39.349 -6.518 1.00 80.74 136 THR B O 1
ATOM 2627 N N . ASN B 1 137 ? -27.116 40.255 -7.605 1.00 92.17 137 ASN B N 1
ATOM 2628 C CA . ASN B 1 137 ? -26.310 40.747 -8.725 1.00 96.16 137 ASN B CA 1
ATOM 2629 C C . ASN B 1 137 ? -25.896 42.204 -8.535 1.00 99.70 137 ASN B C 1
ATOM 2630 O O . ASN B 1 137 ? -25.160 42.764 -9.347 1.00 106.69 137 ASN B O 1
ATOM 2635 N N . VAL B 1 138 ? -26.375 42.816 -7.457 1.00 103.19 138 VAL B N 1
ATOM 2636 C CA . VAL B 1 138 ? -25.871 44.129 -7.052 1.00 99.68 138 VAL B CA 1
ATOM 2637 C C . VAL B 1 138 ? -24.962 43.982 -5.822 1.00 98.97 138 VAL B C 1
ATOM 2638 O O . VAL B 1 138 ? -24.894 42.908 -5.219 1.00 98.70 138 VAL B O 1
ATOM 2642 N N . ASP B 1 139 ? -24.274 45.065 -5.464 1.00 95.93 139 ASP B N 1
ATOM 2643 C CA . ASP B 1 139 ? -23.172 45.027 -4.491 1.00 100.13 139 ASP B CA 1
ATOM 2644 C C . ASP B 1 139 ? -23.630 45.123 -3.023 1.00 96.47 139 ASP B C 1
ATOM 2645 O O . ASP B 1 139 ? -22.993 44.568 -2.124 1.00 91.40 139 ASP B O 1
ATOM 2650 N N . GLY B 1 140 ? -24.725 45.833 -2.787 1.00 79.18 140 GLY B N 1
ATOM 2651 C CA . GLY B 1 140 ? -25.291 45.937 -1.453 1.00 73.76 140 GLY B CA 1
ATOM 2652 C C . GLY B 1 140 ? -26.650 46.590 -1.551 1.00 84.43 140 GLY B C 1
ATOM 2653 O O . GLY B 1 140 ? -27.311 46.521 -2.590 1.00 85.13 140 GLY B O 1
ATOM 2654 N N . VAL B 1 141 ? -27.077 47.221 -0.466 1.00 89.35 141 VAL B N 1
ATOM 2655 C CA . VAL B 1 141 ? -28.307 47.998 -0.488 1.00 95.32 141 VAL B CA 1
ATOM 2656 C C . VAL B 1 141 ? -27.928 49.421 -0.845 1.00 99.35 141 VAL B C 1
ATOM 2657 O O . VAL B 1 141 ? -26.915 49.921 -0.372 1.00 99.75 141 VAL B O 1
ATOM 2661 N N . TYR B 1 142 ? -28.737 50.072 -1.677 1.00 109.13 142 TYR B N 1
ATOM 2662 C CA . TYR B 1 142 ? -28.378 51.397 -2.194 1.00 111.54 142 TYR B CA 1
ATOM 2663 C C . TYR B 1 142 ? -29.308 52.552 -1.775 1.00 124.02 142 TYR B C 1
ATOM 2664 O O . TYR B 1 142 ? -30.425 52.327 -1.296 1.00 121.90 142 TYR B O 1
ATOM 2673 N N . SER B 1 143 ? -28.816 53.779 -1.973 1.00 141.78 143 SER B N 1
ATOM 2674 C CA . SER B 1 143 ? -29.348 55.008 -1.360 1.00 148.44 143 SER B CA 1
ATOM 2675 C C . SER B 1 143 ? -30.733 55.514 -1.814 1.00 160.96 143 SER B C 1
ATOM 2676 O O . SER B 1 143 ? -31.629 54.724 -2.128 1.00 154.17 143 SER B O 1
ATOM 2679 N N . ALA B 1 144 ? -30.885 56.841 -1.827 1.00 172.67 144 ALA B N 1
ATOM 2680 C CA . ALA B 1 144 ? -32.170 57.510 -2.063 1.00 179.36 144 ALA B CA 1
ATOM 2681 C C . ALA B 1 144 ? -32.659 57.406 -3.506 1.00 185.43 144 ALA B C 1
ATOM 2682 O O . ALA B 1 144 ? -32.105 58.049 -4.402 1.00 183.39 144 ALA B O 1
ATOM 2684 N N . ASP B 1 145 ? -33.704 56.591 -3.684 1.00 192.98 145 ASP B N 1
ATOM 2685 C CA . ASP B 1 145 ? -34.394 56.272 -4.963 1.00 197.99 145 ASP B CA 1
ATOM 2686 C C . ASP B 1 145 ? -34.082 54.858 -5.529 1.00 200.00 145 ASP B C 1
ATOM 2687 O O . ASP B 1 145 ? -34.991 54.023 -5.597 1.00 195.43 145 ASP B O 1
ATOM 2692 N N . PRO B 1 146 ? -32.823 54.580 -5.946 1.00 200.00 146 PRO B N 1
ATOM 2693 C CA . PRO B 1 146 ? -31.646 55.374 -6.323 1.00 200.00 146 PRO B CA 1
ATOM 2694 C C . PRO B 1 146 ? -31.442 55.529 -7.846 1.00 200.00 146 PRO B C 1
ATOM 2695 O O . PRO B 1 146 ? -32.267 55.062 -8.640 1.00 200.00 146 PRO B O 1
ATOM 2699 N N . LYS B 1 147 ? -30.351 56.199 -8.227 1.00 194.27 147 LYS B N 1
ATOM 2700 C CA . LYS B 1 147 ? -29.938 56.364 -9.627 1.00 184.18 147 LYS B CA 1
ATOM 2701 C C . LYS B 1 147 ? -28.419 56.569 -9.663 1.00 182.90 147 LYS B C 1
ATOM 2702 O O . LYS B 1 147 ? -27.833 57.018 -8.678 1.00 180.66 147 LYS B O 1
ATOM 2708 N N . SER B 1 148 ? -27.794 56.249 -10.796 1.00 182.66 148 SER B N 1
ATOM 2709 C CA . SER B 1 148 ? -26.328 56.147 -10.898 1.00 176.86 148 SER B CA 1
ATOM 2710 C C . SER B 1 148 ? -25.538 57.474 -10.871 1.00 179.77 148 SER B C 1
ATOM 2711 O O . SER B 1 148 ? -25.472 58.196 -11.872 1.00 177.72 148 SER B O 1
ATOM 2714 N N . ASP B 1 149 ? -24.949 57.773 -9.710 1.00 177.07 149 ASP B N 1
ATOM 2715 C CA . ASP B 1 149 ? -23.948 58.843 -9.546 1.00 171.36 149 ASP B CA 1
ATOM 2716 C C . ASP B 1 149 ? -22.988 58.493 -8.395 1.00 168.31 149 ASP B C 1
ATOM 2717 O O . ASP B 1 149 ? -23.104 57.416 -7.804 1.00 163.30 149 ASP B O 1
ATOM 2722 N N . THR B 1 150 ? -22.038 59.382 -8.088 1.00 167.76 150 THR B N 1
ATOM 2723 C CA . THR B 1 150 ? -21.082 59.147 -6.989 1.00 157.89 150 THR B CA 1
ATOM 2724 C C . THR B 1 150 ? -21.726 59.336 -5.613 1.00 152.22 150 THR B C 1
ATOM 2725 O O . THR B 1 150 ? -21.467 58.555 -4.693 1.00 137.16 150 THR B O 1
ATOM 2729 N N . SER B 1 151 ? -22.571 60.363 -5.488 1.00 150.31 151 SER B N 1
ATOM 2730 C CA . SER B 1 151 ? -23.289 60.655 -4.237 1.00 153.68 151 SER B CA 1
ATOM 2731 C C . SER B 1 151 ? -24.404 59.651 -3.886 1.00 158.34 151 SER B C 1
ATOM 2732 O O . SER B 1 151 ? -24.950 59.683 -2.778 1.00 158.57 151 SER B O 1
ATOM 2735 N N . ALA B 1 152 ? -24.739 58.772 -4.831 1.00 156.36 152 ALA B N 1
ATOM 2736 C CA . ALA B 1 152 ? -25.559 57.593 -4.544 1.00 138.25 152 ALA B CA 1
ATOM 2737 C C . ALA B 1 152 ? -24.655 56.366 -4.343 1.00 129.19 152 ALA B C 1
ATOM 2738 O O . ALA B 1 152 ? -23.768 56.076 -5.156 1.00 114.09 152 ALA B O 1
ATOM 2740 N N . VAL B 1 153 ? -24.872 55.670 -3.227 1.00 115.74 153 VAL B N 1
ATOM 2741 C CA . VAL B 1 153 ? -23.939 54.643 -2.733 1.00 114.32 153 VAL B CA 1
ATOM 2742 C C . VAL B 1 153 ? -24.658 53.548 -1.923 1.00 114.09 153 VAL B C 1
ATOM 2743 O O . VAL B 1 153 ? -25.857 53.669 -1.595 1.00 105.93 153 VAL B O 1
ATOM 2747 N N . LYS B 1 154 ? -23.920 52.477 -1.616 1.00 106.82 154 LYS B N 1
ATOM 2748 C CA . LYS B 1 154 ? -24.434 51.405 -0.762 1.00 107.12 154 LYS B CA 1
ATOM 2749 C C . LYS B 1 154 ? -24.294 51.806 0.711 1.00 108.31 154 LYS B C 1
ATOM 2750 O O . LYS B 1 154 ? -23.573 52.755 1.044 1.00 120.14 154 LYS B O 1
ATOM 2756 N N . TYR B 1 155 ? -24.983 51.083 1.586 1.00 98.36 155 TYR B N 1
ATOM 2757 C CA . TYR B 1 155 ? -24.817 51.256 3.023 1.00 93.06 155 TYR B CA 1
ATOM 2758 C C . TYR B 1 155 ? -23.993 50.086 3.556 1.00 97.24 155 TYR B C 1
ATOM 2759 O O . TYR B 1 155 ? -24.465 48.952 3.544 1.00 95.40 155 TYR B O 1
ATOM 2768 N N . ASP B 1 156 ? -22.769 50.360 4.016 1.00 104.36 156 ASP B N 1
ATOM 2769 C CA . ASP B 1 156 ? -21.842 49.300 4.466 1.00 106.62 156 ASP B CA 1
ATOM 2770 C C . ASP B 1 156 ? -22.301 48.503 5.694 1.00 104.97 156 ASP B C 1
ATOM 2771 O O . ASP B 1 156 ? -21.929 47.332 5.855 1.00 104.05 156 ASP B O 1
ATOM 2776 N N . ARG B 1 157 ? -23.089 49.142 6.556 1.00 91.62 157 ARG B N 1
ATOM 2777 C CA . ARG B 1 157 ? -23.905 48.413 7.531 1.00 93.97 157 ARG B CA 1
ATOM 2778 C C . ARG B 1 157 ? -25.287 49.045 7.696 1.00 87.75 157 ARG B C 1
ATOM 2779 O O . ARG B 1 157 ? -25.512 50.170 7.235 1.00 96.28 157 ARG B O 1
ATOM 2787 N N . LEU B 1 158 ? -26.204 48.306 8.330 1.00 86.24 158 LEU B N 1
ATOM 2788 C CA . LEU B 1 158 ? -27.586 48.758 8.569 1.00 91.44 158 LEU B CA 1
ATOM 2789 C C . LEU B 1 158 ? -28.184 48.031 9.757 1.00 103.96 158 LEU B C 1
ATOM 2790 O O . LEU B 1 158 ? -27.728 46.948 10.130 1.00 111.56 158 LEU B O 1
ATOM 2795 N N . SER B 1 159 ? -29.215 48.628 10.344 1.00 105.18 159 SER B N 1
ATOM 2796 C CA . SER B 1 159 ? -30.046 47.919 11.294 1.00 94.57 159 SER B CA 1
ATOM 2797 C C . SER B 1 159 ? -31.162 47.331 10.461 1.00 99.11 159 SER B C 1
ATOM 2798 O O . SER B 1 159 ? -31.502 47.891 9.415 1.00 98.77 159 SER B O 1
ATOM 2801 N N . PRO B 1 160 ? -31.721 46.194 10.906 1.00 100.34 160 PRO B N 1
ATOM 2802 C CA . PRO B 1 160 ? -32.988 45.660 10.413 1.00 97.25 160 PRO B CA 1
ATOM 2803 C C . PRO B 1 160 ? -34.035 46.752 10.143 1.00 102.71 160 PRO B C 1
ATOM 2804 O O . PRO B 1 160 ? -34.526 46.865 9.012 1.00 101.96 160 PRO B O 1
ATOM 2808 N N . GLN B 1 161 ? -34.346 47.553 11.165 1.00 107.02 161 GLN B N 1
ATOM 2809 C CA . GLN B 1 161 ? -35.360 48.613 11.064 1.00 113.18 161 GLN B CA 1
ATOM 2810 C C . GLN B 1 161 ? -35.050 49.578 9.927 1.00 114.65 161 GLN B C 1
ATOM 2811 O O . GLN B 1 161 ? -35.947 49.968 9.167 1.00 116.63 161 GLN B O 1
ATOM 2817 N N . GLN B 1 162 ? -33.776 49.952 9.820 1.00 110.61 162 GLN B N 1
ATOM 2818 C CA . GLN B 1 162 ? -33.307 50.803 8.738 1.00 112.63 162 GLN B CA 1
ATOM 2819 C C . GLN B 1 162 ? -33.624 50.164 7.384 1.00 111.18 162 GLN B C 1
ATOM 2820 O O . GLN B 1 162 ? -34.266 50.795 6.525 1.00 101.24 162 GLN B O 1
ATOM 2826 N N . LEU B 1 163 ? -33.184 48.912 7.219 1.00 109.20 163 LEU B N 1
ATOM 2827 C CA . LEU B 1 163 ? -33.415 48.142 5.994 1.00 101.56 163 LEU B CA 1
ATOM 2828 C C . LEU B 1 163 ? -34.892 48.075 5.653 1.00 98.19 163 LEU B C 1
ATOM 2829 O O . LEU B 1 163 ? -35.270 48.248 4.495 1.00 90.74 163 LEU B O 1
ATOM 2834 N N . VAL B 1 164 ? -35.722 47.826 6.661 1.00 88.29 164 VAL B N 1
ATOM 2835 C CA . VAL B 1 164 ? -37.155 47.808 6.438 1.00 100.50 164 VAL B CA 1
ATOM 2836 C C . VAL B 1 164 ? -37.599 49.128 5.797 1.00 104.09 164 VAL B C 1
ATOM 2837 O O . VAL B 1 164 ? -38.158 49.127 4.692 1.00 96.11 164 VAL B O 1
ATOM 2841 N N . GLU B 1 165 ? -37.291 50.242 6.464 1.00 110.18 165 GLU B N 1
ATOM 2842 C CA . GLU B 1 165 ? -37.605 51.579 5.951 1.00 117.80 165 GLU B CA 1
ATOM 2843 C C . GLU B 1 165 ? -37.133 51.791 4.517 1.00 114.56 165 GLU B C 1
ATOM 2844 O O . GLU B 1 165 ? -37.879 52.292 3.675 1.00 119.11 165 GLU B O 1
ATOM 2850 N N . ILE B 1 166 ? -35.895 51.389 4.253 1.00 110.06 166 ILE B N 1
ATOM 2851 C CA . ILE B 1 166 ? -35.281 51.541 2.945 1.00 104.27 166 ILE B CA 1
ATOM 2852 C C . ILE B 1 166 ? -36.088 50.855 1.840 1.00 10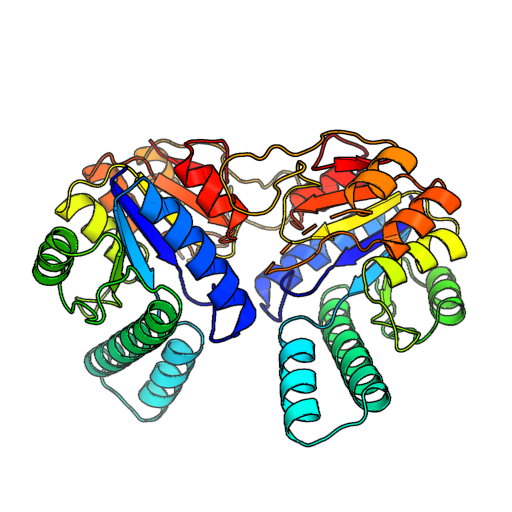7.17 166 ILE B C 1
ATOM 2853 O O . ILE B 1 166 ? -36.226 51.399 0.744 1.00 109.88 166 ILE B O 1
ATOM 2858 N N . VAL B 1 167 ? -36.630 49.674 2.136 1.00 115.07 167 VAL B N 1
ATOM 2859 C CA . VAL B 1 167 ? -37.447 48.945 1.165 1.00 120.54 167 VAL B CA 1
ATOM 2860 C C . VAL B 1 167 ? -38.927 49.008 1.545 1.00 126.55 167 VAL B C 1
ATOM 2861 O O . VAL B 1 167 ? -39.698 48.094 1.243 1.00 133.56 167 VAL B O 1
ATOM 2865 N N . SER B 1 168 ? -39.318 50.087 2.213 1.00 126.34 168 SER B N 1
ATOM 2866 C CA . SER B 1 168 ? -40.712 50.279 2.593 1.00 132.08 168 SER B CA 1
ATOM 2867 C C . SER B 1 168 ? -41.240 51.443 1.799 1.00 137.76 168 SER B C 1
ATOM 2868 O O . SER B 1 168 ? -42.452 51.717 1.770 1.00 143.14 168 SER B O 1
ATOM 2871 N N . ARG B 1 169 ? -40.266 52.136 1.206 1.00 138.12 169 ARG B N 1
ATOM 2872 C CA . ARG B 1 169 ? -40.462 53.300 0.372 1.00 135.88 169 ARG B CA 1
ATOM 2873 C C . ARG B 1 169 ? -39.832 53.053 -0.985 1.00 134.47 169 ARG B C 1
ATOM 2874 O O . ARG B 1 169 ? -38.604 53.025 -1.119 1.00 126.86 169 ARG B O 1
ATOM 2882 N N . SER B 1 170 ? -40.709 52.838 -1.966 1.00 138.62 170 SER B N 1
ATOM 2883 C CA . SER B 1 170 ? -40.387 52.721 -3.389 1.00 138.91 170 SER B CA 1
ATOM 2884 C C . SER B 1 170 ? -41.708 52.729 -4.176 1.00 149.60 170 SER B C 1
ATOM 2885 O O . SER B 1 170 ? -42.392 53.759 -4.213 1.00 147.01 170 SER B O 1
ATOM 2888 N N . SER B 1 171 ? -42.070 51.582 -4.767 1.00 159.19 171 SER B N 1
ATOM 2889 C CA . SER B 1 171 ? -43.271 51.433 -5.618 1.00 160.38 171 SER B CA 1
ATOM 2890 C C . SER B 1 171 ? -43.427 52.506 -6.700 1.00 165.94 171 SER B C 1
ATOM 2891 O O . SER B 1 171 ? -44.212 53.446 -6.549 1.00 167.32 171 SER B O 1
ATOM 2894 N N . GLY B 1 175 ? -35.467 52.704 -8.067 1.00 153.72 175 GLY B N 1
ATOM 2895 C CA . GLY B 1 175 ? -35.929 51.363 -7.720 1.00 158.42 175 GLY B CA 1
ATOM 2896 C C . GLY B 1 175 ? -34.912 50.278 -8.028 1.00 167.84 175 GLY B C 1
ATOM 2897 O O . GLY B 1 175 ? -35.280 49.189 -8.477 1.00 164.09 175 GLY B O 1
ATOM 2898 N N . THR B 1 176 ? -33.632 50.582 -7.787 1.00 176.35 176 THR B N 1
ATOM 2899 C CA . THR B 1 176 ? -32.534 49.607 -7.905 1.00 172.52 176 THR B CA 1
ATOM 2900 C C . THR B 1 176 ? -32.655 48.593 -6.775 1.00 171.43 176 THR B C 1
ATOM 2901 O O . THR B 1 176 ? -32.238 47.437 -6.906 1.00 168.42 176 THR B O 1
ATOM 2905 N N . ASN B 1 177 ? -33.246 49.041 -5.669 1.00 167.75 177 ASN B N 1
ATOM 2906 C CA . ASN B 1 177 ? -33.597 48.170 -4.555 1.00 161.86 177 ASN B CA 1
ATOM 2907 C C . ASN B 1 177 ? -34.720 47.181 -4.878 1.00 155.26 177 ASN B C 1
ATOM 2908 O O . ASN B 1 177 ? -35.562 46.891 -4.023 1.00 151.18 177 ASN B O 1
ATOM 2913 N N . VAL B 1 178 ? -34.718 46.654 -6.104 1.00 150.36 178 VAL B N 1
ATOM 2914 C CA . VAL B 1 178 ? -35.613 45.557 -6.481 1.00 144.85 178 VAL B CA 1
ATOM 2915 C C . VAL B 1 178 ? -35.238 44.280 -5.719 1.00 143.64 178 VAL B C 1
ATOM 2916 O O . VAL B 1 178 ? -36.042 43.353 -5.600 1.00 129.60 178 VAL B O 1
ATOM 2920 N N . VAL B 1 179 ? -34.013 44.252 -5.198 1.00 143.68 179 VAL B N 1
ATOM 2921 C CA . VAL B 1 179 ? -33.606 43.218 -4.258 1.00 140.09 179 VAL B CA 1
ATOM 2922 C C . VAL B 1 179 ? -33.374 43.982 -2.968 1.00 135.59 179 VAL B C 1
ATOM 2923 O O . VAL B 1 179 ? -33.402 45.197 -3.006 1.00 142.85 179 VAL B O 1
ATOM 2927 N N . ILE B 1 180 ? -33.246 43.389 -1.787 1.00 114.69 180 ILE B N 1
ATOM 2928 C CA . ILE B 1 180 ? -34.040 42.394 -1.109 1.00 104.13 180 ILE B CA 1
ATOM 2929 C C . ILE B 1 180 ? -35.547 42.738 -1.068 1.00 102.40 180 ILE B C 1
ATOM 2930 O O . ILE B 1 180 ? -35.943 43.892 -1.242 1.00 93.52 180 ILE B O 1
ATOM 2935 N N . ASP B 1 181 ? -36.373 41.720 -0.824 1.00 118.19 181 ASP B N 1
ATOM 2936 C CA . ASP B 1 181 ? -37.833 41.858 -0.740 1.00 118.86 181 ASP B CA 1
ATOM 2937 C C . ASP B 1 181 ? -38.227 42.524 0.579 1.00 114.11 181 ASP B C 1
ATOM 2938 O O . ASP B 1 181 ? -37.485 42.451 1.558 1.00 115.33 181 ASP B O 1
ATOM 2943 N N . LEU B 1 182 ? -39.385 43.184 0.591 1.00 112.10 182 LEU B N 1
ATOM 2944 C CA . LEU B 1 182 ? -39.925 43.818 1.794 1.00 110.96 182 LEU B CA 1
ATOM 2945 C C . LEU B 1 182 ? -40.198 42.789 2.889 1.00 107.65 182 LEU B C 1
ATOM 2946 O O . LEU B 1 182 ? -39.788 42.980 4.041 1.00 99.86 182 LEU B O 1
ATOM 2951 N N . LEU B 1 183 ? -40.886 41.706 2.518 1.00 106.20 183 LEU B N 1
ATOM 2952 C CA . LEU B 1 183 ? -41.233 40.640 3.461 1.00 107.71 183 LEU B CA 1
ATOM 2953 C C . LEU B 1 183 ? -39.980 39.931 3.949 1.00 97.85 183 LEU B C 1
ATOM 2954 O O . LEU B 1 183 ? -39.922 39.511 5.094 1.00 82.06 183 LEU B O 1
ATOM 2959 N N . ALA B 1 184 ? -38.981 39.825 3.074 1.00 93.08 184 ALA B N 1
ATOM 2960 C CA . ALA B 1 184 ? -37.666 39.304 3.448 1.00 93.73 184 ALA B CA 1
ATOM 2961 C C . ALA B 1 184 ? -37.055 40.135 4.578 1.00 100.97 184 ALA B C 1
ATOM 2962 O O . ALA B 1 184 ? -36.630 39.587 5.600 1.00 95.76 184 ALA B O 1
ATOM 2964 N N . ALA B 1 185 ? -37.045 41.455 4.385 1.00 111.57 185 ALA B N 1
ATOM 2965 C CA . ALA B 1 185 ? -36.527 42.422 5.364 1.00 107.23 185 ALA B CA 1
ATOM 2966 C C . ALA B 1 185 ? -37.286 42.379 6.686 1.00 101.32 185 ALA B C 1
ATOM 2967 O O . ALA B 1 185 ? -36.674 42.293 7.751 1.00 96.09 185 ALA B O 1
ATOM 2969 N N . LYS B 1 186 ? -38.616 42.448 6.603 1.00 96.68 186 LYS B N 1
ATOM 2970 C CA . LYS B 1 186 ? -39.488 42.265 7.764 1.00 98.67 186 LYS B CA 1
ATOM 2971 C C . LYS B 1 186 ? -39.135 40.976 8.502 1.00 96.53 186 LYS B C 1
ATOM 2972 O O . LYS B 1 186 ? -38.939 40.992 9.721 1.00 94.35 186 LYS B O 1
ATOM 2978 N N . ILE B 1 187 ? -39.036 39.874 7.750 1.00 91.49 187 ILE B N 1
ATOM 2979 C CA . ILE B 1 187 ? -38.625 38.586 8.298 1.00 81.63 187 ILE B CA 1
ATOM 2980 C C . ILE B 1 187 ? -37.230 38.667 8.925 1.00 81.21 187 ILE B C 1
ATOM 2981 O O . ILE B 1 187 ? -37.022 38.148 10.025 1.00 72.84 187 ILE B O 1
ATOM 2986 N N . ILE B 1 188 ? -36.296 39.349 8.264 1.00 83.25 188 ILE B N 1
ATOM 2987 C CA . ILE B 1 188 ? -34.956 39.528 8.839 1.00 91.84 188 ILE B CA 1
ATOM 2988 C C . ILE B 1 188 ? -34.993 40.291 10.167 1.00 101.05 188 ILE B C 1
ATOM 2989 O O . ILE B 1 188 ? -34.221 39.981 11.096 1.00 92.45 188 ILE B O 1
ATOM 2994 N N . GLU B 1 189 ? -35.888 41.278 10.248 1.00 100.39 189 GLU B N 1
ATOM 2995 C CA . GLU B 1 189 ? -36.049 42.080 11.461 1.00 110.53 189 GLU B CA 1
ATOM 2996 C C . GLU B 1 189 ? -36.567 41.239 12.616 1.00 107.11 189 GLU B C 1
ATOM 2997 O O . GLU B 1 189 ? -36.011 41.289 13.714 1.00 106.61 189 GLU B O 1
ATOM 3003 N N . ARG B 1 190 ? -37.621 40.464 12.355 1.00 106.22 190 ARG B N 1
ATOM 3004 C CA . ARG B 1 190 ? -38.177 39.534 13.342 1.00 97.06 190 ARG B CA 1
ATOM 3005 C C . ARG B 1 190 ? -37.141 38.527 13.814 1.00 88.40 190 ARG B C 1
ATOM 3006 O O . ARG B 1 190 ? -36.991 38.307 15.010 1.00 89.97 190 ARG B O 1
ATOM 3014 N N . SER B 1 191 ? -36.408 37.948 12.864 1.00 90.04 191 SER B N 1
ATOM 3015 C CA . SER B 1 191 ? -35.463 36.863 13.146 1.00 92.68 191 SER B CA 1
ATOM 3016 C C . SER B 1 191 ? -34.198 37.330 13.853 1.00 98.26 191 SER B C 1
ATOM 3017 O O . SER B 1 191 ? -33.520 36.530 14.511 1.00 95.49 191 SER B O 1
ATOM 3020 N N . LYS B 1 192 ? -33.879 38.615 13.696 1.00 99.98 192 LYS B N 1
ATOM 3021 C CA . LYS B 1 192 ? -32.664 39.202 14.267 1.00 103.52 192 LYS B CA 1
ATOM 3022 C C . LYS B 1 192 ? -31.405 38.414 13.876 1.00 101.10 192 LYS B C 1
ATOM 3023 O O . LYS B 1 192 ? -30.439 38.347 14.640 1.00 101.71 192 LYS B O 1
ATOM 3029 N N . ILE B 1 193 ? -31.437 37.823 12.681 1.00 98.12 193 ILE B N 1
ATOM 3030 C CA . ILE B 1 193 ? -30.321 37.047 12.138 1.00 89.81 193 ILE B CA 1
ATOM 3031 C C . ILE B 1 193 ? -29.403 37.918 11.261 1.00 94.70 193 ILE B C 1
ATOM 3032 O O . ILE B 1 193 ? -29.874 38.605 10.335 1.00 87.08 193 ILE B O 1
ATOM 3037 N N . LYS B 1 194 ? -28.101 37.883 11.564 1.00 91.97 194 LYS B N 1
ATOM 3038 C CA . LYS B 1 194 ? -27.095 38.655 10.831 1.00 93.65 194 LYS B CA 1
ATOM 3039 C C . LYS B 1 194 ? -27.146 38.352 9.340 1.00 100.32 194 LYS B C 1
ATOM 3040 O O . LYS B 1 194 ? -26.858 37.229 8.908 1.00 99.15 194 LYS B O 1
ATOM 3046 N N . THR B 1 195 ? -27.517 39.374 8.572 1.00 96.72 195 THR B N 1
ATOM 3047 C CA . THR B 1 195 ? -27.707 39.254 7.131 1.00 92.28 195 THR B CA 1
ATOM 3048 C C . THR B 1 195 ? -26.611 39.968 6.325 1.00 86.14 195 THR B C 1
ATOM 3049 O O . THR B 1 195 ? -25.982 40.915 6.795 1.00 109.74 195 THR B O 1
ATOM 3053 N N . TYR B 1 196 ? -26.363 39.465 5.127 1.00 76.20 196 TYR B N 1
ATOM 3054 C CA . TYR B 1 196 ? -25.513 40.115 4.159 1.00 81.03 196 TYR B CA 1
ATOM 3055 C C . TYR B 1 196 ? -26.330 40.320 2.889 1.00 88.41 196 TYR B C 1
ATOM 3056 O O . TYR B 1 196 ? -27.196 39.502 2.551 1.00 91.11 196 TYR B O 1
ATOM 3065 N N . VAL B 1 197 ? -26.077 41.434 2.209 1.00 78.79 197 VAL B N 1
ATOM 3066 C CA . VAL B 1 197 ? -26.628 41.677 0.881 1.00 69.88 197 VAL B CA 1
ATOM 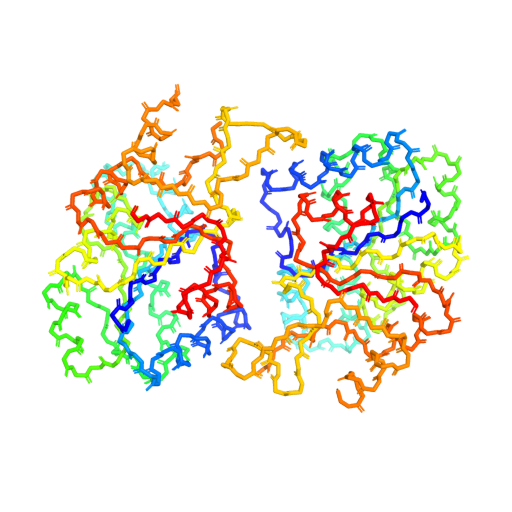3067 C C . VAL B 1 197 ? -25.445 41.973 -0.041 1.00 71.56 197 VAL B C 1
ATOM 3068 O O . VAL B 1 197 ? -24.781 43.004 0.108 1.00 79.75 197 VAL B O 1
ATOM 3072 N N . ILE B 1 198 ? -25.144 41.062 -0.961 1.00 67.66 198 ILE B N 1
ATOM 3073 C CA . ILE B 1 198 ? -23.862 41.147 -1.645 1.00 81.29 198 ILE B CA 1
ATOM 3074 C C . ILE B 1 198 ? -23.910 40.847 -3.139 1.00 87.44 198 ILE B C 1
ATOM 3075 O O . ILE B 1 198 ? -24.859 40.241 -3.628 1.00 96.43 198 ILE B O 1
ATOM 3080 N N . LEU B 1 199 ? -22.887 41.295 -3.861 1.00 72.43 199 LEU B N 1
ATOM 3081 C CA . LEU B 1 199 ? -22.672 40.823 -5.206 1.00 80.77 199 LEU B CA 1
ATOM 3082 C C . LEU B 1 199 ? -22.221 39.353 -5.158 1.00 84.36 199 LEU B C 1
ATOM 3083 O O . LEU B 1 199 ? -21.140 39.018 -4.653 1.00 80.64 199 LEU B O 1
ATOM 3088 N N . GLY B 1 200 ? -23.083 38.486 -5.675 1.00 78.11 200 GLY B N 1
ATOM 3089 C CA . GLY B 1 200 ? -22.888 37.056 -5.578 1.00 85.61 200 GLY B CA 1
ATOM 3090 C C . GLY B 1 200 ? -21.711 36.526 -6.363 1.00 90.36 200 GLY B C 1
ATOM 3091 O O . GLY B 1 200 ? -21.865 36.077 -7.497 1.00 109.66 200 GLY B O 1
ATOM 3092 N N . THR B 1 201 ? -20.530 36.582 -5.762 1.00 77.70 201 THR B N 1
ATOM 3093 C CA . THR B 1 201 ? -19.382 35.906 -6.330 1.00 85.48 201 THR B CA 1
ATOM 3094 C C . THR B 1 201 ? -18.735 35.082 -5.235 1.00 89.59 201 THR B C 1
ATOM 30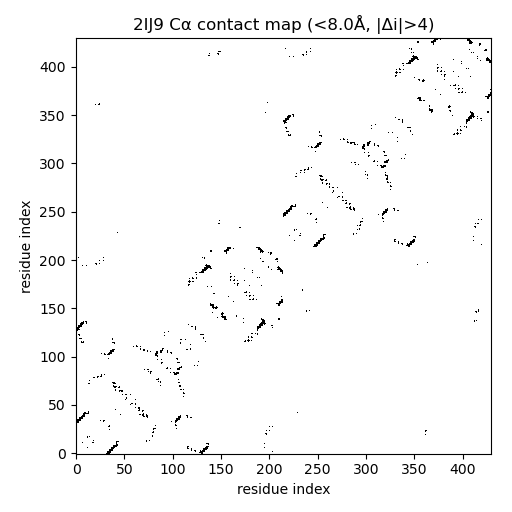95 O O . THR B 1 201 ? -18.696 35.513 -4.076 1.00 99.88 201 THR B O 1
ATOM 3099 N N . PRO B 1 202 ? -18.259 33.880 -5.588 1.00 79.83 202 PRO B N 1
ATOM 3100 C CA . PRO B 1 202 ? -17.496 32.974 -4.720 1.00 88.14 202 PRO B CA 1
ATOM 3101 C C . PRO B 1 202 ? -16.606 33.674 -3.688 1.00 99.08 202 PRO B C 1
ATOM 3102 O O . PRO B 1 202 ? -16.596 33.260 -2.526 1.00 102.75 202 PRO B O 1
ATOM 3106 N N . GLU B 1 203 ? -15.882 34.719 -4.101 1.00 101.52 203 GLU B N 1
ATOM 3107 C CA . GLU B 1 203 ? -15.059 35.503 -3.175 1.00 101.81 203 GLU B CA 1
ATOM 3108 C C . GLU B 1 203 ? -15.901 36.184 -2.112 1.00 94.49 203 GLU B C 1
ATOM 3109 O O . GLU B 1 203 ? -15.619 36.046 -0.925 1.00 100.51 203 GLU B O 1
ATOM 3115 N N . ASN B 1 204 ? -16.927 36.913 -2.539 1.00 78.48 204 ASN B N 1
ATOM 3116 C CA . ASN B 1 204 ? -17.768 37.658 -1.607 1.00 87.88 204 ASN B CA 1
ATOM 3117 C C . ASN B 1 204 ? -18.517 36.765 -0.646 1.00 90.87 204 ASN B C 1
ATOM 3118 O O . ASN B 1 204 ? -18.697 37.113 0.525 1.00 103.15 204 ASN B O 1
ATOM 3123 N N . ILE B 1 205 ? -18.972 35.627 -1.157 1.00 84.11 205 ILE B N 1
ATOM 3124 C CA . ILE B 1 205 ? -19.684 34.654 -0.344 1.00 78.01 205 ILE B CA 1
ATOM 3125 C C . ILE B 1 205 ? -18.773 34.160 0.778 1.00 90.25 205 ILE B C 1
ATOM 3126 O O . ILE B 1 205 ? -19.170 34.207 1.960 1.00 69.20 205 ILE B O 1
ATOM 3131 N N . MET B 1 206 ? -17.554 33.749 0.392 1.00 90.87 206 MET B N 1
ATOM 3132 C CA . MET B 1 206 ? -16.487 33.342 1.315 1.00 94.46 206 MET B CA 1
ATOM 3133 C C . MET B 1 206 ? -16.173 34.405 2.366 1.00 94.80 206 MET B C 1
ATOM 3134 O O . MET B 1 206 ? -16.063 34.088 3.548 1.00 97.71 206 MET B O 1
ATOM 3139 N N . LYS B 1 207 ? -16.033 35.653 1.916 1.00 90.28 207 LYS B N 1
ATOM 3140 C CA . LYS B 1 207 ? -15.851 36.813 2.790 1.00 87.09 207 LYS B CA 1
ATOM 3141 C C . LYS B 1 207 ? -16.989 36.999 3.782 1.00 86.66 207 LYS B C 1
ATOM 3142 O O . LYS B 1 207 ? -16.742 37.157 4.977 1.00 83.43 207 LYS B O 1
ATOM 3148 N N . ALA B 1 208 ? -18.226 36.973 3.283 1.00 92.56 208 ALA B N 1
ATOM 3149 C CA . ALA B 1 208 ? -19.427 37.078 4.129 1.00 96.95 208 ALA B CA 1
ATOM 3150 C C . ALA B 1 208 ? -19.516 35.977 5.196 1.00 99.12 208 ALA B C 1
ATOM 3151 O O . ALA B 1 208 ? -19.865 36.267 6.354 1.00 92.99 208 ALA B O 1
ATOM 3153 N N . VAL B 1 209 ? -19.198 34.738 4.798 1.00 81.75 209 VAL B N 1
ATOM 3154 C CA . VAL B 1 209 ? -19.056 33.620 5.732 1.00 93.35 209 VAL B CA 1
ATOM 3155 C C . VAL B 1 209 ? -18.032 33.929 6.829 1.00 102.04 209 VAL B C 1
ATOM 3156 O O . VAL B 1 209 ? -18.308 33.757 8.014 1.00 102.88 209 VAL B O 1
ATOM 3160 N N . LYS B 1 210 ? -16.863 34.419 6.430 1.00 106.91 210 LYS B N 1
ATOM 3161 C CA . LYS B 1 210 ? -15.801 34.757 7.374 1.00 103.26 210 LYS B CA 1
ATOM 3162 C C . LYS B 1 210 ? -16.051 36.064 8.142 1.00 102.05 210 LYS B C 1
ATOM 3163 O O . LYS B 1 210 ? -15.140 36.598 8.773 1.00 104.13 210 LYS B O 1
ATOM 3169 N N . GLY B 1 211 ? -17.289 36.561 8.080 1.00 103.40 211 GLY B N 1
ATOM 3170 C CA . GLY B 1 211 ? -17.751 37.708 8.866 1.00 104.11 211 GLY B CA 1
ATOM 3171 C C . GLY B 1 211 ? -17.049 39.031 8.616 1.00 103.02 211 GLY B C 1
ATOM 3172 O O . GLY B 1 211 ? -16.677 39.732 9.559 1.00 105.92 211 GLY B O 1
ATOM 3173 N N . GLU B 1 212 ? -16.878 39.383 7.345 1.00 105.92 212 GLU B N 1
ATOM 3174 C CA . GLU B 1 212 ? -16.092 40.558 6.961 1.00 103.33 212 GLU B CA 1
ATOM 3175 C C . GLU B 1 212 ? -16.936 41.663 6.330 1.00 113.57 212 GLU B C 1
ATOM 3176 O O . GLU B 1 212 ? -18.160 41.534 6.196 1.00 117.13 212 GLU B O 1
ATOM 3182 N N . ALA B 1 213 ? -16.271 42.753 5.949 1.00 117.49 213 ALA B N 1
ATOM 3183 C CA . ALA B 1 213 ? -16.935 43.858 5.266 1.00 113.74 213 ALA B CA 1
ATOM 3184 C C . ALA B 1 213 ? -17.159 43.510 3.802 1.00 108.63 213 ALA B C 1
ATOM 3185 O O . ALA B 1 213 ? -16.252 43.613 2.975 1.00 111.60 213 ALA B O 1
ATOM 3187 N N . VAL B 1 214 ? -18.371 43.052 3.511 1.00 100.83 214 VAL B N 1
ATOM 3188 C CA . VAL B 1 214 ? -18.853 42.915 2.137 1.00 85.83 214 VAL B CA 1
ATOM 3189 C C . VAL B 1 214 ? -20.254 43.512 2.053 1.00 70.86 214 VAL B C 1
ATOM 3190 O O . VAL B 1 214 ? -21.001 43.542 3.038 1.00 64.33 214 VAL B O 1
ATOM 3194 N N . GLY B 1 215 ? -20.569 44.016 0.872 1.00 59.61 215 GLY B N 1
ATOM 3195 C CA . GLY B 1 215 ? -21.839 44.649 0.580 1.00 80.61 215 GLY B CA 1
ATOM 3196 C C . GLY B 1 215 ? -22.442 45.455 1.702 1.00 77.42 215 GLY B C 1
ATOM 3197 O O . GLY B 1 215 ? -21.870 46.431 2.181 1.00 90.85 215 GLY B O 1
ATOM 3198 N N . THR B 1 216 ? -23.612 45.018 2.123 1.00 73.40 216 THR B N 1
ATOM 3199 C CA . THR B 1 216 ? -24.327 45.652 3.199 1.00 79.66 216 THR B CA 1
ATOM 3200 C C . THR B 1 216 ? -24.523 44.601 4.280 1.00 99.12 216 THR B C 1
ATOM 3201 O O . THR B 1 216 ? -25.194 43.578 4.058 1.00 112.95 216 THR B O 1
ATOM 3205 N N . VAL B 1 217 ? -23.912 44.836 5.439 1.00 97.30 217 VAL B N 1
ATOM 3206 C CA . VAL B 1 217 ? -24.130 43.956 6.581 1.00 88.95 217 VAL B CA 1
ATOM 3207 C C . VAL B 1 217 ? -25.352 44.475 7.329 1.00 89.73 217 VAL B C 1
ATOM 3208 O O . VAL B 1 217 ? -25.558 45.683 7.425 1.00 103.24 217 VAL B O 1
ATOM 3212 N N . ILE B 1 218 ? -26.195 43.562 7.799 1.00 92.63 218 ILE B N 1
ATOM 3213 C CA . ILE B 1 218 ? -27.389 43.945 8.538 1.00 98.12 218 ILE B CA 1
ATOM 3214 C C . ILE B 1 218 ? -27.442 43.119 9.822 1.00 116.57 218 ILE B C 1
ATOM 3215 O O . ILE B 1 218 ? -27.419 41.883 9.767 1.00 124.78 218 ILE B O 1
ATOM 3220 N N . ALA B 1 219 ? -27.474 43.808 10.969 1.00 126.13 219 ALA B N 1
ATOM 3221 C CA . ALA B 1 219 ? -27.472 43.160 12.295 1.00 127.97 219 ALA B CA 1
ATOM 3222 C C . ALA B 1 219 ? -28.120 44.019 13.382 1.00 122.31 219 ALA B C 1
ATOM 3223 O O . ALA B 1 219 ? -28.154 45.245 13.285 1.00 124.81 219 ALA B O 1
#

Secondary structure (DSSP, 8-state):
-EEEEEE-SSTTTT-HHHHHHHHHHHHHHHHHSEEEEEE--HHHHHHHHHHHHHTT--HHHHHHHHHHHHHHHHHHHHHH-TTB-SS--SSHHHHHHHHTT-SEEEE---SSSS-THHHHHHHHHHTT-SEEEEEESSSS-B-SS-SSSSS--B-SEE-HHHHHHHT-------S-HHHHHHHHHHT--EEEEE--HHHHHHHHTT---SEEE-/-EEEEEE-SSTTTT-HHHHHHHHHHHHHHHHHSEEEEEE--HHHHHHHHHHHHHTT--HHHHHHHHHHHHHHHHHHHHHH-TTB-SS--SSHHHHHHHHTT-SEEEE---SSSS-THHHHHHHHHHTT-SEEEEEESSSS-B-SS--SSSS--B-SEE-HHHHHHHTTS----TTSS-HHHHHHHHHHT--EEEEE--HHHHHHHHTT---SEEE-

CATH classification: 3.40.1160.10

Foldseek 3Di:
DFEEEFQEAPRCPPDVVQLLQQLVLVLVLLVVAAYEYEFFQHPNLVVVLVVCVVVPDDLLVSLVSRQVSRQVVQCVSVVSHPQEDNDADQDLVSQVVRSVVGRYYYYYAHDSDDHGLLRSLVSCLVVVGQEYEYADQDFAQWDPPDDPDDPIDAAQEEELVRVLVPVVDVPDRPDDNNSSVSCNVSVHWYTYGHHGSVLVSQVSVPHGTYYIYD/DFEEEFQEAPRCPPDVVQLLQQQVLVLVLLVPAAYEYEFFQHPNLVVVLVVCVVVPDDLLVSLVSRQVSQQVVQCVSCVSHVQEDNDADQDLVSQVVRSVVGRYHYYYAHDSDDDRLLRSLVSCLVVVGQEYEYADQDFAQWDDLDDDDPVIDAAQEEELVRVLVSQVDYCVPVPPDDNNSSVSCNVSVHWYTHGHDGSVLVSQVSVPHRTHYIYD

Organism: Archaeoglobus fulgidus (strain ATCC 49558 / DSM 4304 / JCM 9628 / NBRC 100126 / VC-16) (NCBI:txid224325)

Nearest PDB structures (foldseek):
  2ij9-assembly1_A-2  TM=1.005E+00  e=1.112E-45  Archaeoglobus fulgidus DSM 4304
  2ij9-assembly1_B-2  TM=9.858E-01  e=2.327E-43  Archaeoglobus fulgidus DSM 4304
  2j4k-assembly1_D  TM=8.821E-01  e=1.458E-18  Saccharolobus solfataricus P2
  2j4k-assembly1_A  TM=8.748E-01  e=3.270E-18  Saccharolobus solfataricus P2
  2j4l-assembly2_G  TM=8.943E-01  e=2.388E-17  Saccharolobus solfataricus

Radius of gyration: 21.87 Å; Cα contacts (8 Å, |Δi|>4): 926; chains: 2; bounding box: 62×51×50 Å

Solvent-accessible surface area: 19838 Å² total; per-residue (Å²): 122,56,3,0,2,0,1,22,19,38,8,13,26,94,45,76,114,36,11,130,52,0,2,83,13,2,26,53,3,4,141,120,27,20,2,2,0,1,3,6,10,9,49,39,9,89,89,119,35,118,50,10,155,124,157,66,34,68,135,78,119,5,40,122,43,10,11,57,8,10,62,100,16,0,108,78,0,8,92,37,0,100,40,1,0,146,119,24,0,67,50,16,122,42,0,49,106,27,12,136,133,82,111,0,1,0,1,0,6,13,106,54,40,118,75,24,14,3,2,0,2,48,0,1,56,79,4,152,10,74,12,2,0,3,1,7,32,26,27,3,15,38,25,61,94,76,59,5,63,71,74,29,117,54,73,88,179,5,24,17,106,87,0,26,132,43,22,72,207,85,64,48,103,41,2,26,70,62,0,0,78,19,4,54,179,25,177,18,81,0,2,2,0,12,5,11,16,62,21,3,21,64,1,29,118,50,69,84,10,2,0,26,1,81,122,55,3,0,3,0,1,22,18,48,7,14,15,95,20,55,74,56,11,129,23,0,3,107,1,1,27,30,3,4,138,105,26,19,3,2,0,1,4,6,11,8,119,37,8,135,93,118,35,137,51,11,156,123,157,66,34,69,136,80,118,6,39,124,43,9,12,56,7,10,59,102,18,0,108,79,0,8,92,37,0,101,40,1,0,144,120,24,0,67,51,14,124,42,0,50,109,26,12,136,132,83,113,0,2,0,1,0,7,15,106,53,40,114,76,24,16,2,2,0,2,47,0,2,57,82,5,152,9,75,12,2,0,2,1,7,58,33,17,2,4,33,26,85,123,10,146,51,90,92,102,21,61,43,74,88,178,5,24,17,103,88,0,25,132,36,13,65,208,83,164,62,51,25,130,36,4,39,72,61,0,0,79,17,3,55,177,24,177,18,82,0,2,1,0,25,7,14,2,13,6,4,6,41,1,30,77,49,66,83,11,2,0,24,1,84